Protein AF-A0A1I4ZS95-F1 (afdb_monomer)

Sequence (525 aa):
MEPIKHALVLTGDVLPGFDAAKVWPALAAYFRMEPERLKAELLSRAPISIKESDDLTKLRNLQDGASAIGAVTDLQSMGGGENVFVLVDGTPRGPVPHAYVEGRVRSGAWPSSISVAVVGSSDWRPFLVPATPATEVDQQATVAFNTLSPEMAPARSAPTPAAAPEMRMSAAAPAATPAAPAGPPMAAGAMLPEGGIVHAGFWRRFAAYSLDSLILTIPFLLVFGLLAYLSFRAAMSGEGPGGLILLFYFLAYVGAIVGSWLYFAKFESGANQATPGKRIMGIKVTNTSGERITFGRATGRFFGKIVTGIIPFGIGWMLAGWTGRKQALHDMMATTCVVFRGVEPGRPMPTVRPKMPWYGWVLNSLPILAALIMFASWGYIMSQLIGMGSRGVDMSDTQMPDMGSSDTSTMSSSSSGVDEAEREAVRAGLTSVFMDATAAQTEVAAIADGGSDCPAEDRTSNNTWIESIQLGGISPECTVTVRLSSSSDIPFAARIERIEWTYQGGGNWRCESSMAADLLPFSCN

Organism: NCBI:txid578942

Radius of gyration: 37.77 Å; Cα contacts (8 Å, |Δi|>4): 700; chains: 1; bounding box: 130×68×90 Å

InterPro domains:
  IPR001082 Fimbrial protein pilin [PF00114] (426-525)
  IPR010432 RDD [PF06271] (200-334)
  IPR051791 Proline-rich immunoreactive protein [PTHR36115] (187-339)

Secondary structure (DSSP, 8-state):
-----EEEEEEEEE-TT--HHHHHHHHHHHTT--HHHIIIIIGGG-SEEEEEES-HHHHHHHHHHHHHHTEEEEEEE-TTPPEEEEEETTEEEEEEEHHHHHHHHHTTSS-TT-EEEETT----EE--PPPPP-------S------------------------------PPPPPPPPP-PPPPPPTTPPPPPSTTTB--HHHHHHHHHHHHHHHHHHHHHHHHHHHHHHHHHHHTT----HHHHHHHHHHHHHHHHHHHHHHHHHHHSTT-S-HHHHHTTEEEEETTSPPPPHHHHHHHHHHHHHHHHSGGGHHHHHHHHSTT---HHHHHTTEEEEETT--TTSPPPSSPPPPPHHHHHHHHHHHHHHHHHHHHHHHHHHHHHHHHTS-------------------------S--HHHHHHHHHHHHHHHHHHHHHHHHHHHHHHTTPPPP-EEE--S-TTEEEEEEEEETTEEEEEEEEP--TTS-GGGTT-EEEEEEEETTEEEEEESS-TTTSSS---

Solvent-accessible surface area (backbone atoms only — not comparable to full-atom values): 30346 Å² total; per-residue (Å²): 131,82,76,70,40,31,33,37,28,39,48,69,48,62,38,92,96,52,58,66,89,56,28,52,50,52,50,18,57,73,72,74,45,58,49,67,53,43,53,68,62,47,51,72,18,36,39,24,55,77,48,75,41,60,56,60,67,63,52,48,56,50,47,52,54,38,44,76,57,23,42,40,64,48,82,37,64,31,86,90,50,63,46,24,31,37,42,58,94,85,42,73,21,34,49,30,41,50,56,54,55,48,52,35,34,75,71,62,78,35,65,72,84,31,34,31,21,49,74,95,53,89,64,70,38,75,49,74,78,77,80,74,76,86,70,78,77,78,90,80,85,84,84,87,89,84,89,82,88,84,90,86,88,87,82,89,83,86,85,87,83,91,80,87,78,80,93,72,94,68,89,72,74,84,77,79,75,83,76,74,87,75,67,84,61,63,62,90,82,51,66,59,75,70,36,71,46,50,22,46,44,35,70,60,52,49,19,14,48,46,46,41,45,55,65,55,44,53,63,47,48,55,54,52,46,50,54,49,51,54,44,52,53,34,49,75,71,73,38,69,82,47,73,66,56,55,50,50,52,51,51,50,52,53,46,50,54,52,50,51,47,50,51,54,14,51,27,28,31,36,98,72,15,25,41,75,24,27,50,77,64,45,29,26,39,19,31,56,45,47,43,82,34,49,54,67,42,29,42,49,27,51,57,28,42,55,60,22,61,70,38,72,94,42,48,30,54,49,34,7,62,75,41,67,50,21,35,24,48,21,26,57,78,38,53,32,33,39,26,33,59,79,58,47,69,63,48,72,74,63,91,64,54,82,76,81,54,72,65,43,54,53,46,43,46,54,61,52,50,51,48,52,51,49,52,52,50,49,52,50,51,50,51,51,54,55,56,52,61,75,70,62,84,81,92,70,92,73,90,79,84,87,86,80,90,75,92,74,81,89,72,84,72,82,72,82,82,65,56,72,69,60,39,51,51,46,26,59,54,48,54,59,52,52,57,59,48,48,57,54,47,56,54,52,46,56,40,44,76,68,74,42,77,39,60,78,48,81,42,82,59,94,49,84,62,41,59,35,38,37,35,26,59,54,65,73,46,28,31,44,35,38,35,29,22,77,55,90,88,50,57,76,93,54,43,70,42,49,44,37,33,38,41,69,59,95,88,40,70,47,46,40,39,86,61,57,65,87,47,46,85,58,98,48,82

Mean predicted aligned error: 22.36 Å

Structure (mmCIF, N/CA/C/O backbone):
data_AF-A0A1I4ZS95-F1
#
_entry.id   AF-A0A1I4ZS95-F1
#
loop_
_atom_site.group_PDB
_atom_site.id
_atom_site.type_symbol
_atom_site.label_atom_id
_atom_site.label_alt_id
_atom_site.label_comp_id
_atom_site.label_asym_id
_atom_site.label_entity_id
_atom_site.label_seq_id
_atom_site.pdbx_PDB_ins_code
_atom_site.Cartn_x
_atom_site.Cartn_y
_atom_site.Cartn_z
_atom_site.occupancy
_atom_site.B_iso_or_equiv
_atom_site.auth_seq_id
_atom_site.auth_comp_id
_atom_site.auth_asym_id
_atom_site.auth_atom_id
_atom_site.pdbx_PDB_model_num
ATOM 1 N N . MET A 1 1 ? -9.075 -35.294 33.862 1.00 52.88 1 MET A N 1
ATOM 2 C CA . MET A 1 1 ? -10.122 -34.296 33.565 1.00 52.88 1 MET A CA 1
ATOM 3 C C . MET A 1 1 ? -9.405 -33.052 33.093 1.00 52.88 1 MET A C 1
ATOM 5 O O . MET A 1 1 ? -8.561 -32.567 33.836 1.00 52.88 1 MET A O 1
ATOM 9 N N . GLU A 1 2 ? -9.641 -32.603 31.861 1.00 56.69 2 GLU A N 1
ATOM 10 C CA . GLU A 1 2 ? -9.147 -31.285 31.448 1.00 56.69 2 GLU A CA 1
ATOM 11 C C . GLU A 1 2 ? -9.792 -30.210 32.340 1.00 56.69 2 GLU A C 1
ATOM 13 O O . GLU A 1 2 ? -10.975 -30.337 32.675 1.00 56.69 2 GLU A O 1
ATOM 18 N N . PRO A 1 3 ? -9.037 -29.189 32.778 1.00 67.38 3 PRO A N 1
ATOM 19 C CA . PRO A 1 3 ? -9.585 -28.130 33.613 1.00 67.38 3 PRO A CA 1
ATOM 20 C C . PRO A 1 3 ? -10.668 -27.360 32.845 1.00 67.38 3 PRO A C 1
ATOM 22 O O . PRO A 1 3 ? -10.466 -26.939 31.704 1.00 67.38 3 PRO A O 1
ATOM 25 N N . ILE A 1 4 ? -11.833 -27.175 33.475 1.00 76.06 4 ILE A N 1
ATOM 26 C CA . ILE A 1 4 ? -12.950 -26.428 32.889 1.00 76.06 4 ILE A CA 1
ATOM 27 C C . ILE A 1 4 ? -12.531 -24.960 32.769 1.00 76.06 4 ILE A C 1
ATOM 29 O O . ILE A 1 4 ? -12.395 -24.253 33.768 1.00 76.06 4 ILE A O 1
ATOM 33 N N . LYS A 1 5 ? -12.342 -24.491 31.534 1.00 85.62 5 LYS A N 1
ATOM 34 C CA . LYS A 1 5 ? -12.072 -23.079 31.256 1.00 85.62 5 LYS A CA 1
ATOM 35 C C . LYS A 1 5 ? -13.329 -22.245 31.480 1.00 85.62 5 LYS A C 1
ATOM 37 O O . LYS A 1 5 ? -14.433 -22.657 31.121 1.00 85.62 5 LYS A O 1
ATOM 42 N N . HIS A 1 6 ? -13.146 -21.057 32.033 1.00 88.50 6 HIS A N 1
ATOM 43 C CA . HIS A 1 6 ? -14.189 -20.059 32.215 1.00 88.50 6 HIS A CA 1
ATOM 44 C C . HIS A 1 6 ? -13.796 -18.773 31.496 1.00 88.50 6 HIS A C 1
ATOM 46 O O . HIS A 1 6 ? -12.611 -18.466 31.348 1.00 88.50 6 HIS A O 1
ATOM 52 N N . ALA A 1 7 ? -14.801 -18.028 31.056 1.00 89.50 7 ALA A N 1
ATOM 53 C CA . ALA A 1 7 ? -14.646 -16.755 30.377 1.00 89.50 7 ALA A CA 1
ATOM 54 C C . ALA A 1 7 ? -15.411 -15.670 31.133 1.00 89.50 7 ALA A C 1
ATOM 56 O O . ALA A 1 7 ? -16.579 -15.846 31.483 1.00 89.50 7 ALA A O 1
ATOM 57 N N . LEU A 1 8 ? -14.746 -14.541 31.360 1.00 90.81 8 LEU A N 1
ATOM 58 C CA . LEU A 1 8 ? -15.364 -13.318 31.850 1.00 90.81 8 LEU A CA 1
ATOM 59 C C . LEU A 1 8 ? -15.814 -12.490 30.644 1.00 90.81 8 LEU A C 1
ATOM 61 O O . LEU A 1 8 ? -14.986 -12.030 29.853 1.00 90.81 8 LEU A O 1
ATOM 65 N N . VAL A 1 9 ? -17.123 -12.319 30.498 1.00 90.31 9 VAL A N 1
ATOM 66 C CA . VAL A 1 9 ? -17.767 -11.613 29.389 1.00 90.31 9 VAL A CA 1
ATOM 67 C C . VAL A 1 9 ? -18.157 -10.212 29.843 1.00 90.31 9 VAL A C 1
ATOM 69 O O . VAL A 1 9 ? -18.948 -10.046 30.766 1.00 90.31 9 VAL A O 1
ATOM 72 N N . LEU A 1 10 ? -17.635 -9.189 29.174 1.00 91.69 10 LEU A N 1
ATOM 73 C CA . LEU A 1 10 ? -18.075 -7.809 29.338 1.00 91.69 10 LEU A CA 1
ATOM 74 C C . LEU A 1 10 ? -19.307 -7.572 28.466 1.00 91.69 10 LEU A C 1
ATOM 76 O O . LEU A 1 10 ? -19.237 -7.739 27.250 1.00 91.69 10 LEU A O 1
ATOM 80 N N . THR A 1 11 ? -20.425 -7.175 29.070 1.00 86.62 11 THR A N 1
ATOM 81 C CA . THR A 1 11 ? -21.707 -7.041 28.351 1.00 86.62 11 THR A CA 1
ATOM 82 C C . THR A 1 11 ? -21.828 -5.747 27.545 1.00 86.62 11 THR A C 1
ATOM 84 O O . THR A 1 11 ? -22.500 -5.730 26.516 1.00 86.62 11 THR A O 1
ATOM 87 N N . GLY A 1 12 ? -21.133 -4.691 27.979 1.00 85.88 12 GLY A N 1
ATOM 88 C CA . GLY A 1 12 ? -21.275 -3.329 27.455 1.00 85.88 12 GLY A CA 1
ATOM 89 C C . GLY A 1 12 ? -22.305 -2.482 28.208 1.00 85.88 12 GLY A C 1
ATOM 90 O O . GLY A 1 12 ? -22.412 -1.290 27.933 1.00 85.88 12 GLY A O 1
ATOM 91 N N . ASP A 1 13 ? -23.005 -3.070 29.181 1.00 86.38 13 ASP A N 1
ATOM 92 C CA . ASP A 1 13 ? -23.970 -2.377 30.029 1.00 86.38 13 ASP A CA 1
ATOM 93 C C . ASP A 1 13 ? -23.318 -1.865 31.325 1.00 86.38 13 ASP A C 1
ATOM 95 O O . ASP A 1 13 ? -22.283 -2.363 31.787 1.00 86.38 13 ASP A O 1
ATOM 99 N N . VAL A 1 14 ? -23.948 -0.854 31.922 1.00 89.00 14 VAL A N 1
ATOM 100 C CA . VAL A 1 14 ? -23.530 -0.219 33.177 1.00 89.00 14 VAL A CA 1
ATOM 101 C C . VAL A 1 14 ? -24.553 -0.537 34.264 1.00 89.00 14 VAL A C 1
ATOM 103 O O . VAL A 1 14 ? -25.756 -0.562 34.000 1.00 89.00 14 VAL A O 1
ATOM 106 N N . LEU A 1 15 ? -24.081 -0.789 35.486 1.00 82.31 15 LEU A N 1
ATOM 107 C CA . LEU A 1 15 ? -24.946 -1.056 36.631 1.00 82.31 15 LEU A CA 1
ATOM 108 C C . LEU A 1 15 ? -25.822 0.170 36.958 1.00 82.31 15 LEU A C 1
ATOM 110 O O . LEU A 1 15 ? -25.360 1.310 36.842 1.00 82.31 15 LEU A O 1
ATOM 114 N N . PRO A 1 16 ? -27.076 -0.031 37.406 1.00 82.56 16 PRO A N 1
ATOM 115 C CA . PRO A 1 16 ? -27.947 1.073 37.799 1.00 82.56 16 PRO A CA 1
ATOM 116 C C . PRO A 1 16 ? -27.279 1.980 38.844 1.00 82.56 16 PRO A C 1
ATOM 118 O O . PRO A 1 16 ? -26.740 1.497 39.836 1.00 82.56 16 PRO A O 1
ATOM 121 N N . GLY A 1 17 ? -27.323 3.297 38.625 1.00 79.12 17 GLY A N 1
ATOM 122 C CA . GLY A 1 17 ? -26.720 4.293 39.522 1.00 79.12 17 GLY A CA 1
ATOM 123 C C . GLY A 1 17 ? -25.287 4.712 39.172 1.00 79.12 17 GLY A C 1
ATOM 124 O O . GLY A 1 17 ? -24.772 5.639 39.795 1.00 79.12 17 GLY A O 1
ATOM 125 N N . PHE A 1 18 ? -24.663 4.102 38.160 1.00 83.31 18 PHE A N 1
ATOM 126 C CA . PHE A 1 18 ? -23.334 4.482 37.676 1.00 83.31 18 PHE A CA 1
ATOM 127 C C . PHE A 1 18 ? -23.404 5.293 36.374 1.00 83.31 18 PHE A C 1
ATOM 129 O O . PHE A 1 18 ? -24.254 5.066 35.515 1.00 83.31 18 PHE A O 1
ATOM 136 N N . ASP A 1 19 ? -22.487 6.251 36.220 1.00 84.12 19 ASP A N 1
ATOM 137 C CA . ASP A 1 19 ? -22.366 7.084 35.020 1.00 84.12 19 ASP A CA 1
ATOM 138 C C . ASP A 1 19 ? -21.405 6.441 34.011 1.00 84.12 19 ASP A C 1
ATOM 140 O O . ASP A 1 19 ? -20.200 6.336 34.260 1.00 84.12 19 ASP A O 1
ATOM 144 N N . ALA A 1 20 ? -21.930 6.060 32.844 1.00 84.50 20 ALA A N 1
ATOM 145 C CA . ALA A 1 20 ? -21.167 5.445 31.762 1.00 84.50 20 ALA A CA 1
ATOM 146 C C . ALA A 1 20 ? -19.929 6.263 31.348 1.00 84.50 20 ALA A C 1
ATOM 148 O O . ALA A 1 20 ? -18.893 5.681 31.022 1.00 84.50 20 ALA A O 1
ATOM 149 N N . ALA A 1 21 ? -19.990 7.600 31.406 1.00 85.81 21 ALA A N 1
ATOM 150 C CA . ALA A 1 21 ? -18.854 8.456 31.055 1.00 85.81 21 ALA A CA 1
ATOM 151 C C . ALA A 1 21 ? -17.661 8.292 32.015 1.00 85.81 21 ALA A C 1
ATOM 153 O O . ALA A 1 21 ? -16.520 8.537 31.622 1.00 85.81 21 ALA A O 1
ATOM 154 N N . LYS A 1 22 ? -17.912 7.846 33.254 1.00 87.88 22 LYS A N 1
ATOM 155 C CA . LYS A 1 22 ? -16.892 7.605 34.288 1.00 87.88 22 LYS A CA 1
ATOM 156 C C . LYS A 1 22 ? -16.495 6.134 34.386 1.00 87.88 22 LYS A C 1
ATOM 158 O O . LYS A 1 22 ? -15.328 5.837 34.634 1.00 87.88 22 LYS A O 1
ATOM 163 N N . VAL A 1 23 ? -17.444 5.229 34.149 1.00 89.75 23 VAL A N 1
ATOM 164 C CA . VAL A 1 23 ? -17.240 3.773 34.226 1.00 89.75 23 VAL A CA 1
ATOM 165 C C . VAL A 1 23 ? -16.204 3.312 33.207 1.00 89.75 23 VAL A C 1
ATOM 167 O O . VAL A 1 23 ? -15.277 2.594 33.568 1.00 89.75 23 VAL A O 1
ATOM 170 N N . TRP A 1 24 ? -16.303 3.744 31.944 1.00 90.75 24 TRP A N 1
ATOM 171 C CA . TRP A 1 24 ? -15.423 3.218 30.895 1.00 90.75 24 TRP A CA 1
ATOM 172 C C . TRP A 1 24 ? -13.950 3.626 31.047 1.00 90.75 24 TRP A C 1
ATOM 174 O O . TRP A 1 24 ? -13.100 2.738 30.984 1.00 90.75 24 TRP A O 1
ATOM 184 N N . PRO A 1 25 ? -13.592 4.897 31.319 1.00 89.94 25 PRO A N 1
ATOM 185 C CA . PRO A 1 25 ? -12.199 5.255 31.594 1.00 89.94 25 PRO A CA 1
ATOM 186 C C . PRO A 1 25 ? -11.629 4.551 32.836 1.00 89.94 25 PRO A C 1
ATOM 188 O O . PRO A 1 25 ? -10.484 4.104 32.815 1.00 89.94 25 PRO A O 1
ATOM 191 N N . ALA A 1 26 ? -12.430 4.400 33.898 1.00 88.94 26 ALA A N 1
ATOM 192 C CA . ALA A 1 26 ? -12.015 3.695 35.112 1.00 88.94 26 ALA A CA 1
ATOM 193 C C . ALA A 1 26 ? -11.796 2.192 34.864 1.00 88.94 26 ALA A C 1
ATOM 195 O O . ALA A 1 26 ? -10.814 1.618 35.337 1.00 88.94 26 ALA A O 1
ATOM 196 N N . LEU A 1 27 ? -12.660 1.565 34.061 1.00 90.88 27 LEU A N 1
ATOM 197 C CA . LEU A 1 27 ? -12.515 0.172 33.644 1.00 90.88 27 LEU A CA 1
ATOM 198 C C . LEU A 1 27 ? -11.263 -0.020 32.776 1.00 90.88 27 LEU A C 1
ATOM 200 O O . LEU A 1 27 ? -10.532 -0.995 32.951 1.00 90.88 27 LEU A O 1
ATOM 204 N N . ALA A 1 28 ? -10.981 0.929 31.877 1.00 89.56 28 ALA A N 1
ATOM 205 C CA . ALA A 1 28 ? -9.775 0.912 31.057 1.00 89.56 28 ALA A CA 1
ATOM 206 C C . ALA A 1 28 ? -8.505 0.960 31.924 1.00 89.56 28 ALA A C 1
ATOM 208 O O . ALA A 1 28 ? -7.595 0.152 31.736 1.00 89.56 28 ALA A O 1
ATOM 209 N N . ALA A 1 29 ? -8.479 1.834 32.933 1.00 89.06 29 ALA A N 1
ATOM 210 C CA . ALA A 1 29 ? -7.381 1.904 33.893 1.00 89.06 29 ALA A CA 1
ATOM 211 C C . ALA A 1 29 ? -7.224 0.598 34.696 1.00 89.06 29 ALA A C 1
ATOM 213 O O . ALA A 1 29 ? -6.106 0.099 34.841 1.00 89.06 29 ALA A O 1
ATOM 214 N N . TYR A 1 30 ? -8.333 -0.000 35.152 1.00 90.00 30 TYR A N 1
ATOM 215 C CA . TYR A 1 30 ? -8.326 -1.261 35.906 1.00 90.00 30 TYR A CA 1
ATOM 216 C C . TYR A 1 30 ? -7.699 -2.418 35.116 1.00 90.00 30 TYR A C 1
ATOM 218 O O . TYR A 1 30 ? -6.862 -3.153 35.642 1.00 90.00 30 TYR A O 1
ATOM 226 N N . PHE A 1 31 ? -8.027 -2.537 33.827 1.00 87.69 31 PHE A N 1
ATOM 227 C CA . PHE A 1 31 ? -7.434 -3.545 32.942 1.00 87.69 31 PHE A CA 1
ATOM 228 C C . PHE A 1 31 ? -6.124 -3.101 32.267 1.00 87.69 31 PHE A C 1
ATOM 230 O O . PHE A 1 31 ? -5.608 -3.830 31.418 1.00 87.69 31 PHE A O 1
ATOM 237 N N . ARG A 1 32 ? -5.562 -1.942 32.648 1.00 88.50 32 ARG A N 1
ATOM 238 C CA . ARG A 1 32 ? -4.327 -1.362 32.082 1.00 88.50 32 ARG A CA 1
ATOM 239 C C . ARG A 1 32 ? -4.367 -1.224 30.553 1.00 88.50 32 ARG A C 1
ATOM 241 O O . ARG A 1 32 ? -3.432 -1.616 29.857 1.00 88.50 32 ARG A O 1
ATOM 248 N N . MET A 1 33 ? -5.461 -0.683 30.031 1.00 85.12 33 MET A N 1
ATOM 249 C CA . MET A 1 33 ? -5.685 -0.451 28.601 1.00 85.12 33 MET A CA 1
ATOM 250 C C . MET A 1 33 ? -5.953 1.028 28.303 1.00 85.12 33 MET A C 1
ATOM 252 O O . MET A 1 33 ? -6.410 1.778 29.162 1.00 85.12 33 MET A O 1
ATOM 256 N N . GLU A 1 34 ? -5.689 1.450 27.064 1.00 86.56 34 GLU A N 1
ATOM 257 C CA . GLU A 1 34 ? -6.005 2.807 26.611 1.00 86.56 34 GLU A CA 1
ATOM 258 C C . GLU A 1 34 ? -7.531 3.034 26.556 1.00 86.56 34 GLU A C 1
ATOM 260 O O . GLU A 1 34 ? -8.246 2.213 25.965 1.00 86.56 34 GLU A O 1
ATOM 265 N N . PRO A 1 35 ? -8.057 4.148 27.105 1.00 83.25 35 PRO A N 1
ATOM 266 C CA . PRO A 1 35 ? -9.497 4.431 27.124 1.00 83.25 35 PRO A CA 1
ATOM 267 C C . PRO A 1 35 ? -10.145 4.463 25.734 1.00 83.25 35 PRO A C 1
ATOM 269 O O . PRO A 1 35 ? -11.240 3.931 25.539 1.00 83.25 35 PRO A O 1
ATOM 272 N N . GLU A 1 36 ? -9.447 5.031 24.747 1.00 82.44 36 GLU A N 1
ATOM 273 C CA . GLU A 1 36 ? -9.930 5.094 23.363 1.00 82.44 36 GLU A CA 1
ATOM 274 C C . GLU A 1 36 ? -10.029 3.705 22.730 1.00 82.44 36 GLU A C 1
ATOM 276 O O . GLU A 1 36 ? -10.980 3.413 22.003 1.00 82.44 36 GLU A O 1
ATOM 281 N N . ARG A 1 37 ? -9.106 2.800 23.071 1.00 81.00 37 ARG A N 1
ATOM 282 C CA . ARG A 1 37 ? -9.117 1.420 22.585 1.00 81.00 37 ARG A CA 1
ATOM 283 C C . ARG A 1 37 ? -10.274 0.617 23.178 1.00 81.00 37 ARG A C 1
ATOM 285 O O . ARG A 1 37 ? -10.962 -0.085 22.437 1.00 81.00 37 ARG A O 1
ATOM 292 N N . LEU A 1 38 ? -10.549 0.761 24.480 1.00 84.00 38 LEU A N 1
ATOM 293 C CA . LEU A 1 38 ? -11.726 0.151 25.116 1.00 84.00 38 LEU A CA 1
ATOM 294 C C . LEU A 1 38 ? -13.016 0.604 24.413 1.00 84.00 38 LEU A C 1
ATOM 296 O O . LEU A 1 38 ? -13.865 -0.221 24.071 1.00 84.00 38 LEU A O 1
ATOM 300 N N . LYS A 1 39 ? -13.149 1.907 24.150 1.00 80.75 39 LYS A N 1
ATOM 301 C CA . LYS A 1 39 ? -14.349 2.475 23.530 1.00 80.75 39 LYS A CA 1
ATOM 302 C C . LYS A 1 39 ? -14.508 2.071 22.062 1.00 80.75 39 LYS A C 1
ATOM 304 O O . LYS A 1 39 ? -15.597 1.662 21.657 1.00 80.75 39 LYS A O 1
ATOM 309 N N . ALA A 1 40 ? -13.442 2.169 21.271 1.00 75.62 40 ALA A N 1
ATOM 310 C CA . ALA A 1 40 ? -13.488 1.924 19.833 1.00 75.62 40 ALA A CA 1
ATOM 311 C C . ALA A 1 40 ? -13.507 0.431 19.468 1.00 75.62 40 ALA A C 1
ATOM 313 O O . ALA A 1 40 ? -14.176 0.057 18.502 1.00 75.62 40 ALA A O 1
ATOM 314 N N . GLU A 1 41 ? -12.810 -0.432 20.217 1.00 77.19 41 GLU A N 1
ATOM 315 C CA . GLU A 1 41 ? -12.634 -1.848 19.852 1.00 77.19 41 GLU A CA 1
ATOM 316 C C . GLU A 1 41 ? -13.498 -2.816 20.666 1.00 77.19 41 GLU A C 1
ATOM 318 O O . GLU A 1 41 ? -14.001 -3.788 20.098 1.00 77.19 41 GLU A O 1
ATOM 323 N N . LEU A 1 42 ? -13.662 -2.576 21.973 1.00 80.44 42 LEU A N 1
ATOM 324 C CA . LEU A 1 42 ? -14.326 -3.521 22.879 1.00 80.44 42 LEU A CA 1
ATOM 325 C C . LEU A 1 42 ? -15.808 -3.184 23.070 1.00 80.44 42 LEU A C 1
ATOM 327 O O . LEU A 1 42 ? -16.657 -4.045 22.847 1.00 80.44 42 LEU A O 1
ATOM 331 N N . LEU A 1 43 ? -16.144 -1.932 23.400 1.00 83.75 43 LEU A N 1
ATOM 332 C CA . LEU A 1 43 ? -17.543 -1.524 23.599 1.00 83.75 43 LEU A CA 1
ATOM 333 C C . LEU A 1 43 ? -18.353 -1.556 22.300 1.00 83.75 43 LEU A C 1
ATOM 335 O O . LEU A 1 43 ? -19.519 -1.940 22.312 1.00 83.75 43 LEU A O 1
ATOM 339 N N . SER A 1 44 ? -17.728 -1.235 21.164 1.00 83.31 44 SER A N 1
ATOM 340 C CA . SER A 1 44 ? -18.382 -1.313 19.849 1.00 83.31 44 SER A CA 1
ATOM 341 C C . SER A 1 44 ? -18.772 -2.741 19.440 1.00 83.31 44 SER A C 1
ATOM 343 O O . SER A 1 44 ? -19.606 -2.916 18.553 1.00 83.31 44 SER A O 1
ATOM 345 N N . ARG A 1 45 ? -18.183 -3.760 20.083 1.00 83.81 45 ARG A N 1
ATOM 346 C CA . ARG A 1 45 ? -18.409 -5.189 19.808 1.00 83.81 45 ARG A CA 1
ATOM 347 C C . ARG A 1 45 ? -19.042 -5.939 20.979 1.00 83.81 45 ARG A C 1
ATOM 349 O O . ARG A 1 45 ? -19.209 -7.155 20.886 1.00 83.81 45 ARG A O 1
ATOM 356 N N . ALA A 1 46 ? -19.394 -5.239 22.056 1.00 85.38 46 ALA A N 1
ATOM 357 C CA . ALA A 1 46 ? -19.942 -5.847 23.257 1.00 85.38 46 ALA A CA 1
ATOM 358 C C . ALA A 1 46 ? -21.319 -6.505 22.984 1.00 85.38 46 ALA A C 1
ATOM 360 O O . ALA A 1 46 ? -22.132 -5.946 22.233 1.00 85.38 46 ALA A O 1
ATOM 361 N N . PRO A 1 47 ? -21.613 -7.686 23.561 1.00 89.00 47 PRO A N 1
ATOM 362 C CA . PRO A 1 47 ? -20.831 -8.384 24.583 1.00 89.00 47 PRO A CA 1
ATOM 363 C C . PRO A 1 47 ? -19.579 -9.083 24.030 1.00 89.00 47 PRO A C 1
ATOM 365 O O . PRO A 1 47 ? -19.591 -9.547 22.894 1.00 89.00 47 PRO A O 1
ATOM 368 N N . ILE A 1 48 ? -18.507 -9.164 24.827 1.00 90.69 48 ILE A N 1
ATOM 369 C CA . ILE A 1 48 ? -17.205 -9.735 24.429 1.00 90.69 48 ILE A CA 1
ATOM 370 C C . ILE A 1 48 ? -16.475 -10.409 25.603 1.00 90.69 48 ILE A C 1
ATOM 372 O O . ILE A 1 48 ? -16.494 -9.907 26.724 1.00 90.69 48 ILE A O 1
ATOM 376 N N . SER A 1 49 ? -15.803 -11.535 25.351 1.00 90.06 49 SER A N 1
ATOM 377 C CA . SER A 1 49 ? -14.900 -12.201 26.301 1.00 90.06 49 SER A CA 1
ATOM 378 C C . SER A 1 49 ? -13.638 -11.358 26.508 1.00 90.06 49 SER A C 1
ATOM 380 O O . SER A 1 49 ? -12.876 -11.129 25.566 1.00 90.06 49 SER A O 1
ATOM 382 N N . ILE A 1 50 ? -13.422 -10.876 27.734 1.00 89.38 50 ILE A N 1
ATOM 383 C CA . ILE A 1 50 ? -12.256 -10.052 28.099 1.00 89.38 50 ILE A CA 1
ATOM 384 C C . ILE A 1 50 ? -11.121 -10.877 28.708 1.00 89.38 50 ILE A C 1
ATOM 386 O O . ILE A 1 50 ? -9.950 -10.511 28.575 1.00 89.38 50 ILE A O 1
ATOM 390 N N . LYS A 1 51 ? -11.438 -11.991 29.379 1.00 89.44 51 LYS A N 1
ATOM 391 C CA . LYS A 1 51 ? -10.434 -12.870 29.980 1.00 89.44 51 LYS A CA 1
ATOM 392 C C . LYS A 1 51 ? -10.928 -14.304 30.078 1.00 89.44 51 LYS A C 1
ATOM 394 O O . LYS A 1 51 ? -12.014 -14.550 30.587 1.00 89.44 51 LYS A O 1
ATOM 399 N N . GLU A 1 52 ? -10.070 -15.237 29.685 1.00 89.81 52 GLU A N 1
ATOM 400 C CA . GLU A 1 52 ? -10.270 -16.675 29.856 1.00 89.81 52 GLU A CA 1
ATOM 401 C C . GLU A 1 52 ? -9.220 -17.250 30.802 1.00 89.81 52 GLU A C 1
ATOM 403 O O . GLU A 1 52 ? -8.041 -16.880 30.736 1.00 89.81 52 GLU A O 1
ATOM 408 N N . SER A 1 53 ? -9.660 -18.120 31.709 1.00 87.69 53 SER A N 1
ATOM 409 C CA . SER A 1 53 ? -8.811 -18.791 32.695 1.00 87.69 53 SER A CA 1
ATOM 410 C C . SER A 1 53 ? -9.505 -20.049 33.223 1.00 87.69 53 SER A C 1
ATOM 412 O O . SER A 1 53 ? -10.732 -20.119 33.277 1.00 87.69 53 SER A O 1
ATOM 414 N N . ASP A 1 54 ? -8.727 -21.041 33.630 1.00 87.06 54 ASP A N 1
ATOM 415 C CA . ASP A 1 54 ? -9.172 -22.166 34.464 1.00 87.06 54 ASP A CA 1
ATOM 416 C C . ASP A 1 54 ? -9.256 -21.785 35.957 1.00 87.06 54 ASP A C 1
ATOM 418 O O . ASP A 1 54 ? -10.081 -22.323 36.692 1.00 87.06 54 ASP A O 1
ATOM 422 N N . ASP A 1 55 ? -8.458 -20.804 36.390 1.00 88.25 55 ASP A N 1
ATOM 423 C CA . ASP A 1 55 ? -8.550 -20.181 37.718 1.00 88.25 55 ASP A CA 1
ATOM 424 C C . ASP A 1 55 ? -9.822 -19.320 37.890 1.00 88.25 55 ASP A C 1
ATOM 426 O O . ASP A 1 55 ? -9.870 -18.128 37.560 1.00 88.25 55 ASP A O 1
ATOM 430 N N . LEU A 1 56 ? -10.859 -19.945 38.449 1.00 87.56 56 LEU A N 1
ATOM 431 C CA . LEU A 1 56 ? -12.134 -19.314 38.797 1.00 87.56 56 LEU A CA 1
ATOM 432 C C . LEU A 1 56 ? -12.005 -18.192 39.831 1.00 87.56 56 LEU A C 1
ATOM 434 O O . LEU A 1 56 ? -12.730 -17.199 39.745 1.00 87.56 56 LEU A O 1
ATOM 438 N N . THR A 1 57 ? -11.108 -18.333 40.805 1.00 87.94 57 THR A N 1
ATOM 439 C CA . THR A 1 57 ? -10.937 -17.350 41.884 1.00 87.94 57 THR A CA 1
ATOM 440 C C . THR A 1 57 ? -10.416 -16.039 41.313 1.00 87.94 57 THR A C 1
ATOM 442 O O . THR A 1 57 ? -10.936 -14.965 41.618 1.00 87.94 57 THR A O 1
ATOM 445 N N . LYS A 1 58 ? -9.446 -16.122 40.400 1.00 89.31 58 LYS A N 1
ATOM 446 C CA . LYS A 1 58 ? -8.923 -14.955 39.687 1.00 89.31 58 LYS A CA 1
ATOM 447 C C . LYS A 1 58 ? -9.987 -14.254 38.844 1.00 89.31 58 LYS A C 1
ATOM 449 O O . LYS A 1 58 ? -10.033 -13.026 38.839 1.00 89.31 58 LYS A O 1
ATOM 454 N N . LEU A 1 59 ? -10.833 -15.005 38.135 1.00 89.25 59 LEU A N 1
ATOM 455 C CA . LEU A 1 59 ? -11.901 -14.409 37.324 1.00 89.25 59 LEU A CA 1
ATOM 456 C C . LEU A 1 59 ? -12.986 -13.753 38.183 1.00 89.25 59 LEU A C 1
ATOM 458 O O . LEU A 1 59 ? -13.457 -12.680 37.814 1.00 89.25 59 LEU A O 1
ATOM 462 N N . ARG A 1 60 ? -13.326 -14.335 39.340 1.00 90.56 60 ARG A N 1
ATOM 463 C CA . ARG A 1 60 ? -14.239 -13.714 40.314 1.00 90.56 60 ARG A CA 1
ATOM 464 C C . ARG A 1 60 ? -13.678 -12.404 40.859 1.00 90.56 60 ARG A C 1
ATOM 466 O O . ARG A 1 60 ? -14.365 -11.397 40.802 1.00 90.56 60 ARG A O 1
ATOM 473 N N . ASN A 1 61 ? -12.399 -12.372 41.234 1.00 90.81 61 ASN A N 1
ATOM 474 C CA . ASN A 1 61 ? -11.755 -11.131 41.682 1.00 90.81 61 ASN A CA 1
ATOM 475 C C . ASN A 1 61 ? -11.797 -10.026 40.607 1.00 90.81 61 ASN A C 1
ATOM 477 O O . ASN A 1 61 ? -11.975 -8.851 40.926 1.00 90.81 61 ASN A O 1
ATOM 481 N N . LEU A 1 62 ? -11.646 -10.393 39.328 1.00 89.94 62 LEU A N 1
ATOM 482 C CA . LEU A 1 62 ? -11.774 -9.453 38.208 1.00 89.94 62 LEU A CA 1
ATOM 483 C C . LEU A 1 62 ? -13.226 -9.000 37.986 1.00 89.94 62 LEU A C 1
ATOM 485 O O . LEU A 1 62 ? -13.453 -7.827 37.694 1.00 89.94 62 LEU A O 1
ATOM 489 N N . GLN A 1 63 ? -14.197 -9.906 38.128 1.00 91.38 63 GLN A N 1
ATOM 490 C CA . GLN A 1 63 ? -15.630 -9.600 38.056 1.00 91.38 63 GLN A CA 1
ATOM 491 C C . GLN A 1 63 ? -16.057 -8.642 39.173 1.00 91.38 63 GLN A C 1
ATOM 493 O O . GLN A 1 63 ? -16.754 -7.662 38.904 1.00 91.38 63 GLN A O 1
ATOM 498 N N . ASP A 1 64 ? -15.601 -8.883 40.400 1.00 88.88 64 ASP A N 1
ATOM 499 C CA . ASP A 1 64 ? -15.889 -8.043 41.563 1.00 88.88 64 ASP A CA 1
ATOM 500 C C . ASP A 1 64 ? -15.282 -6.646 41.385 1.00 88.88 64 ASP A C 1
ATOM 502 O O . ASP A 1 64 ? -15.960 -5.640 41.596 1.00 88.88 64 ASP A O 1
ATOM 506 N N . GLY A 1 65 ? -14.036 -6.568 40.902 1.00 89.38 65 GLY A N 1
ATOM 507 C CA . GLY A 1 65 ? -13.384 -5.297 40.580 1.00 89.38 65 GLY A CA 1
ATOM 508 C C . GLY A 1 65 ? -14.101 -4.513 39.476 1.00 89.38 65 GLY A C 1
ATOM 509 O O . GLY A 1 65 ? -14.318 -3.310 39.616 1.00 89.38 65 GLY A O 1
ATOM 510 N N . ALA A 1 66 ? -14.535 -5.185 38.405 1.00 89.25 66 ALA A N 1
ATOM 511 C CA . ALA A 1 66 ? -15.317 -4.556 37.338 1.00 89.25 66 ALA A CA 1
ATOM 512 C C . ALA A 1 66 ? -16.696 -4.079 37.831 1.00 89.25 66 ALA A C 1
ATOM 514 O O . ALA A 1 66 ? -17.136 -2.983 37.475 1.00 89.25 66 ALA A O 1
ATOM 515 N N . SER A 1 67 ? -17.346 -4.865 38.692 1.00 88.31 67 SER A N 1
ATOM 516 C CA . SER A 1 67 ? -18.644 -4.529 39.287 1.00 88.31 67 SER A CA 1
ATOM 517 C C . SER A 1 67 ? -18.539 -3.344 40.249 1.00 88.31 67 SER A C 1
ATOM 519 O O . SER A 1 67 ? -19.400 -2.468 40.224 1.00 88.31 67 SER A O 1
ATOM 521 N N . ALA A 1 68 ? -17.454 -3.247 41.028 1.00 87.44 68 ALA A N 1
ATOM 522 C CA . ALA A 1 68 ? -17.178 -2.099 41.898 1.00 87.44 68 ALA A CA 1
ATOM 523 C C . ALA A 1 68 ? -16.996 -0.785 41.114 1.00 87.44 68 ALA A C 1
ATOM 525 O O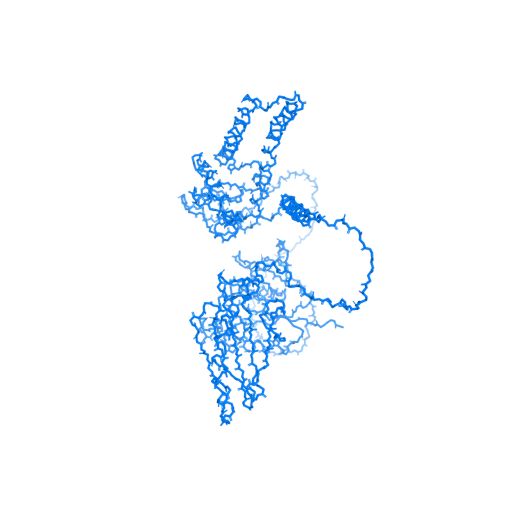 . ALA A 1 68 ? -17.320 0.290 41.616 1.00 87.44 68 ALA A O 1
ATOM 526 N N . ILE A 1 69 ? -16.508 -0.871 39.872 1.00 89.62 69 ILE A N 1
ATOM 527 C CA . ILE A 1 69 ? -16.385 0.269 38.951 1.00 89.62 69 ILE A CA 1
ATOM 528 C C . ILE A 1 69 ? -17.733 0.609 38.286 1.00 89.62 69 ILE A C 1
ATOM 530 O O . ILE A 1 69 ? -17.912 1.731 37.815 1.00 89.62 69 ILE A O 1
ATOM 534 N N . GLY A 1 70 ? -18.686 -0.327 38.269 1.00 85.50 70 GLY A N 1
ATOM 535 C CA . GLY A 1 70 ? -20.019 -0.157 37.687 1.00 85.50 70 GLY A CA 1
ATOM 536 C C . GLY A 1 70 ? -20.233 -0.860 36.345 1.00 85.50 70 GLY A C 1
ATOM 537 O O . GLY A 1 70 ? -21.258 -0.631 35.708 1.00 85.50 70 GLY A O 1
ATOM 538 N N . ALA A 1 71 ? -19.299 -1.695 35.882 1.00 88.69 71 ALA A N 1
ATOM 539 C CA . ALA A 1 71 ? -19.432 -2.416 34.615 1.00 88.69 71 ALA A CA 1
ATOM 540 C C . ALA A 1 71 ? -20.144 -3.766 34.800 1.00 88.69 71 ALA A C 1
ATOM 542 O O . ALA A 1 71 ? -19.800 -4.542 35.693 1.00 88.69 71 ALA A O 1
ATOM 543 N N . VAL A 1 72 ? -21.098 -4.086 33.920 1.00 87.94 72 VAL A N 1
ATOM 544 C CA . VAL A 1 72 ? -21.808 -5.372 33.960 1.00 87.94 72 VAL A CA 1
ATOM 545 C C . VAL A 1 72 ? -20.980 -6.447 33.254 1.00 87.94 72 VAL A C 1
ATOM 547 O O . VAL A 1 72 ? -20.741 -6.386 32.040 1.00 87.94 72 VAL A O 1
ATOM 550 N N . THR A 1 73 ? -20.572 -7.461 34.014 1.00 90.06 73 THR A N 1
ATOM 551 C CA . THR A 1 73 ? -19.824 -8.622 33.519 1.00 90.06 73 THR A CA 1
ATOM 552 C C . THR A 1 73 ? -20.516 -9.925 33.899 1.00 90.06 73 THR A C 1
ATOM 554 O O . THR A 1 73 ? -21.166 -10.012 34.940 1.00 90.06 73 THR A O 1
ATOM 557 N N . ASP A 1 74 ? -20.370 -10.938 33.053 1.00 87.25 74 ASP A N 1
ATOM 558 C CA . ASP A 1 74 ? -20.962 -12.257 33.243 1.00 87.25 74 ASP A CA 1
ATOM 559 C C . ASP A 1 74 ? -19.881 -13.340 33.166 1.00 87.25 74 ASP A C 1
ATOM 561 O O . ASP A 1 74 ? -18.995 -13.285 32.310 1.00 87.25 74 ASP A O 1
ATOM 565 N N . LEU A 1 75 ? -19.934 -14.313 34.072 1.00 89.06 75 LEU A N 1
ATOM 566 C CA . LEU A 1 75 ? -18.936 -15.372 34.175 1.00 89.06 75 LEU A CA 1
ATOM 567 C C . LEU A 1 75 ? -19.527 -16.669 33.633 1.00 89.06 75 LEU A C 1
ATOM 569 O O . LEU A 1 75 ? -20.488 -17.204 34.179 1.00 89.06 75 LEU A O 1
ATOM 573 N N . GLN A 1 76 ? -18.930 -17.189 32.566 1.00 88.44 76 GLN A N 1
ATOM 574 C CA . GLN A 1 76 ? -19.495 -18.300 31.808 1.00 88.44 76 GLN A CA 1
ATOM 575 C C . GLN A 1 76 ? -18.522 -19.471 31.729 1.00 88.44 76 GLN A C 1
ATOM 577 O O . GLN A 1 76 ? -17.325 -19.295 31.489 1.00 88.44 76 GLN A O 1
ATOM 582 N N . SER A 1 77 ? -19.038 -20.684 31.925 1.00 84.44 77 SER A N 1
ATOM 583 C CA . SER A 1 77 ? -18.266 -21.910 31.716 1.00 84.44 77 SER A CA 1
ATOM 584 C C . SER A 1 77 ? -18.153 -22.201 30.223 1.00 84.44 77 SER A C 1
ATOM 586 O O . SER A 1 77 ? -19.142 -22.136 29.494 1.00 84.44 77 SER A O 1
ATOM 588 N N . MET A 1 78 ? -16.949 -22.526 29.756 1.00 78.50 78 MET A N 1
ATOM 589 C CA . MET A 1 78 ? -16.702 -22.765 28.334 1.00 78.50 78 MET A CA 1
ATOM 590 C C . MET A 1 78 ? -17.126 -24.168 27.883 1.00 78.50 78 MET A C 1
ATOM 592 O O . MET A 1 78 ? -17.257 -24.375 26.688 1.00 78.50 78 MET A O 1
ATOM 596 N N . GLY A 1 79 ? -17.352 -25.132 28.788 1.00 60.69 79 GLY A N 1
ATOM 597 C CA . GLY A 1 79 ? -17.979 -26.434 28.483 1.00 60.69 79 GLY A CA 1
ATOM 598 C C . GLY A 1 79 ? -17.419 -27.232 27.286 1.00 60.69 79 GLY A C 1
ATOM 599 O O . GLY A 1 79 ? -18.138 -28.054 26.730 1.00 60.69 79 GLY A O 1
ATOM 600 N N . GLY A 1 80 ? -16.178 -26.970 26.852 1.00 59.22 80 GLY A N 1
ATOM 601 C CA . GLY A 1 80 ? -15.577 -27.523 25.626 1.00 59.22 80 GLY A CA 1
ATOM 602 C C . GLY A 1 80 ? -15.980 -26.826 24.313 1.00 59.22 80 GLY A C 1
ATOM 603 O O . GLY A 1 80 ? -15.457 -27.177 23.259 1.00 59.22 80 GLY A O 1
ATOM 604 N N . GLY A 1 81 ? -16.879 -25.840 24.357 1.00 65.00 81 GLY A N 1
ATOM 605 C CA . GLY A 1 81 ? -17.276 -25.021 23.214 1.00 65.00 81 GLY A CA 1
ATOM 606 C C . GLY A 1 81 ? -16.303 -23.870 22.956 1.00 65.00 81 GLY A C 1
ATOM 607 O O . GLY A 1 81 ? -15.835 -23.204 23.879 1.00 65.00 81 GLY A O 1
ATOM 608 N N . GLU A 1 82 ? -16.007 -23.620 21.682 1.00 75.44 82 GLU A N 1
ATOM 609 C CA . GLU A 1 82 ? -15.229 -22.454 21.267 1.00 75.44 82 GLU A CA 1
ATOM 610 C C . GLU A 1 82 ? -16.050 -21.167 21.401 1.00 75.44 82 GLU A C 1
ATOM 612 O O . GLU A 1 82 ? -17.287 -21.174 21.381 1.00 75.44 82 GLU A O 1
ATOM 617 N N . ASN A 1 83 ? -15.358 -20.033 21.500 1.00 86.12 83 ASN A N 1
ATOM 618 C CA . ASN A 1 83 ? -16.026 -18.749 21.396 1.00 86.12 83 ASN A CA 1
ATOM 619 C C . ASN A 1 83 ? -16.653 -18.573 20.010 1.00 86.12 83 ASN A C 1
ATOM 621 O O . ASN A 1 83 ? -16.094 -18.962 18.979 1.00 86.12 83 ASN A O 1
ATOM 625 N N . VAL A 1 84 ? -17.795 -17.901 19.993 1.00 88.19 84 VAL A N 1
ATOM 626 C CA . VAL A 1 84 ? -18.557 -17.591 18.791 1.00 88.19 84 VAL A CA 1
ATOM 627 C C . VAL A 1 84 ? -18.815 -16.092 18.697 1.00 88.19 84 VAL A C 1
ATOM 629 O O . VAL A 1 84 ? -18.951 -15.382 19.694 1.00 88.19 84 VAL A O 1
ATOM 632 N N . PHE A 1 85 ? -18.884 -15.599 17.471 1.00 89.62 85 PHE A N 1
ATOM 633 C CA . PHE A 1 85 ? -19.510 -14.328 17.156 1.00 89.62 85 PHE A CA 1
ATOM 634 C C . PHE A 1 85 ? -21.005 -14.538 16.988 1.00 89.62 85 PHE A C 1
ATOM 636 O O . PHE A 1 85 ? -21.443 -15.563 16.464 1.00 89.62 85 PHE A O 1
ATOM 643 N N . VAL A 1 86 ? -21.781 -13.547 17.399 1.00 90.12 86 VAL A N 1
ATOM 644 C CA . VAL A 1 86 ? -23.240 -13.586 17.362 1.00 90.12 86 VAL A CA 1
ATOM 645 C C . VAL A 1 86 ? -23.773 -12.363 16.626 1.00 90.12 86 VAL A C 1
ATOM 647 O O . VAL A 1 86 ? -23.265 -11.255 16.797 1.00 90.12 86 VAL A O 1
ATOM 650 N N . LEU A 1 87 ? -24.777 -12.557 15.775 1.00 86.81 87 LEU A N 1
ATOM 651 C CA . LEU A 1 87 ? -25.386 -11.485 14.991 1.00 86.81 87 LEU A CA 1
ATOM 652 C C . LEU A 1 87 ? -26.667 -10.997 15.675 1.00 86.81 87 LEU A C 1
ATOM 654 O O . LEU A 1 87 ? -27.735 -11.563 15.458 1.00 86.81 87 LEU A O 1
ATOM 658 N N . VAL A 1 88 ? -26.567 -9.940 16.480 1.00 81.06 88 VAL A N 1
ATOM 659 C CA . VAL A 1 88 ? -27.721 -9.303 17.141 1.00 81.06 88 VAL A CA 1
ATOM 660 C C . VAL A 1 88 ? -28.092 -8.054 16.341 1.00 81.06 88 VAL A C 1
ATOM 662 O O . VAL A 1 88 ? -27.238 -7.194 16.126 1.00 81.06 88 VAL A O 1
ATOM 665 N N . ASP A 1 89 ? -29.335 -7.959 15.864 1.00 75.00 89 ASP A N 1
ATOM 666 C CA . ASP A 1 89 ? -29.849 -6.812 15.090 1.00 75.00 89 ASP A CA 1
ATOM 667 C C . ASP A 1 89 ? -28.982 -6.438 13.871 1.00 75.00 89 ASP A C 1
ATOM 669 O O . ASP A 1 89 ? -28.736 -5.271 13.570 1.00 75.00 89 ASP A O 1
ATOM 673 N N . GLY A 1 90 ? -28.446 -7.448 13.178 1.00 72.81 90 GLY A N 1
ATOM 674 C CA . GLY A 1 90 ? -27.574 -7.256 12.012 1.00 72.81 90 GLY A CA 1
ATOM 675 C C . GLY A 1 90 ? -26.153 -6.781 12.339 1.00 72.81 90 GLY A C 1
ATOM 676 O O . GLY A 1 90 ? -25.354 -6.594 11.420 1.00 72.81 90 GLY A O 1
ATOM 677 N N . THR A 1 91 ? -25.812 -6.634 13.622 1.00 81.44 91 THR A N 1
ATOM 678 C CA . THR A 1 91 ? -24.478 -6.230 14.082 1.00 81.44 91 THR A CA 1
ATOM 679 C C . THR A 1 91 ? -23.740 -7.424 14.699 1.00 81.44 91 THR A C 1
ATOM 681 O O . THR A 1 91 ? -24.267 -8.061 15.615 1.00 81.44 91 THR A O 1
ATOM 684 N N . PRO A 1 92 ? -22.526 -7.764 14.223 1.00 86.56 92 PRO A N 1
ATOM 685 C CA . PRO A 1 92 ? -21.736 -8.838 14.809 1.00 86.56 92 PRO A CA 1
ATOM 686 C C . PRO A 1 92 ? -21.139 -8.390 16.148 1.00 86.56 92 PRO A C 1
ATOM 688 O O . PRO A 1 92 ? -20.416 -7.396 16.215 1.00 86.56 92 PRO A O 1
ATOM 691 N N . ARG A 1 93 ? -21.424 -9.152 17.201 1.00 88.12 93 ARG A N 1
ATOM 692 C CA . ARG A 1 93 ? -20.919 -8.964 18.566 1.00 88.12 93 ARG A CA 1
ATOM 693 C C . ARG A 1 93 ? -20.098 -10.187 18.989 1.00 88.12 93 ARG A C 1
ATOM 695 O O . ARG A 1 93 ? -20.251 -11.264 18.405 1.00 88.12 93 ARG A O 1
ATOM 702 N N . GLY A 1 94 ? -19.224 -10.032 19.978 1.00 88.38 94 GLY A N 1
ATOM 703 C CA . GLY A 1 94 ? -18.323 -11.088 20.450 1.00 88.38 94 GLY A CA 1
ATOM 704 C C . GLY A 1 94 ? -16.849 -10.846 20.114 1.00 88.38 94 GLY A C 1
ATOM 705 O O . GLY A 1 94 ? -16.481 -9.759 19.658 1.00 88.38 94 GLY A O 1
ATOM 706 N N . PRO A 1 95 ? -15.978 -11.846 20.328 1.00 90.88 95 PRO A N 1
ATOM 707 C CA . PRO A 1 95 ? -16.288 -13.253 20.626 1.00 90.88 95 PRO A CA 1
ATOM 708 C C . PRO A 1 95 ? -16.876 -13.488 22.027 1.00 90.88 95 PRO A C 1
ATOM 710 O O . PRO A 1 95 ? -16.417 -12.877 22.986 1.00 90.88 95 PRO A O 1
ATOM 713 N N . VAL A 1 96 ? -17.868 -14.377 22.153 1.00 90.81 96 VAL A N 1
ATOM 714 C CA . VAL A 1 96 ? -18.473 -14.807 23.432 1.00 90.81 96 VAL A CA 1
ATOM 715 C C . VAL A 1 96 ? -18.593 -16.335 23.516 1.00 90.81 96 VAL A C 1
ATOM 717 O O . VAL A 1 96 ? -18.716 -16.985 22.478 1.00 90.81 96 VAL A O 1
ATOM 720 N N . PRO A 1 97 ? -18.614 -16.929 24.721 1.00 89.56 97 PRO A N 1
ATOM 721 C CA . PRO A 1 97 ? -18.819 -18.366 24.886 1.00 89.56 97 PRO A CA 1
ATOM 722 C C . PRO A 1 97 ? -20.189 -18.817 24.377 1.00 89.56 97 PRO A C 1
ATOM 724 O O . PRO A 1 97 ? -21.186 -18.109 24.531 1.00 89.56 97 PRO A O 1
ATOM 727 N N . HIS A 1 98 ? -20.273 -20.040 23.852 1.00 86.31 98 HIS A N 1
ATOM 728 C CA . HIS A 1 98 ? -21.543 -20.627 23.410 1.00 86.31 98 HIS A CA 1
ATOM 729 C C . HIS A 1 98 ? -22.609 -20.643 24.525 1.00 86.31 98 HIS A C 1
ATOM 731 O O . HIS A 1 98 ? -23.769 -20.316 24.276 1.00 86.31 98 HIS A O 1
ATOM 737 N N . ALA A 1 99 ? -22.206 -20.948 25.765 1.00 85.00 99 ALA A N 1
ATOM 738 C CA . ALA A 1 99 ? -23.085 -20.946 26.939 1.00 85.00 99 ALA A CA 1
ATOM 739 C C . ALA A 1 99 ? -23.709 -19.565 27.219 1.00 85.00 99 ALA A C 1
ATOM 741 O O . ALA A 1 99 ? -24.875 -19.474 27.601 1.00 85.00 99 ALA A O 1
ATOM 742 N N . TYR A 1 100 ? -22.968 -18.483 26.949 1.00 87.94 100 TYR A N 1
ATOM 743 C CA . TYR A 1 100 ? -23.488 -17.121 27.068 1.00 87.94 100 TYR A CA 1
ATOM 744 C C . TYR A 1 100 ? -24.620 -16.872 26.062 1.00 87.94 100 TYR A C 1
ATOM 746 O O . TYR A 1 100 ? -25.692 -16.391 26.428 1.00 87.94 100 TYR A O 1
ATOM 754 N N . VAL A 1 101 ? -24.403 -17.239 24.792 1.00 87.38 101 VAL A N 1
ATOM 755 C CA . VAL A 1 101 ? -25.417 -17.102 23.729 1.00 87.38 101 VAL A CA 1
ATOM 756 C C . VAL A 1 101 ? -26.667 -17.900 24.081 1.00 87.38 101 VAL A C 1
ATOM 758 O O . VAL A 1 101 ? -27.783 -17.389 23.990 1.00 87.38 101 VAL A O 1
ATOM 761 N N . GLU A 1 102 ? -26.478 -19.131 24.545 1.00 85.62 102 GLU A N 1
ATOM 762 C CA . GLU A 1 102 ? -27.560 -20.005 24.977 1.00 85.62 102 GLU A CA 1
ATOM 763 C C . GLU A 1 102 ? -28.381 -19.400 26.120 1.00 85.62 102 GLU A C 1
ATOM 765 O O . GLU A 1 102 ? -29.611 -19.362 26.036 1.00 85.62 102 GLU A O 1
ATOM 770 N N . GLY A 1 103 ? -27.723 -18.866 27.152 1.00 83.19 103 GLY A N 1
ATOM 771 C CA . GLY A 1 103 ? -28.393 -18.186 28.261 1.00 83.19 103 GLY A CA 1
ATOM 772 C C . GLY A 1 103 ? -29.215 -16.978 27.802 1.00 83.19 103 GLY A C 1
ATOM 773 O O . GLY A 1 103 ? -30.354 -16.792 28.244 1.00 83.19 103 GLY A O 1
ATOM 774 N N . ARG A 1 104 ? -28.692 -16.182 26.861 1.00 86.75 104 ARG A N 1
ATOM 775 C CA . ARG A 1 104 ? -29.392 -15.007 26.307 1.00 86.75 104 ARG A CA 1
ATOM 776 C C . ARG A 1 104 ? -30.594 -15.385 25.442 1.00 86.75 104 ARG A C 1
ATOM 778 O O . ARG A 1 104 ? -31.621 -14.717 25.519 1.00 86.75 104 ARG A O 1
ATOM 785 N N . VAL A 1 105 ? -30.497 -16.455 24.656 1.00 84.31 105 VAL A N 1
ATOM 786 C CA . VAL A 1 105 ? -31.626 -16.950 23.851 1.00 84.31 105 VAL A CA 1
ATOM 787 C C . VAL A 1 105 ? -32.701 -17.579 24.743 1.00 84.31 105 VAL A C 1
ATOM 789 O O . VAL A 1 105 ? -33.882 -17.278 24.583 1.00 84.31 105 VAL A O 1
ATOM 792 N N . ARG A 1 106 ? -32.317 -18.398 25.733 1.00 83.94 106 ARG A N 1
ATOM 793 C CA . ARG A 1 106 ? -33.265 -19.049 26.660 1.00 83.94 106 ARG A CA 1
ATOM 794 C C . ARG A 1 106 ? -34.004 -18.063 27.562 1.00 83.94 106 ARG A C 1
ATOM 796 O O . ARG A 1 106 ? -35.180 -18.262 27.837 1.00 83.94 106 ARG A O 1
ATOM 803 N N . SER A 1 107 ? -33.332 -17.002 28.007 1.00 79.38 107 SER A N 1
ATOM 804 C CA . SER A 1 107 ? -33.955 -15.931 28.801 1.00 79.38 107 SER A CA 1
ATOM 805 C C . SER A 1 107 ? -34.881 -15.023 27.983 1.00 79.38 107 SER A C 1
ATOM 807 O O . SER A 1 107 ? -35.517 -14.141 28.552 1.00 79.38 107 SER A O 1
ATOM 809 N N . GLY A 1 108 ? -34.953 -15.205 26.659 1.00 77.12 108 GLY A N 1
ATOM 810 C CA . GLY A 1 108 ? -35.714 -14.340 25.756 1.00 77.12 108 GLY A CA 1
ATOM 811 C C . GLY A 1 108 ? -35.063 -12.976 25.511 1.00 77.12 108 GLY A C 1
ATOM 812 O O . GLY A 1 108 ? -35.646 -12.141 24.825 1.00 77.12 108 GLY A O 1
ATOM 813 N N . ALA A 1 109 ? -33.854 -12.744 26.034 1.00 78.50 109 ALA A N 1
ATOM 814 C CA . ALA A 1 109 ? -33.115 -11.506 25.810 1.00 78.50 109 ALA A CA 1
ATOM 815 C C . ALA A 1 109 ? -32.655 -11.368 24.350 1.00 78.50 109 ALA A C 1
ATOM 817 O O . ALA A 1 109 ? -32.526 -10.246 23.863 1.00 78.50 109 ALA A O 1
ATOM 818 N N . TRP A 1 110 ? -32.409 -12.488 23.660 1.00 83.75 110 TRP A N 1
ATOM 819 C CA . TRP A 1 110 ? -32.090 -12.551 22.231 1.00 83.75 110 TRP A CA 1
ATOM 820 C C . TRP A 1 110 ? -33.082 -13.438 21.466 1.00 83.75 110 TRP A C 1
ATOM 822 O O . TRP A 1 110 ? -33.570 -14.426 22.019 1.00 83.75 110 TRP A O 1
ATOM 832 N N . PRO A 1 111 ? -33.367 -13.129 20.186 1.00 81.00 111 PRO A N 1
ATOM 833 C CA . PRO A 1 111 ? -34.275 -13.929 19.372 1.00 81.00 111 PRO A CA 1
ATOM 834 C C . PRO A 1 111 ? -33.726 -15.343 19.140 1.00 81.00 111 PRO A C 1
ATOM 836 O O . PRO A 1 111 ? -32.529 -15.538 18.941 1.00 81.00 111 PRO A O 1
ATOM 839 N N . SER A 1 112 ? -34.612 -16.339 19.079 1.00 76.69 112 SER A N 1
ATOM 840 C CA . SER A 1 112 ? -34.247 -17.735 18.784 1.00 76.69 112 SER A CA 1
ATOM 841 C C . SER A 1 112 ? -33.754 -17.953 17.349 1.00 76.69 112 SER A C 1
ATOM 843 O O . SER A 1 112 ? -33.118 -18.961 17.063 1.00 76.69 112 SER A O 1
ATOM 845 N N . SER A 1 113 ? -33.995 -16.998 16.447 1.00 79.38 113 SER A N 1
ATOM 846 C CA . SER A 1 113 ? -33.511 -16.998 15.062 1.00 79.38 113 SER A CA 1
ATOM 847 C C . SER A 1 113 ? -32.106 -16.403 14.900 1.00 79.38 113 SER A C 1
ATOM 849 O O . SER A 1 113 ? -31.726 -16.006 13.795 1.00 79.38 113 SER A O 1
ATOM 851 N N . ILE A 1 114 ? -31.351 -16.255 15.990 1.00 85.69 114 ILE A N 1
ATOM 852 C CA . ILE A 1 114 ? -30.036 -15.622 15.951 1.00 85.69 114 ILE A CA 1
ATOM 853 C C . ILE A 1 114 ? -29.023 -16.478 15.187 1.00 85.69 114 ILE A C 1
ATOM 855 O O . ILE A 1 114 ? -29.099 -17.704 15.180 1.00 85.69 114 ILE A O 1
ATOM 859 N N . SER A 1 115 ? -28.072 -15.832 14.515 1.00 87.38 115 SER A N 1
ATOM 860 C CA . SER A 1 115 ? -26.998 -16.522 13.796 1.00 87.38 115 SER A CA 1
ATOM 861 C C . SER A 1 115 ? -25.682 -16.404 14.553 1.00 87.38 115 SER A C 1
ATOM 863 O O . SER A 1 115 ? -25.354 -15.330 15.064 1.00 87.38 115 SER A O 1
ATOM 865 N N . VAL A 1 116 ? -24.916 -17.493 14.581 1.00 89.44 116 VAL A N 1
ATOM 866 C CA . VAL A 1 116 ? -23.579 -17.552 15.179 1.00 89.44 116 VAL A CA 1
ATOM 867 C C . VAL A 1 116 ? -22.529 -17.984 14.163 1.00 89.44 116 VAL A C 1
ATOM 869 O O . VAL A 1 116 ? -22.822 -18.726 13.226 1.00 89.44 116 VAL A O 1
ATOM 872 N N . ALA A 1 117 ? -21.294 -17.535 14.360 1.00 87.19 117 ALA A N 1
ATOM 873 C CA . ALA A 1 117 ? -20.132 -17.970 13.596 1.00 87.19 117 ALA A CA 1
ATOM 874 C C . ALA A 1 117 ? -18.966 -18.253 14.547 1.00 87.19 117 ALA A C 1
ATOM 876 O O . ALA A 1 117 ? -18.686 -17.467 15.448 1.00 87.19 117 ALA A O 1
ATOM 877 N N . VAL A 1 118 ? -18.266 -19.367 14.345 1.00 85.00 118 VAL A N 1
ATOM 878 C CA . VAL A 1 118 ? -17.057 -19.708 15.114 1.00 85.00 118 VAL A CA 1
ATOM 879 C C . VAL A 1 118 ? -15.960 -18.669 14.856 1.00 85.00 118 VAL A C 1
ATOM 881 O O . VAL A 1 118 ? -15.860 -18.134 13.746 1.00 85.00 118 VAL A O 1
ATOM 884 N N . VAL A 1 119 ? -15.127 -18.373 15.857 1.00 81.00 119 VAL A N 1
ATOM 885 C CA . VAL A 1 119 ? -13.980 -17.466 15.693 1.00 81.00 119 VAL A CA 1
ATOM 886 C C . VAL A 1 119 ? -13.082 -17.942 14.544 1.00 81.00 119 VAL A C 1
ATOM 888 O O . VAL A 1 119 ? -12.611 -19.070 14.522 1.00 81.00 119 VAL A O 1
ATOM 891 N N . GLY A 1 120 ? -12.858 -17.072 13.555 1.00 77.50 120 GLY A N 1
ATOM 892 C CA . GLY A 1 120 ? -12.084 -17.392 12.347 1.00 77.50 120 GLY A CA 1
ATOM 893 C C . GLY A 1 120 ? -12.909 -17.942 11.175 1.00 77.50 120 GLY A C 1
ATOM 894 O O . GLY A 1 120 ? -12.406 -17.984 10.049 1.00 77.50 120 GLY A O 1
ATOM 895 N N . SER A 1 121 ? -14.185 -18.276 11.390 1.00 76.56 121 SER A N 1
ATOM 896 C CA . SER A 1 121 ? -15.116 -18.698 10.340 1.00 76.56 121 SER A CA 1
ATOM 897 C C . SER A 1 121 ? -15.930 -17.526 9.779 1.00 76.56 121 SER A C 1
ATOM 899 O O . SER A 1 121 ? -16.204 -16.538 10.457 1.00 76.56 121 SER A O 1
ATOM 901 N N . SER A 1 122 ? -16.323 -17.634 8.508 1.00 75.50 122 SER A N 1
ATOM 902 C CA . SER A 1 122 ? -17.309 -16.743 7.869 1.00 75.50 122 SER A CA 1
ATOM 903 C C . SER A 1 122 ? -18.679 -17.400 7.692 1.00 75.50 122 SER A C 1
ATOM 905 O O . SER A 1 122 ? -19.573 -16.792 7.102 1.00 75.50 122 SER A O 1
ATOM 907 N N . ASP A 1 123 ? -18.832 -18.627 8.182 1.00 81.31 123 ASP A N 1
ATOM 908 C CA . ASP A 1 123 ? -20.047 -19.413 8.030 1.00 81.31 123 ASP A CA 1
ATOM 909 C C . ASP A 1 123 ? -20.987 -19.109 9.192 1.00 81.31 123 ASP A C 1
ATOM 911 O O . ASP A 1 123 ? -20.882 -19.690 10.272 1.00 81.31 123 ASP A O 1
ATOM 915 N N . TRP A 1 124 ? -21.909 -18.179 8.955 1.00 85.56 124 TRP A N 1
ATOM 916 C CA . TRP A 1 124 ? -22.995 -17.888 9.880 1.00 85.56 124 TRP A CA 1
ATOM 917 C C . TRP A 1 124 ? -24.032 -19.000 9.807 1.00 85.56 124 TRP A C 1
ATOM 919 O O . TRP A 1 124 ? -24.616 -19.254 8.752 1.00 85.56 124 TRP A O 1
ATOM 929 N N . ARG A 1 125 ? -24.251 -19.670 10.933 1.00 86.00 125 ARG A N 1
ATOM 930 C CA . ARG A 1 125 ? -25.236 -20.741 11.066 1.00 86.00 125 ARG A CA 1
ATOM 931 C C . ARG A 1 125 ? -26.329 -20.296 12.033 1.00 86.00 125 ARG A C 1
ATOM 933 O O . ARG A 1 125 ? -26.015 -19.596 12.999 1.00 86.00 125 ARG A O 1
ATOM 940 N N . PRO A 1 126 ? -27.593 -20.690 11.807 1.00 84.31 126 PRO A N 1
ATOM 941 C CA . PRO A 1 126 ? -28.634 -20.511 12.807 1.00 84.31 126 PRO A CA 1
ATOM 942 C C . PRO A 1 126 ? -28.194 -21.147 14.125 1.00 84.31 126 PRO A C 1
ATOM 944 O O . PRO A 1 126 ? -27.693 -22.275 14.136 1.00 84.31 126 PRO A O 1
ATOM 947 N N . PHE A 1 127 ? -28.353 -20.418 15.223 1.00 83.19 127 PHE A N 1
ATOM 948 C CA . PHE A 1 127 ? -28.079 -20.939 16.549 1.00 83.19 127 PHE A CA 1
ATOM 949 C C . PHE A 1 127 ? -29.203 -21.887 16.949 1.00 83.19 127 PHE A C 1
ATOM 951 O O . PHE A 1 127 ? -30.352 -21.479 17.115 1.00 83.19 127 PHE A O 1
ATOM 958 N N . LEU A 1 128 ? -28.871 -23.164 17.088 1.00 76.81 128 LEU A N 1
ATOM 959 C CA . LEU A 1 128 ? -29.796 -24.172 17.577 1.00 76.81 128 LEU A CA 1
ATOM 960 C C . LEU A 1 128 ? -29.508 -24.376 19.058 1.00 76.81 128 LEU A C 1
ATOM 962 O O . LEU A 1 128 ? -28.440 -24.866 19.414 1.00 76.81 128 LEU A O 1
ATOM 966 N N . VAL A 1 129 ? -30.458 -24.002 19.915 1.00 69.88 129 VAL A N 1
ATOM 967 C CA . VAL A 1 129 ? -30.403 -24.363 21.334 1.00 69.88 129 VAL A CA 1
ATOM 968 C C . VAL A 1 129 ? -30.558 -25.886 21.410 1.00 69.88 129 VAL A C 1
ATOM 970 O O . VAL A 1 129 ? -31.579 -26.396 20.935 1.00 69.88 129 VAL A O 1
ATOM 973 N N . PRO A 1 130 ? -29.581 -26.632 21.955 1.00 63.88 130 PRO A N 1
ATOM 974 C CA . PRO A 1 130 ? -29.735 -28.061 22.182 1.00 63.88 130 PRO A CA 1
ATOM 975 C C . PRO A 1 130 ? -31.006 -28.320 22.994 1.00 63.88 130 PRO A C 1
ATOM 977 O O . PRO A 1 130 ? -31.221 -27.694 24.033 1.00 63.88 130 PRO A O 1
ATOM 980 N N . ALA A 1 131 ? -31.852 -29.243 22.531 1.00 50.53 131 ALA A N 1
ATOM 981 C CA . ALA A 1 131 ? -32.939 -29.747 23.356 1.00 50.53 131 ALA A CA 1
ATOM 982 C C . ALA A 1 131 ? -32.303 -30.427 24.572 1.00 50.53 131 ALA A C 1
ATOM 984 O O . ALA A 1 131 ? -31.550 -31.391 24.418 1.00 50.53 131 ALA A O 1
ATOM 985 N N . THR A 1 132 ? -32.549 -29.905 25.770 1.00 47.38 132 THR A N 1
ATOM 986 C CA . THR A 1 132 ? -32.085 -30.545 26.998 1.00 47.38 132 THR A CA 1
ATOM 987 C C . THR A 1 132 ? -32.647 -31.970 27.022 1.00 47.38 132 THR A C 1
ATOM 989 O O . THR A 1 132 ? -33.865 -32.122 26.885 1.00 47.38 132 THR A O 1
ATOM 992 N N . PRO A 1 133 ? -31.835 -33.030 27.198 1.00 35.41 133 PRO A N 1
ATOM 993 C CA . PRO A 1 133 ? -32.396 -34.279 27.683 1.00 35.41 133 PRO A CA 1
ATOM 994 C C . PRO A 1 133 ? -33.082 -33.960 29.012 1.00 35.41 133 PRO A C 1
ATOM 996 O O . PRO A 1 133 ? -32.531 -33.228 29.836 1.00 35.41 133 PRO A O 1
ATOM 999 N N . ALA A 1 134 ? -34.308 -34.446 29.188 1.00 33.31 134 ALA A N 1
ATOM 1000 C CA . ALA A 1 134 ? -35.015 -34.371 30.455 1.00 33.31 134 ALA A CA 1
ATOM 1001 C C . ALA A 1 134 ? -34.230 -35.190 31.492 1.00 33.31 134 ALA A C 1
ATOM 1003 O O . ALA A 1 134 ? -34.486 -36.374 31.684 1.00 33.31 134 ALA A O 1
ATOM 1004 N N . THR A 1 135 ? -33.221 -34.583 32.109 1.00 34.50 135 THR A N 1
ATOM 1005 C CA . THR A 1 135 ? -32.638 -35.086 33.346 1.00 34.50 135 THR A CA 1
ATOM 1006 C C . THR A 1 135 ? -33.664 -34.864 34.439 1.00 34.50 135 THR A C 1
ATOM 1008 O O . THR A 1 135 ? -34.098 -33.732 34.664 1.00 34.50 135 THR A O 1
ATOM 1011 N N . GLU A 1 136 ? -34.070 -35.984 35.031 1.00 33.41 136 GLU A N 1
ATOM 1012 C CA . GLU A 1 136 ? -34.869 -36.130 36.240 1.00 33.41 136 GLU A CA 1
ATOM 1013 C C . GLU A 1 136 ? -34.772 -34.906 37.150 1.00 33.41 136 GLU A C 1
ATOM 1015 O O . GLU A 1 136 ? -33.731 -34.599 37.729 1.00 33.41 136 GLU A O 1
ATOM 1020 N N . VAL A 1 137 ? -35.897 -34.202 37.263 1.00 33.00 137 VAL A N 1
ATOM 1021 C CA . VAL A 1 137 ? -36.126 -33.284 38.367 1.00 33.00 137 VAL A CA 1
ATOM 1022 C C . VAL A 1 137 ? -36.274 -34.155 39.604 1.00 33.00 137 VAL A C 1
ATOM 1024 O O . VAL A 1 137 ? -37.277 -34.850 39.764 1.00 33.00 137 VAL A O 1
ATOM 1027 N N . ASP A 1 138 ? -35.248 -34.114 40.447 1.00 29.61 138 ASP A N 1
ATOM 1028 C CA . ASP A 1 138 ? -35.276 -34.601 41.816 1.00 29.61 138 ASP A CA 1
ATOM 1029 C C . ASP A 1 138 ? -36.472 -33.952 42.535 1.00 29.61 138 ASP A C 1
ATOM 1031 O O . ASP A 1 138 ? -36.512 -32.748 42.812 1.00 29.61 138 ASP A O 1
ATOM 1035 N N . GLN A 1 139 ? -37.525 -34.747 42.727 1.00 34.88 139 GLN A N 1
ATOM 1036 C CA . GLN A 1 139 ? -38.741 -34.365 43.431 1.00 34.88 139 GLN A CA 1
ATOM 1037 C C . GLN A 1 139 ? -38.455 -34.330 44.929 1.00 34.88 139 GLN A C 1
ATOM 1039 O O . GLN A 1 139 ? -38.848 -35.242 45.653 1.00 34.88 139 GLN A O 1
ATOM 1044 N N . GLN A 1 140 ? -37.805 -33.275 45.421 1.00 33.66 140 GLN A N 1
ATOM 1045 C CA . GLN A 1 140 ? -37.761 -33.024 46.863 1.00 33.66 140 GLN A CA 1
ATOM 1046 C C . GLN A 1 140 ? -37.443 -31.570 47.226 1.00 33.66 140 GLN A C 1
ATOM 1048 O O . GLN A 1 140 ? -36.518 -31.282 47.967 1.00 33.66 140 GLN A O 1
ATOM 1053 N N . ALA A 1 141 ? -38.258 -30.633 46.742 1.00 31.19 141 ALA A N 1
ATOM 1054 C CA . ALA A 1 141 ? -38.611 -29.415 47.478 1.00 31.19 141 ALA A CA 1
ATOM 1055 C C . ALA A 1 141 ? -39.604 -28.607 46.644 1.00 31.19 141 ALA A C 1
ATOM 1057 O O . ALA A 1 141 ? -39.247 -28.015 45.632 1.00 31.19 141 ALA A O 1
ATOM 1058 N N . THR A 1 142 ? -40.869 -28.581 47.049 1.00 31.91 142 THR A N 1
ATOM 1059 C CA . THR A 1 142 ? -41.547 -27.383 47.575 1.00 31.91 142 THR A CA 1
ATOM 1060 C C . THR A 1 142 ? -43.024 -27.743 47.693 1.00 31.91 142 THR A C 1
ATOM 1062 O O . THR A 1 142 ? -43.740 -27.928 46.713 1.00 31.91 142 THR A O 1
ATOM 1065 N N . VAL A 1 143 ? -43.449 -27.911 48.938 1.00 29.16 143 VAL A N 1
ATOM 1066 C CA . VAL A 1 143 ? -44.838 -28.090 49.342 1.00 29.16 143 VAL A CA 1
ATOM 1067 C C . VAL A 1 143 ? -45.523 -26.720 49.325 1.00 29.16 143 VAL A C 1
ATOM 1069 O O . VAL A 1 143 ? -44.933 -25.739 49.762 1.00 29.16 143 VAL A O 1
ATOM 1072 N N . ALA A 1 144 ? -46.789 -26.723 48.900 1.00 27.73 144 ALA A N 1
ATOM 1073 C CA . ALA A 1 144 ? -47.818 -25.699 49.105 1.00 27.73 144 ALA A CA 1
ATOM 1074 C C . ALA A 1 144 ? -47.717 -24.410 48.263 1.00 27.73 144 ALA A C 1
ATOM 1076 O O . ALA A 1 144 ? -46.869 -23.558 48.477 1.00 27.73 144 ALA A O 1
ATOM 1077 N N . PHE A 1 145 ? -48.670 -24.183 47.357 1.00 28.80 145 PHE A N 1
ATOM 1078 C CA . PHE A 1 145 ? -50.010 -23.674 47.671 1.00 28.80 145 PHE A CA 1
ATOM 1079 C C . PHE A 1 145 ? -50.851 -23.553 46.386 1.00 28.80 145 PHE A C 1
ATOM 1081 O O . PHE A 1 145 ? -50.346 -23.149 45.343 1.00 28.80 145 PHE A O 1
ATOM 1088 N N . ASN A 1 146 ? -52.146 -23.843 46.542 1.00 29.06 146 ASN A N 1
ATOM 1089 C CA . ASN A 1 146 ? -53.309 -23.437 45.737 1.00 29.06 146 ASN A CA 1
ATOM 1090 C C . ASN A 1 146 ? -54.072 -24.556 45.027 1.00 29.06 146 ASN A C 1
ATOM 1092 O O . ASN A 1 146 ? -54.008 -24.779 43.822 1.00 29.06 146 ASN A O 1
ATOM 1096 N N . THR A 1 147 ? -54.903 -25.192 45.846 1.00 29.44 147 THR A N 1
ATOM 1097 C CA . THR A 1 147 ? -56.220 -25.722 45.502 1.00 29.44 147 THR A CA 1
ATOM 1098 C C . THR A 1 147 ? -57.217 -24.603 45.168 1.00 29.44 147 THR A C 1
ATOM 1100 O O . THR A 1 147 ? -57.261 -23.611 45.895 1.00 29.44 147 THR A O 1
ATOM 1103 N N . LEU A 1 148 ? -58.069 -24.861 44.163 1.00 30.98 148 LEU A N 1
ATOM 1104 C CA . LEU A 1 148 ? -59.538 -24.664 44.093 1.00 30.98 148 LEU A CA 1
ATOM 1105 C C . LEU A 1 148 ? -60.008 -24.140 42.712 1.00 30.98 148 LEU A C 1
ATOM 1107 O O . LEU A 1 148 ? -60.016 -22.939 42.483 1.00 30.98 148 LEU A O 1
ATOM 1111 N N . SER A 1 149 ? -60.381 -25.096 41.838 1.00 31.67 149 SER A N 1
ATOM 1112 C CA . SER A 1 149 ? -61.680 -25.282 41.129 1.00 31.67 149 SER A CA 1
ATOM 1113 C C . SER A 1 149 ? -62.418 -24.113 40.422 1.00 31.67 149 SER A C 1
ATOM 1115 O O . SER A 1 149 ? -62.292 -22.971 40.843 1.00 31.67 149 SER A O 1
ATOM 1117 N N . PRO A 1 150 ? -63.421 -24.384 39.544 1.00 47.25 150 PRO A N 1
ATOM 1118 C CA . PRO A 1 150 ? -63.557 -25.423 38.502 1.00 47.25 150 PRO A CA 1
ATOM 1119 C C . PRO A 1 150 ? -64.240 -24.896 37.193 1.00 47.25 150 PRO A C 1
ATOM 1121 O O . PRO A 1 150 ? -64.492 -23.707 37.039 1.00 47.25 150 PRO A O 1
ATOM 1124 N N . GLU A 1 151 ? -64.616 -25.838 36.312 1.00 28.80 151 GLU A N 1
ATOM 1125 C CA . GLU A 1 151 ? -65.711 -25.772 35.314 1.00 28.80 151 GLU A CA 1
ATOM 1126 C C . GLU A 1 151 ? -65.417 -25.181 33.911 1.00 28.80 151 GLU A C 1
ATOM 1128 O O . GLU A 1 151 ? -65.355 -23.974 33.712 1.00 28.80 151 GLU A O 1
ATOM 1133 N N . MET A 1 152 ? -65.325 -26.036 32.877 1.00 30.67 152 MET A N 1
ATOM 1134 C CA . MET A 1 152 ? -66.452 -26.379 31.979 1.00 30.67 152 MET A CA 1
ATOM 1135 C C . MET A 1 152 ? -65.944 -27.139 30.728 1.00 30.67 152 MET A C 1
ATOM 1137 O O . MET A 1 152 ? -65.052 -26.689 30.014 1.00 30.67 152 MET A O 1
ATOM 1141 N N . ALA A 1 153 ? -66.516 -28.316 30.469 1.00 29.22 153 ALA A N 1
ATOM 1142 C CA . ALA A 1 153 ? -66.343 -29.134 29.256 1.00 29.22 153 ALA A CA 1
ATOM 1143 C C . ALA A 1 153 ? -67.604 -28.990 28.355 1.00 29.22 153 ALA A C 1
ATOM 1145 O O . ALA A 1 153 ? -68.488 -28.222 28.740 1.00 29.22 153 ALA A O 1
ATOM 1146 N N . PRO A 1 154 ? -67.852 -29.785 27.282 1.00 53.19 154 PRO A N 1
ATOM 1147 C CA . PRO A 1 154 ? -66.985 -30.555 26.363 1.00 53.19 154 PRO A CA 1
ATOM 1148 C C . PRO A 1 154 ? -67.396 -30.412 24.858 1.00 53.19 154 PRO A C 1
ATOM 1150 O O . PRO A 1 154 ? -68.443 -29.853 24.557 1.00 53.19 154 PRO A O 1
ATOM 1153 N N . ALA A 1 155 ? -66.639 -31.007 23.915 1.00 29.09 155 ALA A N 1
ATOM 1154 C CA . ALA A 1 155 ? -67.134 -31.825 22.767 1.00 29.09 155 ALA A CA 1
ATOM 1155 C C . ALA A 1 155 ? -65.985 -32.129 21.768 1.00 29.09 155 ALA A C 1
ATOM 1157 O O . ALA A 1 155 ? -65.387 -31.208 21.231 1.00 29.09 155 ALA A O 1
ATOM 1158 N N . ARG A 1 156 ? -65.502 -33.386 21.676 1.00 31.42 156 ARG A N 1
ATOM 1159 C CA . ARG A 1 156 ? -65.781 -34.418 20.627 1.00 31.42 156 ARG A CA 1
ATOM 1160 C C . ARG A 1 156 ? -65.431 -33.933 19.201 1.00 31.42 156 ARG A C 1
ATOM 1162 O O . ARG A 1 156 ? -65.949 -32.915 18.784 1.00 31.42 156 ARG A O 1
ATOM 1169 N N . SER A 1 157 ? -64.599 -34.587 18.384 1.00 31.34 157 SER A N 1
ATOM 1170 C CA . SER A 1 157 ? -64.470 -36.028 18.096 1.00 31.34 157 SER A CA 1
ATOM 1171 C C . SER A 1 157 ? -63.226 -36.327 17.226 1.00 31.34 157 SER A C 1
ATOM 1173 O O . SER A 1 157 ? -62.918 -35.554 16.325 1.00 31.34 157 SER A O 1
ATOM 1175 N N . ALA A 1 158 ? -62.588 -37.486 17.424 1.00 35.47 158 ALA A N 1
ATOM 1176 C CA . ALA A 1 158 ? -61.795 -38.200 16.402 1.00 35.47 158 ALA A CA 1
ATOM 1177 C C . ALA A 1 158 ? -62.731 -39.197 15.654 1.00 35.47 158 ALA A C 1
ATOM 1179 O O . ALA A 1 158 ? -63.802 -39.468 16.210 1.00 35.47 158 ALA A O 1
ATOM 1180 N N . PRO A 1 159 ? -62.415 -39.742 14.449 1.00 46.47 159 PRO A N 1
ATOM 1181 C CA . PRO A 1 159 ? -61.262 -40.640 14.247 1.00 46.47 159 PRO A CA 1
ATOM 1182 C C . PRO A 1 159 ? -60.542 -40.565 12.867 1.00 46.47 159 PRO A C 1
ATOM 1184 O O . PRO A 1 159 ? -61.044 -40.032 11.884 1.00 46.47 159 PRO A O 1
ATOM 1187 N N . THR A 1 160 ? -59.338 -41.144 12.818 1.00 34.31 160 THR A N 1
ATOM 1188 C CA . THR A 1 160 ? -58.543 -41.598 11.641 1.00 34.31 160 THR A CA 1
ATOM 1189 C C . THR A 1 160 ? -59.194 -42.877 11.021 1.00 34.31 160 THR A C 1
ATOM 1191 O O . THR A 1 160 ? -60.142 -43.355 11.646 1.00 34.31 160 THR A O 1
ATOM 1194 N N . PRO A 1 161 ? -58.736 -43.535 9.912 1.00 51.09 161 PRO A N 1
ATOM 1195 C CA . PRO A 1 161 ? -57.511 -43.342 9.111 1.00 51.09 161 PRO A CA 1
ATOM 1196 C C . PRO A 1 161 ? -57.592 -43.551 7.563 1.00 51.09 161 PRO A C 1
ATOM 1198 O O . PRO A 1 161 ? -58.556 -44.070 7.020 1.00 51.09 161 PRO A O 1
ATOM 1201 N N . ALA A 1 162 ? -56.465 -43.224 6.908 1.00 31.98 162 ALA A N 1
ATOM 1202 C CA . ALA A 1 162 ? -55.845 -43.849 5.721 1.00 31.98 162 ALA A CA 1
ATOM 1203 C C . ALA A 1 162 ? -56.585 -43.929 4.362 1.00 31.98 162 ALA A C 1
ATOM 1205 O O . ALA A 1 162 ? -57.466 -44.754 4.163 1.00 31.98 162 ALA A O 1
ATOM 1206 N N . ALA A 1 163 ? -56.034 -43.229 3.360 1.00 30.67 163 ALA A N 1
ATOM 1207 C CA . ALA A 1 163 ? -55.732 -43.779 2.031 1.00 30.67 163 ALA A CA 1
ATOM 1208 C C . ALA A 1 163 ? -54.750 -42.847 1.295 1.00 30.67 163 ALA A C 1
ATOM 1210 O O . ALA A 1 163 ? -54.913 -41.628 1.295 1.00 30.67 163 ALA A O 1
ATOM 1211 N N . ALA A 1 164 ? -53.709 -43.433 0.706 1.00 42.12 164 ALA A N 1
ATOM 1212 C CA . ALA A 1 164 ? -52.705 -42.761 -0.114 1.00 42.12 164 ALA A CA 1
ATOM 1213 C C . ALA A 1 164 ? -53.311 -42.126 -1.381 1.00 42.12 164 ALA A C 1
ATOM 1215 O O . ALA A 1 164 ? -54.333 -42.602 -1.878 1.00 42.12 164 ALA A O 1
ATOM 1216 N N . PRO A 1 165 ? -52.612 -41.149 -1.984 1.00 38.38 165 PRO A N 1
ATOM 1217 C CA . PRO A 1 165 ? -52.450 -41.232 -3.427 1.00 38.38 165 PRO A CA 1
ATOM 1218 C C . PRO A 1 165 ? -51.003 -41.023 -3.882 1.00 38.38 165 PRO A C 1
ATOM 1220 O O . PRO A 1 165 ? -50.312 -40.077 -3.511 1.00 38.38 165 PRO A O 1
ATOM 1223 N N . GLU A 1 166 ? -50.591 -41.984 -4.700 1.00 31.41 166 GLU A N 1
ATOM 1224 C CA . GLU A 1 166 ? -49.852 -41.844 -5.951 1.00 31.41 166 GLU A CA 1
ATOM 1225 C C . GLU A 1 166 ? -49.029 -40.568 -6.177 1.00 31.41 166 GLU A C 1
ATOM 1227 O O . GLU A 1 166 ? -49.511 -39.472 -6.460 1.00 31.41 166 GLU A O 1
ATOM 1232 N N . MET A 1 167 ? -47.727 -40.828 -6.189 1.00 36.41 167 MET A N 1
ATOM 1233 C CA . MET A 1 167 ? -46.666 -40.147 -6.914 1.00 36.41 167 MET A CA 1
ATOM 1234 C C . MET A 1 167 ? -47.148 -39.527 -8.246 1.00 36.41 167 MET A C 1
ATOM 1236 O O . MET A 1 167 ? -47.208 -40.186 -9.282 1.00 36.41 167 MET A O 1
ATOM 1240 N N . ARG A 1 168 ? -47.430 -38.220 -8.243 1.00 32.31 168 ARG A N 1
ATOM 1241 C CA . ARG A 1 168 ? -47.378 -37.379 -9.446 1.00 32.31 168 ARG A CA 1
ATOM 1242 C C . ARG A 1 168 ? -46.144 -36.493 -9.357 1.00 32.31 168 ARG A C 1
ATOM 1244 O O . ARG A 1 168 ? -46.110 -35.532 -8.594 1.00 32.31 168 ARG A O 1
ATOM 1251 N N . MET A 1 169 ? -45.133 -36.822 -10.160 1.00 39.78 169 MET A N 1
ATOM 1252 C CA . MET A 1 169 ? -44.040 -35.913 -10.501 1.00 39.78 169 MET A CA 1
ATOM 1253 C C . MET A 1 169 ? -44.631 -34.677 -11.187 1.00 39.78 169 MET A C 1
ATOM 1255 O O . MET A 1 169 ? -44.885 -34.679 -12.388 1.00 39.78 169 MET A O 1
ATOM 1259 N N . SER A 1 170 ? -44.856 -33.622 -10.408 1.00 35.25 170 SER A N 1
ATOM 1260 C CA . SER A 1 170 ? -44.988 -32.262 -10.915 1.00 35.25 170 SER A CA 1
ATOM 1261 C C . SER A 1 170 ? -43.685 -31.547 -10.595 1.00 35.25 170 SER A C 1
ATOM 1263 O O . SER A 1 170 ? -43.396 -31.260 -9.435 1.00 35.25 170 SER A O 1
ATOM 1265 N N . ALA A 1 171 ? -42.881 -31.298 -11.627 1.00 40.56 171 ALA A N 1
ATOM 1266 C CA . ALA A 1 171 ? -41.705 -30.447 -11.549 1.00 40.56 171 ALA A CA 1
ATOM 1267 C C . ALA A 1 171 ? -42.152 -29.010 -11.227 1.00 40.56 171 ALA A C 1
ATOM 1269 O O . ALA A 1 171 ? -42.406 -28.203 -12.119 1.00 40.56 171 ALA A O 1
ATOM 1270 N N . ALA A 1 172 ? -42.299 -28.705 -9.938 1.00 34.22 172 ALA A N 1
ATOM 1271 C CA . ALA A 1 172 ? -42.436 -27.342 -9.457 1.00 34.22 172 ALA A CA 1
ATOM 1272 C C . ALA A 1 172 ? -41.048 -26.693 -9.489 1.00 34.22 172 ALA A C 1
ATOM 1274 O O . ALA A 1 172 ? -40.112 -27.153 -8.834 1.00 34.22 172 ALA A O 1
ATOM 1275 N N . ALA A 1 173 ? -40.921 -25.642 -10.298 1.00 39.88 173 ALA A N 1
ATOM 1276 C CA . ALA A 1 173 ? -39.768 -24.754 -10.313 1.00 39.88 173 ALA A CA 1
ATOM 1277 C C . ALA A 1 173 ? -39.409 -24.307 -8.879 1.00 39.88 173 ALA A C 1
ATOM 1279 O O . ALA A 1 173 ? -40.321 -24.113 -8.069 1.00 39.88 173 ALA A O 1
ATOM 1280 N N . PRO A 1 174 ? -38.117 -24.124 -8.543 1.00 38.91 174 PRO A N 1
ATOM 1281 C CA . PRO A 1 174 ? -37.733 -23.675 -7.212 1.00 38.91 174 PRO A CA 1
ATOM 1282 C C . PRO A 1 174 ? -38.381 -22.315 -6.936 1.00 38.91 174 PRO A C 1
ATOM 1284 O O . PRO A 1 174 ? -38.139 -21.339 -7.648 1.00 38.91 174 PRO A O 1
ATOM 1287 N N . ALA A 1 175 ? -39.240 -22.279 -5.916 1.00 34.97 175 ALA A N 1
ATOM 1288 C CA . ALA A 1 175 ? -39.847 -21.059 -5.418 1.00 34.97 175 ALA A CA 1
ATOM 1289 C C . ALA A 1 175 ? -38.736 -20.074 -5.039 1.00 34.97 175 ALA A C 1
ATOM 1291 O O . ALA A 1 175 ? -37.824 -20.406 -4.280 1.00 34.97 175 ALA A O 1
ATOM 1292 N N . ALA A 1 176 ? -38.803 -18.871 -5.606 1.00 38.69 176 ALA A N 1
ATOM 1293 C CA . ALA A 1 176 ? -37.894 -17.787 -5.288 1.00 38.69 176 ALA A CA 1
ATOM 1294 C C . ALA A 1 176 ? -37.947 -17.494 -3.782 1.00 38.69 176 ALA A C 1
ATOM 1296 O O . ALA A 1 176 ? -39.009 -17.214 -3.225 1.00 38.69 176 ALA A O 1
ATOM 1297 N N . THR A 1 177 ? -36.788 -17.559 -3.134 1.00 36.06 177 THR A N 1
ATOM 1298 C CA . THR A 1 177 ? -36.574 -17.120 -1.755 1.00 36.06 177 THR A CA 1
ATOM 1299 C C . THR A 1 177 ? -37.096 -15.685 -1.588 1.00 36.06 177 THR A C 1
ATOM 1301 O O . THR A 1 177 ? -36.768 -14.844 -2.432 1.00 36.06 177 THR A O 1
ATOM 1304 N N . PRO A 1 178 ? -37.864 -15.348 -0.532 1.00 40.72 178 PRO A N 1
ATOM 1305 C CA . PRO A 1 178 ? -38.252 -13.966 -0.283 1.00 40.72 178 PRO A CA 1
ATOM 1306 C C . PRO A 1 178 ? -36.985 -13.140 -0.052 1.00 40.72 178 PRO A C 1
ATOM 1308 O O . PRO A 1 178 ? -36.210 -13.415 0.865 1.00 40.72 178 PRO A O 1
ATOM 1311 N N . ALA A 1 179 ? -36.744 -12.155 -0.916 1.00 38.69 179 ALA A N 1
ATOM 1312 C CA . ALA A 1 179 ? -35.675 -11.193 -0.718 1.00 38.69 179 ALA A CA 1
ATOM 1313 C C . ALA A 1 179 ? -35.909 -10.451 0.608 1.00 38.69 179 ALA A C 1
ATOM 1315 O O . ALA A 1 179 ? -37.011 -9.965 0.864 1.00 38.69 179 ALA A O 1
ATOM 1316 N N . ALA A 1 180 ? -34.871 -10.374 1.443 1.00 36.62 180 ALA A N 1
ATOM 1317 C CA . ALA A 1 180 ? -34.868 -9.554 2.650 1.00 36.62 180 ALA A CA 1
ATOM 1318 C C . ALA A 1 180 ? -35.280 -8.104 2.314 1.00 36.62 180 ALA A C 1
ATOM 1320 O O . ALA A 1 180 ? -34.936 -7.622 1.228 1.00 36.62 180 ALA A O 1
ATOM 1321 N N . PRO A 1 181 ? -35.995 -7.394 3.208 1.00 41.69 181 PRO A N 1
ATOM 1322 C CA . PRO A 1 181 ? -36.450 -6.038 2.935 1.00 41.69 181 PRO A CA 1
ATOM 1323 C C . PRO A 1 181 ? -35.241 -5.135 2.673 1.00 41.69 181 PRO A C 1
ATOM 1325 O O . PRO A 1 181 ? -34.382 -4.939 3.532 1.00 41.69 181 PRO A O 1
ATOM 1328 N N . ALA A 1 182 ? -35.155 -4.626 1.444 1.00 46.06 182 ALA A N 1
ATOM 1329 C CA . ALA A 1 182 ? -34.136 -3.675 1.041 1.00 46.06 182 ALA A CA 1
ATOM 1330 C C . ALA A 1 182 ? -34.299 -2.394 1.869 1.00 46.06 182 ALA A C 1
ATOM 1332 O O . ALA A 1 182 ? -35.377 -1.801 1.898 1.00 46.06 182 ALA A O 1
ATOM 1333 N N . GLY A 1 183 ? -33.223 -1.965 2.536 1.00 45.81 183 GLY A N 1
ATOM 1334 C CA . GLY A 1 183 ? -33.161 -0.634 3.138 1.00 45.81 183 GLY A CA 1
ATOM 1335 C C . GLY A 1 183 ? -33.400 0.465 2.089 1.00 45.81 183 GLY A C 1
ATOM 1336 O O . GLY A 1 183 ? -33.259 0.206 0.888 1.00 45.81 183 GLY A O 1
ATOM 1337 N N . PRO A 1 184 ? -33.770 1.686 2.514 1.00 45.91 184 PRO A N 1
ATOM 1338 C CA . PRO A 1 184 ? -34.140 2.756 1.594 1.00 45.91 184 PRO A CA 1
ATOM 1339 C C . PRO A 1 184 ? -33.009 3.045 0.586 1.00 45.91 184 PRO A C 1
ATOM 1341 O O . PRO A 1 184 ? -31.840 3.111 0.983 1.00 45.91 184 PRO A O 1
ATOM 1344 N N . PRO A 1 185 ? -33.321 3.209 -0.715 1.00 54.50 185 PRO A N 1
ATOM 1345 C CA . PRO A 1 185 ? -32.320 3.526 -1.726 1.00 54.50 185 PRO A CA 1
ATOM 1346 C C . PRO A 1 185 ? -31.667 4.879 -1.422 1.00 54.50 185 PRO A C 1
ATOM 1348 O O . PRO A 1 185 ? -32.336 5.835 -1.030 1.00 54.50 185 PRO A O 1
ATOM 1351 N N . MET A 1 186 ? -30.345 4.964 -1.605 1.00 53.91 186 MET A N 1
ATOM 1352 C CA . MET A 1 186 ? -29.608 6.217 -1.434 1.00 53.91 186 MET A CA 1
ATOM 1353 C C . MET A 1 186 ? -30.153 7.311 -2.359 1.00 53.91 186 MET A C 1
ATOM 1355 O O . MET A 1 186 ? -30.355 7.079 -3.551 1.00 53.91 186 MET A O 1
ATOM 1359 N N . ALA A 1 187 ? -30.321 8.517 -1.814 1.00 51.00 187 ALA A N 1
ATOM 1360 C CA . ALA A 1 187 ? -30.656 9.704 -2.589 1.00 51.00 187 ALA A CA 1
ATOM 1361 C C . ALA A 1 187 ? -29.600 9.959 -3.682 1.00 51.00 187 ALA A C 1
ATOM 1363 O O . ALA A 1 187 ? -28.394 9.845 -3.439 1.00 51.00 187 ALA A O 1
ATOM 1364 N N . ALA A 1 188 ? -30.054 10.312 -4.887 1.00 51.91 188 ALA A N 1
ATOM 1365 C CA . ALA A 1 188 ? -29.179 10.626 -6.011 1.00 51.91 188 ALA A CA 1
ATOM 1366 C C . ALA A 1 188 ? -28.189 11.743 -5.629 1.00 51.91 188 ALA A C 1
ATOM 1368 O O . ALA A 1 188 ? -28.586 12.789 -5.121 1.00 51.91 188 ALA A O 1
ATOM 1369 N N . GLY A 1 189 ? -26.894 11.502 -5.848 1.00 58.34 189 GLY A N 1
ATOM 1370 C CA . GLY A 1 189 ? -25.817 12.446 -5.530 1.00 58.34 189 GLY A CA 1
ATOM 1371 C C . GLY A 1 189 ? -25.183 12.294 -4.142 1.00 58.34 189 GLY A C 1
ATOM 1372 O O . GLY A 1 189 ? -24.113 12.860 -3.917 1.00 58.34 189 GLY A O 1
ATOM 1373 N N . ALA A 1 190 ? -25.750 11.491 -3.235 1.00 69.44 190 ALA A N 1
ATOM 1374 C CA . ALA A 1 190 ? -25.143 11.263 -1.927 1.00 69.44 190 ALA A CA 1
ATOM 1375 C C . ALA A 1 190 ? -23.798 10.516 -2.042 1.00 69.44 190 ALA A C 1
ATOM 1377 O O . ALA A 1 190 ? -23.635 9.568 -2.814 1.00 69.44 190 ALA A O 1
ATOM 1378 N N . MET A 1 191 ? -22.806 10.984 -1.284 1.00 82.31 191 MET A N 1
ATOM 1379 C CA . MET A 1 191 ? -21.451 10.438 -1.295 1.00 82.31 191 MET A CA 1
ATOM 1380 C C . MET A 1 191 ? -21.442 9.030 -0.683 1.00 82.31 191 MET A C 1
ATOM 1382 O O . MET A 1 191 ? -22.113 8.787 0.318 1.00 82.31 191 MET A O 1
ATOM 1386 N N . LEU A 1 192 ? -20.656 8.110 -1.248 1.00 85.12 192 LEU A N 1
ATOM 1387 C CA . LEU A 1 192 ? -20.500 6.761 -0.704 1.00 85.12 192 LEU A CA 1
ATOM 1388 C C . LEU A 1 192 ? -19.968 6.824 0.740 1.00 85.12 192 LEU A C 1
ATOM 1390 O O . LEU A 1 192 ? -19.089 7.654 1.014 1.00 85.12 192 LEU A O 1
ATOM 1394 N N . PRO A 1 193 ? -20.460 5.956 1.642 1.00 83.06 193 PRO A N 1
ATOM 1395 C CA . PRO A 1 193 ? -19.981 5.884 3.012 1.00 83.06 193 PRO A CA 1
ATOM 1396 C C . PRO A 1 193 ? -18.543 5.368 3.049 1.00 83.06 193 PRO A C 1
ATOM 1398 O O . PRO A 1 193 ? -18.092 4.628 2.170 1.00 83.06 193 PRO A O 1
ATOM 1401 N N . GLU A 1 194 ? -17.817 5.762 4.087 1.00 83.00 194 GLU A N 1
ATOM 1402 C CA . GLU A 1 194 ? -16.453 5.294 4.299 1.00 83.00 194 GLU A CA 1
ATOM 1403 C C . GLU A 1 194 ? -16.440 3.833 4.758 1.00 83.00 194 GLU A C 1
ATOM 1405 O O . GLU A 1 194 ? -17.414 3.330 5.319 1.00 83.00 194 GLU A O 1
ATOM 1410 N N . GLY A 1 195 ? -15.326 3.135 4.522 1.00 79.88 195 GLY A N 1
ATOM 1411 C CA . GLY A 1 195 ? -15.147 1.775 5.023 1.00 79.88 195 GLY A CA 1
ATOM 1412 C C . GLY A 1 195 ? -14.664 0.754 3.997 1.00 79.88 195 GLY A C 1
ATOM 1413 O O . GLY A 1 195 ? -14.843 0.860 2.779 1.00 79.88 195 GLY A O 1
ATOM 1414 N N . GLY A 1 196 ? -14.037 -0.299 4.526 1.00 77.12 196 GLY A N 1
ATOM 1415 C CA . GLY A 1 196 ? -13.394 -1.355 3.740 1.00 77.12 196 GLY A CA 1
ATOM 1416 C C . GLY A 1 196 ? -14.346 -2.351 3.073 1.00 77.12 196 GLY A C 1
ATOM 1417 O O . GLY A 1 196 ? -13.866 -3.223 2.351 1.00 77.12 196 GLY A O 1
ATOM 1418 N N . ILE A 1 197 ? -15.656 -2.252 3.322 1.00 85.00 197 ILE A N 1
ATOM 1419 C CA . ILE A 1 197 ? -16.687 -3.088 2.687 1.00 85.00 197 ILE A CA 1
ATOM 1420 C C . ILE A 1 197 ? -17.060 -2.533 1.307 1.00 85.00 197 ILE A C 1
ATOM 1422 O O . ILE A 1 197 ? -17.270 -3.301 0.372 1.00 85.00 197 ILE A O 1
ATOM 1426 N N . VAL A 1 198 ? -17.072 -1.205 1.162 1.00 87.81 198 VAL A N 1
ATOM 1427 C CA . VAL A 1 198 ? -17.384 -0.511 -0.096 1.00 87.81 198 VAL A CA 1
ATOM 1428 C C . VAL A 1 198 ? -16.121 -0.344 -0.938 1.00 87.81 198 VAL A C 1
ATOM 1430 O O . VAL A 1 198 ? -16.113 -0.640 -2.137 1.00 87.81 198 VAL A O 1
ATOM 1433 N N . HIS A 1 199 ? -15.027 0.087 -0.307 1.00 93.00 199 HIS A N 1
ATOM 1434 C CA . HIS A 1 199 ? -13.806 0.458 -1.009 1.00 93.00 199 HIS A CA 1
ATOM 1435 C C . HIS A 1 199 ? -12.762 -0.662 -1.052 1.00 93.00 199 HIS A C 1
ATOM 1437 O O . HIS A 1 199 ? -12.415 -1.288 -0.047 1.00 93.00 199 HIS A O 1
ATOM 1443 N N . ALA A 1 200 ? -12.191 -0.873 -2.239 1.00 92.38 200 ALA A N 1
ATOM 1444 C CA . ALA A 1 200 ? -11.094 -1.811 -2.424 1.00 92.38 200 ALA A CA 1
ATOM 1445 C C . ALA A 1 200 ? -9.793 -1.224 -1.858 1.00 92.38 200 ALA A C 1
ATOM 1447 O O . ALA A 1 200 ? -9.414 -0.110 -2.216 1.00 92.38 200 ALA A O 1
ATOM 1448 N N . GLY A 1 201 ? -9.094 -1.987 -1.015 1.00 89.94 201 GLY A N 1
ATOM 1449 C CA . GLY A 1 201 ? -7.804 -1.591 -0.438 1.00 89.94 201 GLY A CA 1
ATOM 1450 C C . GLY A 1 201 ? -6.616 -1.764 -1.392 1.00 89.94 201 GLY A C 1
ATOM 1451 O O . GLY A 1 201 ? -6.757 -2.312 -2.487 1.00 89.94 201 GLY A O 1
ATOM 1452 N N . PHE A 1 202 ? -5.437 -1.337 -0.936 1.00 92.81 202 PHE A N 1
ATOM 1453 C CA . PHE A 1 202 ? -4.184 -1.329 -1.700 1.00 92.81 202 PHE A CA 1
ATOM 1454 C C . PHE A 1 202 ? -3.848 -2.669 -2.383 1.00 92.81 202 PHE A C 1
ATOM 1456 O O . PHE A 1 202 ? -3.774 -2.717 -3.607 1.00 92.81 202 PHE A O 1
ATOM 1463 N N . TRP A 1 203 ? -3.739 -3.774 -1.637 1.00 94.00 203 TRP A N 1
ATOM 1464 C CA . TRP A 1 203 ? -3.256 -5.061 -2.172 1.00 94.00 203 TRP A CA 1
ATOM 1465 C C . TRP A 1 203 ? -4.079 -5.635 -3.327 1.00 94.00 203 TRP A C 1
ATOM 1467 O O . TRP A 1 203 ? -3.528 -6.244 -4.240 1.00 94.00 203 TRP A O 1
ATOM 1477 N N . ARG A 1 204 ? -5.399 -5.417 -3.324 1.00 94.62 204 ARG A N 1
ATOM 1478 C CA . ARG A 1 204 ? -6.273 -5.856 -4.422 1.00 94.62 204 ARG A CA 1
ATOM 1479 C C . ARG A 1 204 ? -6.087 -4.989 -5.671 1.00 94.62 204 ARG A C 1
ATOM 1481 O O . ARG A 1 204 ? -6.218 -5.484 -6.787 1.00 94.62 204 ARG A O 1
ATOM 1488 N N . ARG A 1 205 ? -5.792 -3.699 -5.484 1.00 94.19 205 ARG A N 1
ATOM 1489 C CA . ARG A 1 205 ? -5.475 -2.770 -6.577 1.00 94.19 205 ARG A CA 1
ATOM 1490 C C . ARG A 1 205 ? -4.092 -3.050 -7.153 1.00 94.19 205 ARG A C 1
ATOM 1492 O O . ARG A 1 205 ? -3.957 -2.992 -8.368 1.00 94.19 205 ARG A O 1
ATOM 1499 N N . PHE A 1 206 ? -3.121 -3.385 -6.304 1.00 94.50 206 PHE A N 1
ATOM 1500 C CA . PHE A 1 206 ? -1.786 -3.800 -6.727 1.00 94.50 206 PHE A CA 1
ATOM 1501 C C . PHE A 1 206 ? -1.868 -5.054 -7.608 1.00 94.50 206 PHE A C 1
ATOM 1503 O O . PHE A 1 206 ? -1.439 -4.995 -8.751 1.00 94.50 206 PHE A O 1
ATOM 1510 N N . ALA A 1 207 ? -2.585 -6.099 -7.175 1.00 95.31 207 ALA A N 1
ATOM 1511 C CA . ALA A 1 207 ? -2.808 -7.304 -7.985 1.00 95.31 207 ALA A CA 1
ATOM 1512 C C . ALA A 1 207 ? -3.460 -7.003 -9.346 1.00 95.31 207 ALA A C 1
ATOM 1514 O O . ALA A 1 207 ? -3.043 -7.526 -10.379 1.00 95.31 207 ALA A O 1
ATOM 1515 N N . ALA A 1 208 ? -4.480 -6.134 -9.361 1.00 96.38 208 ALA A N 1
ATOM 1516 C CA . ALA A 1 208 ? -5.130 -5.713 -10.601 1.00 96.38 208 ALA A CA 1
ATOM 1517 C C . ALA A 1 208 ? -4.156 -4.978 -11.534 1.00 96.38 208 ALA A C 1
ATOM 1519 O O . ALA A 1 208 ? -4.155 -5.229 -12.736 1.00 96.38 208 ALA A O 1
ATOM 1520 N N . TYR A 1 209 ? -3.322 -4.097 -10.974 1.00 94.31 209 TYR A N 1
ATOM 1521 C CA . TYR A 1 209 ? -2.307 -3.359 -11.718 1.00 94.31 209 TYR A CA 1
ATOM 1522 C C . TYR A 1 209 ? -1.196 -4.271 -12.247 1.00 94.31 209 TYR A C 1
ATOM 1524 O O . TYR A 1 209 ? -0.793 -4.092 -13.392 1.00 94.31 209 TYR A O 1
ATOM 1532 N N . SER A 1 210 ? -0.751 -5.273 -11.484 1.00 94.38 210 SER A N 1
ATOM 1533 C CA . SER A 1 210 ? 0.206 -6.285 -11.954 1.00 94.38 210 SER A CA 1
ATOM 1534 C C . SER A 1 210 ? -0.327 -7.020 -13.182 1.00 94.38 210 SER A C 1
ATOM 1536 O O . SER A 1 210 ? 0.396 -7.205 -14.160 1.00 94.38 210 SER A O 1
ATOM 1538 N N . LEU A 1 211 ? -1.615 -7.381 -13.170 1.00 95.12 211 LEU A N 1
ATOM 1539 C CA . LEU A 1 211 ? -2.239 -8.066 -14.299 1.00 95.12 211 LEU A CA 1
ATOM 1540 C C . LEU A 1 211 ? -2.405 -7.153 -15.521 1.00 95.12 211 LEU A C 1
ATOM 1542 O O . LEU A 1 211 ? -2.102 -7.561 -16.637 1.00 95.12 211 LEU A O 1
ATOM 1546 N N . ASP A 1 212 ? -2.845 -5.908 -15.319 1.00 95.69 212 ASP A N 1
ATOM 1547 C CA . ASP A 1 212 ? -2.911 -4.915 -16.399 1.00 95.69 212 ASP A CA 1
ATOM 1548 C C . ASP A 1 212 ? -1.523 -4.600 -16.978 1.00 95.69 212 ASP A C 1
ATOM 1550 O O . ASP A 1 212 ? -1.389 -4.431 -18.189 1.00 95.69 212 ASP A O 1
ATOM 1554 N N . SER A 1 213 ? -0.491 -4.566 -16.131 1.00 92.00 213 SER A N 1
ATOM 1555 C CA . SER A 1 213 ? 0.893 -4.358 -16.560 1.00 92.00 213 SER A CA 1
ATOM 1556 C C . SER A 1 213 ? 1.351 -5.507 -17.445 1.00 92.00 213 SER A C 1
ATOM 1558 O O . SER A 1 213 ? 1.830 -5.247 -18.536 1.00 92.00 213 SER A O 1
ATOM 1560 N N . LEU A 1 214 ? 1.102 -6.765 -17.061 1.00 92.12 214 LEU A N 1
ATOM 1561 C CA . LEU A 1 214 ? 1.442 -7.926 -17.890 1.00 92.12 214 LEU A CA 1
ATOM 1562 C C . LEU A 1 214 ? 0.793 -7.859 -19.285 1.00 92.12 214 LEU A C 1
ATOM 1564 O O . LEU A 1 214 ? 1.452 -8.135 -20.286 1.00 92.12 214 LEU A O 1
ATOM 1568 N N . ILE A 1 215 ? -0.478 -7.449 -19.354 1.00 94.56 215 ILE A N 1
ATOM 1569 C CA . ILE A 1 215 ? -1.212 -7.298 -20.621 1.00 94.56 215 ILE A CA 1
ATOM 1570 C C . ILE A 1 215 ? -0.550 -6.248 -21.520 1.00 94.56 215 ILE A C 1
ATOM 1572 O O . ILE A 1 215 ? -0.399 -6.478 -22.719 1.00 94.56 215 ILE A O 1
ATOM 1576 N N . LEU A 1 216 ? -0.155 -5.104 -20.957 1.00 93.81 216 LEU A N 1
ATOM 1577 C CA . LEU A 1 216 ? 0.492 -4.025 -21.710 1.00 93.81 216 LEU A CA 1
ATOM 1578 C C . LEU A 1 216 ? 1.955 -4.341 -22.049 1.00 93.81 216 LEU A C 1
ATOM 1580 O O . LEU A 1 216 ? 2.440 -3.959 -23.113 1.00 93.81 216 LEU A O 1
ATOM 1584 N N . THR A 1 217 ? 2.651 -5.070 -21.179 1.00 92.56 217 THR A N 1
ATOM 1585 C CA . THR A 1 217 ? 4.062 -5.416 -21.347 1.00 92.56 217 THR A CA 1
ATOM 1586 C C . THR A 1 217 ? 4.284 -6.343 -22.537 1.00 92.56 217 THR A C 1
ATOM 1588 O O . THR A 1 217 ? 5.286 -6.171 -23.213 1.00 92.56 217 THR A O 1
ATOM 1591 N N . ILE A 1 218 ? 3.379 -7.276 -22.857 1.00 93.56 218 ILE A N 1
ATOM 1592 C CA . ILE A 1 218 ? 3.587 -8.217 -23.978 1.00 93.56 218 ILE A CA 1
ATOM 1593 C C . ILE A 1 218 ? 3.763 -7.488 -25.331 1.00 93.56 218 ILE A C 1
ATOM 1595 O O . ILE A 1 218 ? 4.798 -7.685 -25.969 1.00 93.56 218 ILE A O 1
ATOM 1599 N N . PRO A 1 219 ? 2.840 -6.609 -25.780 1.00 93.25 219 PRO A N 1
ATOM 1600 C CA . PRO A 1 219 ? 3.048 -5.815 -26.993 1.00 93.25 219 PRO A CA 1
ATOM 1601 C C . PRO A 1 219 ? 4.306 -4.946 -26.940 1.00 93.25 219 PRO A C 1
ATOM 1603 O O . PRO A 1 219 ? 5.030 -4.854 -27.931 1.00 93.25 219 PRO A O 1
ATOM 1606 N N . PHE A 1 220 ? 4.594 -4.330 -25.789 1.00 92.56 220 PHE A N 1
ATOM 1607 C CA . PHE A 1 220 ? 5.792 -3.508 -25.636 1.00 92.56 220 PHE A CA 1
ATOM 1608 C C . PHE A 1 220 ? 7.072 -4.338 -25.740 1.00 92.56 220 PHE A C 1
ATOM 1610 O O . PHE A 1 220 ? 7.989 -3.923 -26.436 1.00 92.56 220 PHE A O 1
ATOM 1617 N N . LEU A 1 221 ? 7.125 -5.533 -25.153 1.00 93.75 221 LEU A N 1
ATOM 1618 C CA . LEU A 1 221 ? 8.264 -6.441 -25.279 1.00 93.75 221 LEU A CA 1
ATOM 1619 C C . LEU A 1 221 ? 8.513 -6.844 -26.730 1.00 93.75 221 LEU A C 1
ATOM 1621 O O . LEU A 1 221 ? 9.666 -6.911 -27.138 1.00 93.75 221 LEU A O 1
ATOM 1625 N N . LEU A 1 222 ? 7.465 -7.072 -27.523 1.00 95.06 222 LEU A N 1
ATOM 1626 C CA . LEU A 1 222 ? 7.627 -7.391 -28.943 1.00 95.06 222 LEU A CA 1
ATOM 1627 C C . LEU A 1 222 ? 8.206 -6.206 -29.725 1.00 95.06 222 LEU A C 1
ATOM 1629 O O . LEU A 1 222 ? 9.160 -6.378 -30.481 1.00 95.06 222 LEU A O 1
ATOM 1633 N N . VAL A 1 223 ? 7.669 -5.000 -29.518 1.00 94.50 223 VAL A N 1
ATOM 1634 C CA . VAL A 1 223 ? 8.131 -3.790 -30.219 1.00 94.50 223 VAL A CA 1
ATOM 1635 C C . VAL A 1 223 ? 9.548 -3.408 -29.788 1.00 94.50 223 VAL A C 1
ATOM 1637 O O . VAL A 1 223 ? 10.439 -3.291 -30.626 1.00 94.50 223 VAL A O 1
ATOM 1640 N N . PHE A 1 224 ? 9.785 -3.249 -28.485 1.00 94.19 224 PHE A N 1
ATOM 1641 C CA . PHE A 1 224 ? 11.097 -2.874 -27.957 1.00 94.19 224 PHE A CA 1
ATOM 1642 C C . PHE A 1 224 ? 12.129 -3.991 -28.127 1.00 94.19 224 PHE A C 1
ATOM 1644 O O . PHE A 1 224 ? 13.292 -3.691 -28.374 1.00 94.19 224 PHE A O 1
ATOM 1651 N N . GLY A 1 225 ? 11.720 -5.260 -28.055 1.00 94.38 225 GLY A N 1
ATOM 1652 C CA . GLY A 1 225 ? 12.585 -6.408 -28.322 1.00 94.38 225 GLY A CA 1
ATOM 1653 C C . GLY A 1 225 ? 13.040 -6.464 -29.778 1.00 94.38 225 GLY A C 1
ATOM 1654 O O . GLY A 1 225 ? 14.222 -6.680 -30.034 1.00 94.38 225 GLY A O 1
ATOM 1655 N N . LEU A 1 226 ? 12.145 -6.180 -30.732 1.00 94.56 226 LEU A N 1
ATOM 1656 C CA . LEU A 1 226 ? 12.514 -6.049 -32.142 1.00 94.56 226 LEU A CA 1
ATOM 1657 C C . LEU A 1 226 ? 13.474 -4.873 -32.362 1.00 94.56 226 LEU A C 1
ATOM 1659 O O . LEU A 1 226 ? 14.498 -5.044 -33.019 1.00 94.56 226 LEU A O 1
ATOM 1663 N N . LEU A 1 227 ? 13.187 -3.699 -31.790 1.00 93.81 227 LEU A N 1
ATOM 1664 C CA . LEU A 1 227 ? 14.080 -2.538 -31.896 1.00 93.81 227 LEU A CA 1
ATOM 1665 C C . LEU A 1 227 ? 15.455 -2.812 -31.273 1.00 93.81 227 LEU A C 1
ATOM 1667 O O . LEU A 1 227 ? 16.474 -2.459 -31.868 1.00 93.81 227 LEU A O 1
ATOM 1671 N N . ALA A 1 228 ? 15.498 -3.493 -30.126 1.00 93.19 228 ALA A N 1
ATOM 1672 C CA . ALA A 1 228 ? 16.742 -3.894 -29.474 1.00 93.19 228 ALA A CA 1
ATOM 1673 C C . ALA A 1 228 ? 17.528 -4.894 -30.329 1.00 93.19 228 ALA A C 1
ATOM 1675 O O . ALA A 1 228 ? 18.731 -4.723 -30.515 1.00 93.19 228 ALA A O 1
ATOM 1676 N N . TYR A 1 229 ? 16.853 -5.887 -30.912 1.00 93.56 229 TYR A N 1
ATOM 1677 C CA . TYR A 1 229 ? 17.469 -6.840 -31.833 1.00 93.56 229 TYR A CA 1
ATOM 1678 C C . TYR A 1 229 ? 18.060 -6.150 -33.071 1.00 93.56 229 TYR A C 1
ATOM 1680 O O . TYR A 1 229 ? 19.206 -6.416 -33.435 1.00 93.56 229 TYR A O 1
ATOM 1688 N N . LEU A 1 230 ? 17.315 -5.232 -33.696 1.00 91.69 230 LEU A N 1
ATOM 1689 C CA . LEU A 1 230 ? 17.793 -4.463 -34.850 1.00 91.69 230 LEU A CA 1
ATOM 1690 C C . LEU A 1 230 ? 18.980 -3.562 -34.484 1.00 91.69 230 LEU A C 1
ATOM 1692 O O . LEU A 1 230 ? 19.946 -3.489 -35.240 1.00 91.69 230 LEU A O 1
ATOM 1696 N N . SER A 1 231 ? 18.942 -2.935 -33.307 1.00 90.69 231 SER A N 1
ATOM 1697 C CA . SER A 1 231 ? 20.044 -2.107 -32.797 1.00 90.69 231 SER A CA 1
ATOM 1698 C C . SER A 1 231 ? 21.300 -2.933 -32.539 1.00 90.69 231 SER A C 1
ATOM 1700 O O . SER A 1 231 ? 22.394 -2.529 -32.921 1.00 90.69 231 SER A O 1
ATOM 1702 N N . PHE A 1 232 ? 21.144 -4.117 -31.943 1.00 90.62 232 PHE A N 1
ATOM 1703 C CA . PHE A 1 232 ? 22.241 -5.056 -31.727 1.00 90.62 232 PHE A CA 1
ATOM 1704 C C . PHE A 1 232 ? 22.850 -5.528 -33.055 1.00 90.62 232 PHE A C 1
ATOM 1706 O O . PHE A 1 232 ? 24.069 -5.567 -33.203 1.00 90.62 232 PHE A O 1
ATOM 1713 N N . ARG A 1 233 ? 22.009 -5.838 -34.050 1.00 91.00 233 ARG A N 1
ATOM 1714 C CA . ARG A 1 233 ? 22.451 -6.216 -35.401 1.00 91.00 233 ARG A CA 1
ATOM 1715 C C . ARG A 1 233 ? 23.245 -5.101 -36.085 1.00 91.00 233 ARG A C 1
ATOM 1717 O O . ARG A 1 233 ? 24.289 -5.407 -36.649 1.00 91.00 233 ARG A O 1
ATOM 1724 N N . ALA A 1 234 ? 22.776 -3.855 -36.007 1.00 88.25 234 ALA A N 1
ATOM 1725 C CA . ALA A 1 234 ? 23.475 -2.694 -36.563 1.00 88.25 234 ALA A CA 1
ATOM 1726 C C . ALA A 1 234 ? 24.833 -2.463 -35.876 1.00 88.25 234 ALA A C 1
ATOM 1728 O O . ALA A 1 234 ? 25.858 -2.326 -36.541 1.00 88.25 234 ALA A O 1
ATOM 1729 N N . ALA A 1 235 ? 24.866 -2.544 -34.541 1.00 88.06 235 ALA A N 1
ATOM 1730 C CA . ALA A 1 235 ? 26.107 -2.418 -33.782 1.00 88.06 235 ALA A CA 1
ATOM 1731 C C . ALA A 1 235 ? 27.141 -3.490 -34.179 1.00 88.06 235 ALA A C 1
ATOM 1733 O O . ALA A 1 235 ? 28.320 -3.183 -34.347 1.00 88.06 235 ALA A O 1
ATOM 1734 N N . MET A 1 236 ? 26.699 -4.735 -34.399 1.00 90.38 236 MET A N 1
ATOM 1735 C CA . MET A 1 236 ? 27.563 -5.832 -34.858 1.00 90.38 236 MET A CA 1
ATOM 1736 C C . MET A 1 236 ? 28.070 -5.659 -36.297 1.00 90.38 236 MET A C 1
ATOM 1738 O O . MET A 1 236 ? 29.107 -6.227 -36.634 1.00 90.38 236 MET A O 1
ATOM 1742 N N . SER A 1 237 ? 27.379 -4.893 -37.147 1.00 88.62 237 SER A N 1
ATOM 1743 C CA . SER A 1 237 ? 27.855 -4.553 -38.495 1.00 88.62 237 SER A CA 1
ATOM 1744 C C . SER A 1 237 ? 28.772 -3.325 -38.528 1.00 88.62 237 SER A C 1
ATOM 1746 O O . SER A 1 237 ? 29.190 -2.919 -39.609 1.00 88.62 237 SER A O 1
ATOM 1748 N N . GLY A 1 238 ? 29.106 -2.737 -37.371 1.00 84.44 238 GLY A N 1
ATOM 1749 C CA . GLY A 1 238 ? 29.938 -1.532 -37.277 1.00 84.44 238 GLY A CA 1
ATOM 1750 C C . GLY A 1 238 ? 29.201 -0.240 -37.644 1.00 84.44 238 GLY A C 1
ATOM 1751 O O . GLY A 1 238 ? 29.809 0.829 -37.684 1.00 84.44 238 GLY A O 1
ATOM 1752 N N . GLU A 1 239 ? 27.892 -0.322 -37.880 1.00 79.19 239 GLU A N 1
ATOM 1753 C CA . GLU A 1 239 ? 27.030 0.835 -38.072 1.00 79.19 239 GLU A CA 1
ATOM 1754 C C . GLU A 1 239 ? 26.510 1.266 -36.693 1.00 79.19 239 GLU A C 1
ATOM 1756 O O . GLU A 1 239 ? 25.883 0.491 -35.969 1.00 79.19 239 GLU A O 1
ATOM 1761 N N . GLY A 1 240 ? 26.781 2.508 -36.282 1.00 73.00 240 GLY A N 1
ATOM 1762 C CA . GLY A 1 240 ? 26.153 3.059 -35.078 1.00 73.00 240 GLY A CA 1
ATOM 1763 C C . GLY A 1 240 ? 24.620 3.047 -35.200 1.00 73.00 240 GLY A C 1
ATOM 1764 O O . GLY A 1 240 ? 24.099 2.943 -36.314 1.00 73.00 240 GLY A O 1
ATOM 1765 N N . PRO A 1 241 ? 23.862 3.182 -34.092 1.00 72.62 241 PRO A N 1
ATOM 1766 C CA . PRO A 1 241 ? 22.409 3.254 -34.175 1.00 72.62 241 PRO A CA 1
ATOM 1767 C C . PRO A 1 241 ? 22.012 4.439 -35.063 1.00 72.62 241 PRO A C 1
ATOM 1769 O O . PRO A 1 241 ? 22.147 5.599 -34.673 1.00 72.62 241 PRO A O 1
ATOM 1772 N N . GLY A 1 242 ? 21.566 4.149 -36.287 1.00 82.62 242 GLY A N 1
ATOM 1773 C CA . GLY A 1 242 ? 21.206 5.178 -37.255 1.00 82.62 242 GLY A CA 1
ATOM 1774 C C . GLY A 1 242 ? 20.055 6.047 -36.745 1.00 82.62 242 GLY A C 1
ATOM 1775 O O . GLY A 1 242 ? 19.219 5.596 -35.958 1.00 82.62 242 GLY A O 1
ATOM 1776 N N . GLY A 1 243 ? 19.958 7.289 -37.231 1.00 87.38 243 GLY A N 1
ATOM 1777 C CA . GLY A 1 243 ? 18.916 8.237 -36.803 1.00 87.38 243 GLY A CA 1
ATOM 1778 C C . GLY A 1 243 ? 17.481 7.704 -36.945 1.00 87.38 243 GLY A C 1
ATOM 1779 O O . GLY A 1 243 ? 16.615 8.040 -36.141 1.00 87.38 243 GLY A O 1
ATOM 1780 N N . LEU A 1 244 ? 17.237 6.801 -37.903 1.00 87.94 244 LEU A N 1
ATOM 1781 C CA . LEU A 1 244 ? 15.952 6.112 -38.059 1.00 87.94 244 LEU A CA 1
ATOM 1782 C C . LEU A 1 244 ? 15.621 5.183 -36.881 1.00 87.94 244 LEU A C 1
ATOM 1784 O O . LEU A 1 244 ? 14.478 5.160 -36.433 1.00 87.94 244 LEU A O 1
ATOM 1788 N N . ILE A 1 245 ? 16.601 4.447 -36.347 1.00 89.12 245 ILE A N 1
ATOM 1789 C CA . ILE A 1 245 ? 16.402 3.559 -35.189 1.00 89.12 245 ILE A CA 1
ATOM 1790 C C . ILE A 1 245 ? 16.036 4.391 -33.957 1.00 89.12 245 ILE A C 1
ATOM 1792 O O . ILE A 1 245 ? 15.076 4.069 -33.256 1.00 89.12 245 ILE A O 1
ATOM 1796 N N . LEU A 1 246 ? 16.745 5.501 -33.729 1.00 90.56 246 LEU A N 1
ATOM 1797 C CA . LEU A 1 246 ? 16.445 6.429 -32.634 1.00 90.56 246 LEU A CA 1
ATOM 1798 C C . LEU A 1 246 ? 15.043 7.041 -32.765 1.00 90.56 246 LEU A C 1
ATOM 1800 O O . LEU A 1 246 ? 14.310 7.115 -31.777 1.00 90.56 246 LEU A O 1
ATOM 1804 N N . LEU A 1 247 ? 14.633 7.416 -33.982 1.00 92.88 247 LEU A N 1
ATOM 1805 C CA . LEU A 1 247 ? 13.273 7.889 -34.249 1.00 92.88 247 LEU A CA 1
ATOM 1806 C C . LEU A 1 247 ? 12.224 6.815 -33.922 1.00 92.88 247 LEU A C 1
ATOM 1808 O O . LEU A 1 247 ? 11.211 7.125 -33.296 1.00 92.88 247 LEU A O 1
ATOM 1812 N N . PHE A 1 248 ? 12.459 5.552 -34.291 1.00 93.75 248 PHE A N 1
ATOM 1813 C CA . PHE A 1 248 ? 11.539 4.465 -33.951 1.00 93.75 248 PHE A CA 1
ATOM 1814 C C . PHE A 1 248 ? 11.466 4.196 -32.449 1.00 93.75 248 PHE A C 1
ATOM 1816 O O . PHE A 1 248 ? 10.369 3.958 -31.946 1.00 93.75 248 PHE A O 1
ATOM 1823 N N . TYR A 1 249 ? 12.578 4.297 -31.715 1.00 94.44 249 TYR A N 1
ATOM 1824 C CA . TYR A 1 249 ? 12.543 4.259 -30.251 1.00 94.44 249 TYR A CA 1
ATOM 1825 C C . TYR A 1 249 ? 11.696 5.390 -29.678 1.00 94.44 249 TYR A C 1
ATOM 1827 O O . TYR A 1 249 ? 10.832 5.138 -28.839 1.00 94.44 249 TYR A O 1
ATOM 1835 N N . PHE A 1 250 ? 11.901 6.621 -30.148 1.00 94.81 250 PHE A N 1
ATOM 1836 C CA . PHE A 1 250 ? 11.111 7.768 -29.712 1.00 94.81 250 PHE A CA 1
ATOM 1837 C C . PHE A 1 250 ? 9.611 7.547 -29.959 1.00 94.81 250 PHE A C 1
ATOM 1839 O O . PHE A 1 250 ? 8.803 7.680 -29.038 1.00 94.81 250 PHE A O 1
ATOM 1846 N N . LEU A 1 251 ? 9.233 7.126 -31.170 1.00 96.06 251 LEU A N 1
ATOM 1847 C CA . LEU A 1 251 ? 7.842 6.826 -31.516 1.00 96.06 251 LEU A CA 1
ATOM 1848 C C . LEU A 1 251 ? 7.275 5.658 -30.700 1.00 96.06 251 LEU A C 1
ATOM 1850 O O . LEU A 1 251 ? 6.116 5.720 -30.290 1.00 96.06 251 LEU A O 1
ATOM 1854 N N . ALA A 1 252 ? 8.070 4.621 -30.424 1.00 94.88 252 ALA A N 1
ATOM 1855 C CA . ALA A 1 252 ? 7.662 3.503 -29.578 1.00 94.88 252 ALA A CA 1
ATOM 1856 C C . ALA A 1 252 ? 7.411 3.949 -28.129 1.00 94.88 252 ALA A C 1
ATOM 1858 O O . ALA A 1 252 ? 6.408 3.550 -27.540 1.00 94.88 252 ALA A O 1
ATOM 1859 N N . TYR A 1 253 ? 8.255 4.823 -27.569 1.00 94.62 253 TYR A N 1
ATOM 1860 C CA . TYR A 1 253 ? 8.048 5.398 -26.235 1.00 94.62 253 TYR A CA 1
ATOM 1861 C C . TYR A 1 253 ? 6.803 6.283 -26.169 1.00 94.62 253 TYR A C 1
ATOM 1863 O O . TYR A 1 253 ? 5.969 6.104 -25.277 1.00 94.62 253 TYR A O 1
ATOM 1871 N N . VAL A 1 254 ? 6.630 7.197 -27.128 1.00 95.38 254 VAL A N 1
ATOM 1872 C CA . VAL A 1 254 ? 5.420 8.033 -27.219 1.00 95.38 254 VAL A CA 1
ATOM 1873 C C . VAL A 1 254 ? 4.181 7.150 -27.377 1.00 95.38 254 VAL A C 1
ATOM 1875 O O . VAL A 1 254 ? 3.197 7.321 -26.655 1.00 95.38 254 VAL A O 1
ATOM 1878 N N . GLY A 1 255 ? 4.247 6.154 -28.261 1.00 95.19 255 GLY A N 1
ATOM 1879 C CA . GLY A 1 255 ? 3.192 5.169 -28.471 1.00 95.19 255 GLY A CA 1
ATOM 1880 C C . GLY A 1 255 ? 2.875 4.361 -27.213 1.00 95.19 255 GLY A C 1
ATOM 1881 O O . GLY A 1 255 ? 1.705 4.109 -26.937 1.00 95.19 255 GLY A O 1
ATOM 1882 N N . ALA A 1 256 ? 3.877 4.016 -26.403 1.00 93.19 256 ALA A N 1
ATOM 1883 C CA . ALA A 1 256 ? 3.677 3.306 -25.145 1.00 93.19 256 ALA A CA 1
ATOM 1884 C C . ALA A 1 256 ? 2.956 4.161 -24.099 1.00 93.19 256 ALA A C 1
ATOM 1886 O O . ALA A 1 256 ? 2.025 3.681 -23.442 1.00 93.19 256 ALA A O 1
ATOM 1887 N N . ILE A 1 257 ? 3.327 5.439 -23.981 1.00 92.56 257 ILE A N 1
ATOM 1888 C CA . ILE A 1 257 ? 2.669 6.391 -23.077 1.00 92.56 257 ILE A CA 1
ATOM 1889 C C . ILE A 1 257 ? 1.215 6.609 -23.510 1.00 92.56 257 ILE A C 1
ATOM 1891 O O . ILE A 1 257 ? 0.296 6.442 -22.704 1.00 92.56 257 ILE A O 1
ATOM 1895 N N . VAL A 1 258 ? 0.993 6.925 -24.790 1.00 95.44 258 VAL A N 1
ATOM 1896 C CA . VAL A 1 258 ? -0.346 7.179 -25.343 1.00 95.44 258 VAL A CA 1
ATOM 1897 C C . VAL A 1 258 ? -1.211 5.920 -25.289 1.00 95.44 258 VAL A C 1
ATOM 1899 O O . VAL A 1 258 ? -2.364 5.982 -24.867 1.00 95.44 258 VAL A O 1
ATOM 1902 N N . GLY A 1 259 ? -0.657 4.763 -25.653 1.00 95.44 259 GLY A N 1
ATOM 1903 C CA . GLY A 1 259 ? -1.348 3.477 -25.604 1.00 95.44 259 GLY A CA 1
ATOM 1904 C C . GLY A 1 259 ? -1.773 3.104 -24.185 1.00 95.44 259 GLY A C 1
ATOM 1905 O O . GLY A 1 259 ? -2.928 2.734 -23.966 1.00 95.44 259 GLY A O 1
ATOM 1906 N N . SER A 1 260 ? -0.883 3.285 -23.205 1.00 94.44 260 SER A N 1
ATOM 1907 C CA . SER A 1 260 ? -1.194 3.054 -21.789 1.00 94.44 260 SER A CA 1
ATOM 1908 C C . SER A 1 260 ? -2.266 4.020 -21.285 1.00 94.44 260 SER A C 1
ATOM 1910 O O . SER A 1 260 ? -3.228 3.594 -20.640 1.00 94.44 260 SER A O 1
ATOM 1912 N N . TRP A 1 261 ? -2.152 5.310 -21.613 1.00 96.12 261 TRP A N 1
ATOM 1913 C CA . TRP A 1 261 ? -3.158 6.311 -21.262 1.00 96.12 261 TRP A CA 1
ATOM 1914 C C . TRP A 1 261 ? -4.535 5.934 -21.808 1.00 96.12 261 TRP A C 1
ATOM 1916 O O . TRP A 1 261 ? -5.495 5.843 -21.039 1.00 96.12 261 TRP A O 1
ATOM 1926 N N . LEU A 1 262 ? -4.628 5.660 -23.111 1.00 96.69 262 LEU A N 1
ATOM 1927 C CA . LEU A 1 262 ? -5.883 5.297 -23.760 1.00 96.69 262 LEU A CA 1
ATOM 1928 C C . LEU A 1 262 ? -6.453 3.995 -23.200 1.00 96.69 262 LEU A C 1
ATOM 1930 O O . LEU A 1 262 ? -7.661 3.928 -22.977 1.00 96.69 262 LEU A O 1
ATOM 1934 N N . TYR A 1 263 ? -5.613 2.994 -22.915 1.00 96.75 263 TYR A N 1
ATOM 1935 C CA . TYR A 1 263 ? -6.035 1.754 -22.264 1.00 96.75 263 TYR A CA 1
ATOM 1936 C C . TYR A 1 263 ? -6.743 2.057 -20.939 1.00 96.75 263 TYR A C 1
ATOM 1938 O O . TYR A 1 263 ? -7.934 1.771 -20.785 1.00 96.75 263 TYR A O 1
ATOM 1946 N N . PHE A 1 264 ? -6.060 2.708 -19.995 1.00 95.94 264 PHE A N 1
ATOM 1947 C CA . PHE A 1 264 ? -6.651 2.982 -18.685 1.00 95.94 264 PHE A CA 1
ATOM 1948 C C . PHE A 1 264 ? -7.847 3.933 -18.781 1.00 95.94 264 PHE A C 1
ATOM 1950 O O . PHE A 1 264 ? -8.896 3.643 -18.205 1.00 95.94 264 PHE A O 1
ATOM 1957 N N . ALA A 1 265 ? -7.736 5.031 -19.530 1.00 95.88 265 ALA A N 1
ATOM 1958 C CA . ALA A 1 265 ? -8.797 6.027 -19.621 1.00 95.88 265 ALA A CA 1
ATOM 1959 C C . ALA A 1 265 ? -10.067 5.455 -20.272 1.00 95.88 265 ALA A C 1
ATOM 1961 O O . ALA A 1 265 ? -11.165 5.657 -19.746 1.00 95.88 265 ALA A O 1
ATOM 1962 N N . LYS A 1 266 ? -9.941 4.685 -21.362 1.00 96.81 266 LYS A N 1
ATOM 1963 C CA . LYS A 1 266 ? -11.083 4.079 -22.069 1.00 96.81 266 LYS A CA 1
ATOM 1964 C C . LYS A 1 266 ? -11.758 2.987 -21.242 1.00 96.81 266 LYS A C 1
ATOM 1966 O O . LYS A 1 266 ? -12.984 2.960 -21.159 1.00 96.81 266 LYS A O 1
ATOM 1971 N N . PHE A 1 267 ? -10.991 2.097 -20.612 1.00 96.75 267 PHE A N 1
ATOM 1972 C CA . PHE A 1 267 ? -11.583 1.017 -19.816 1.00 96.75 267 PHE A CA 1
ATOM 1973 C C . PHE A 1 267 ? -12.203 1.516 -18.505 1.00 96.75 267 PHE A C 1
ATOM 1975 O O . PHE A 1 267 ? -13.266 1.030 -18.114 1.00 96.75 267 PHE A O 1
ATOM 1982 N N . GLU A 1 268 ? -11.580 2.490 -17.835 1.00 95.81 268 GLU A N 1
ATOM 1983 C CA . GLU A 1 268 ? -12.087 3.030 -16.566 1.00 95.81 268 GLU A CA 1
ATOM 1984 C C . GLU A 1 268 ? -13.298 3.960 -16.753 1.00 95.81 268 GLU A C 1
ATOM 1986 O O . GLU A 1 268 ? -14.161 3.995 -15.880 1.00 95.81 268 GLU A O 1
ATOM 1991 N N . SER A 1 269 ? -13.407 4.667 -17.885 1.00 96.06 269 SER A N 1
ATOM 1992 C CA . SER A 1 269 ? -14.592 5.485 -18.218 1.00 96.06 269 SER A CA 1
ATOM 1993 C C . SER A 1 269 ? -15.689 4.730 -18.980 1.00 96.06 269 SER A C 1
ATOM 1995 O O . SER A 1 269 ? -16.804 5.232 -19.123 1.00 96.06 269 SER A O 1
ATOM 1997 N N . GLY A 1 270 ? -15.397 3.521 -19.468 1.00 92.69 270 GLY A N 1
ATOM 1998 C CA . GLY A 1 270 ? -16.343 2.690 -20.210 1.00 92.69 270 GLY A CA 1
ATOM 1999 C C . GLY A 1 270 ? -17.443 2.071 -19.339 1.00 92.69 270 GLY A C 1
ATOM 2000 O O . GLY A 1 270 ? -17.451 2.186 -18.115 1.00 92.69 270 GLY A O 1
ATOM 2001 N N . ALA A 1 271 ? -18.369 1.342 -19.971 1.00 90.81 271 ALA A N 1
ATOM 2002 C CA . ALA A 1 271 ? -19.511 0.714 -19.291 1.00 90.81 271 ALA A CA 1
ATOM 2003 C C . ALA A 1 271 ? -19.113 -0.249 -18.157 1.00 90.81 271 ALA A C 1
ATOM 2005 O O . ALA A 1 271 ? -19.823 -0.369 -17.166 1.00 90.81 271 ALA A O 1
ATOM 2006 N N . ASN A 1 272 ? -17.958 -0.907 -18.281 1.00 91.75 272 ASN A N 1
ATOM 2007 C CA . ASN A 1 272 ? -17.446 -1.817 -17.257 1.00 91.75 272 ASN A CA 1
ATOM 2008 C C . ASN A 1 272 ? -16.749 -1.110 -16.088 1.00 91.75 272 ASN A C 1
ATOM 2010 O O . ASN A 1 272 ? -16.504 -1.764 -15.074 1.00 91.75 272 ASN A O 1
ATOM 2014 N N . GLN A 1 273 ? -16.391 0.173 -16.239 1.00 95.50 273 GLN A N 1
ATOM 2015 C CA . GLN A 1 273 ? -15.688 0.978 -15.233 1.00 95.50 273 GLN A CA 1
ATOM 2016 C C . GLN A 1 273 ? -14.384 0.353 -14.707 1.00 95.50 273 GLN A C 1
ATOM 2018 O O . GLN A 1 273 ? -13.918 0.648 -13.606 1.00 95.50 273 GLN A O 1
ATOM 2023 N N . ALA A 1 274 ? -13.808 -0.578 -15.457 1.00 96.25 274 ALA A N 1
ATOM 2024 C CA . ALA A 1 274 ? -12.744 -1.444 -14.992 1.00 96.25 274 ALA A CA 1
ATOM 2025 C C . ALA A 1 274 ? -11.933 -1.947 -16.182 1.00 96.25 274 ALA A C 1
ATOM 2027 O O . ALA A 1 274 ? -12.484 -2.422 -17.180 1.00 96.25 274 ALA A O 1
ATOM 2028 N N . THR A 1 275 ? -10.615 -1.886 -16.035 1.00 97.00 275 THR A N 1
ATOM 2029 C CA . THR A 1 275 ? -9.659 -2.584 -16.894 1.00 97.00 275 THR A CA 1
ATOM 2030 C C . THR A 1 275 ? -9.799 -4.101 -16.735 1.00 97.00 275 THR A C 1
ATOM 2032 O O . THR A 1 275 ? -10.314 -4.561 -15.711 1.00 97.00 275 THR A O 1
ATOM 2035 N N . PRO A 1 276 ? -9.365 -4.905 -17.718 1.00 96.69 276 PRO A N 1
ATOM 2036 C CA . PRO A 1 276 ? -9.261 -6.359 -17.593 1.00 96.69 276 PRO A CA 1
ATOM 2037 C C . PRO A 1 276 ? -8.719 -6.846 -16.237 1.00 96.69 276 PRO A C 1
ATOM 2039 O O . PRO A 1 276 ? -9.379 -7.660 -15.584 1.00 96.69 276 PRO A O 1
ATOM 2042 N N . GLY A 1 277 ? -7.611 -6.277 -15.749 1.00 95.38 277 GLY A N 1
ATOM 2043 C CA . GLY A 1 277 ? -7.041 -6.609 -14.442 1.00 95.38 277 GLY A CA 1
ATOM 2044 C C . GLY A 1 277 ? -7.999 -6.334 -13.282 1.00 95.38 277 GLY A C 1
ATOM 2045 O O . GLY A 1 277 ? -8.265 -7.196 -12.439 1.00 95.38 277 GLY A O 1
ATOM 2046 N N . LYS A 1 278 ? -8.613 -5.148 -13.275 1.00 96.31 278 LYS A N 1
ATOM 2047 C CA . LYS A 1 278 ? -9.609 -4.757 -12.263 1.00 96.31 278 LYS A CA 1
ATOM 2048 C C . LYS A 1 278 ? -10.868 -5.619 -12.305 1.00 96.31 278 LYS A C 1
ATOM 2050 O O . LYS A 1 278 ? -11.408 -5.953 -11.250 1.00 96.31 278 LYS A O 1
ATOM 2055 N N . ARG A 1 279 ? -11.310 -6.029 -13.498 1.00 95.44 279 ARG A N 1
ATOM 2056 C CA . ARG A 1 279 ? -12.461 -6.927 -13.675 1.00 95.44 279 ARG A CA 1
ATOM 2057 C C . ARG A 1 279 ? -12.204 -8.283 -13.028 1.00 95.44 279 ARG A C 1
ATOM 2059 O O . ARG A 1 279 ? -13.066 -8.748 -12.288 1.00 95.44 279 ARG A O 1
ATOM 2066 N N . ILE A 1 280 ? -11.027 -8.862 -13.258 1.00 95.94 280 ILE A N 1
ATOM 2067 C CA . ILE A 1 280 ? -10.616 -10.151 -12.678 1.00 95.94 280 ILE A CA 1
ATOM 2068 C C . ILE A 1 280 ? -10.492 -10.057 -11.151 1.00 95.94 280 ILE A C 1
ATOM 2070 O O . ILE A 1 280 ? -10.865 -10.984 -10.434 1.00 95.94 280 ILE A O 1
ATOM 2074 N N . MET A 1 281 ? -10.051 -8.910 -10.628 1.00 95.88 281 MET A N 1
ATOM 2075 C CA . MET A 1 281 ? -10.012 -8.659 -9.182 1.00 95.88 281 MET A CA 1
ATOM 2076 C C . MET A 1 281 ? -11.365 -8.238 -8.580 1.00 95.88 281 MET A C 1
ATOM 2078 O O . MET A 1 281 ? -11.442 -8.005 -7.370 1.00 95.88 281 MET A O 1
ATOM 2082 N N . GLY A 1 282 ? -12.435 -8.145 -9.378 1.00 94.75 282 GLY A N 1
ATOM 2083 C CA . GLY A 1 282 ? -13.784 -7.813 -8.911 1.00 94.75 282 GLY A CA 1
ATOM 2084 C C . GLY A 1 282 ? -13.950 -6.371 -8.422 1.00 94.75 282 GLY A C 1
ATOM 2085 O O . GLY A 1 282 ? -14.762 -6.114 -7.530 1.00 94.75 282 GLY A O 1
ATOM 2086 N N . ILE A 1 283 ? -13.179 -5.430 -8.971 1.00 96.50 283 ILE A N 1
ATOM 2087 C CA . ILE A 1 283 ? -13.183 -4.013 -8.577 1.00 96.50 283 ILE A CA 1
ATOM 2088 C C . ILE A 1 283 ? -13.438 -3.100 -9.777 1.00 96.50 283 ILE A C 1
ATOM 2090 O O . ILE A 1 283 ? -13.183 -3.473 -10.924 1.00 96.50 283 ILE A O 1
ATOM 2094 N N . LYS A 1 284 ? -13.943 -1.894 -9.514 1.00 96.38 284 LYS A N 1
ATOM 2095 C CA . LYS A 1 284 ? -14.232 -0.877 -10.535 1.00 96.38 284 LYS A CA 1
ATOM 2096 C C . LYS A 1 284 ? -13.954 0.533 -10.026 1.00 96.38 284 LYS A C 1
ATOM 2098 O O . LYS A 1 284 ? -13.896 0.757 -8.819 1.00 96.38 284 LYS A O 1
ATOM 2103 N N . VAL A 1 285 ? -13.756 1.468 -10.949 1.00 96.62 285 VAL A N 1
ATOM 2104 C CA . VAL A 1 285 ? -13.489 2.883 -10.672 1.00 96.62 285 VAL A CA 1
ATOM 2105 C C . VAL A 1 285 ? -14.780 3.684 -10.803 1.00 96.62 285 VAL A C 1
ATOM 2107 O O . VAL A 1 285 ? -15.469 3.625 -11.821 1.00 96.62 285 VAL A O 1
ATOM 2110 N N . THR A 1 286 ? -15.097 4.457 -9.776 1.00 95.12 286 THR A N 1
ATOM 2111 C CA . THR A 1 286 ? -16.299 5.291 -9.716 1.00 95.12 286 THR A CA 1
ATOM 2112 C C . THR A 1 286 ? -15.946 6.710 -9.289 1.00 95.12 286 THR A C 1
ATOM 2114 O O . THR A 1 286 ? -14.833 6.986 -8.826 1.00 95.12 286 THR A O 1
ATOM 2117 N N . ASN A 1 287 ? -16.897 7.631 -9.434 1.00 93.50 287 ASN A N 1
ATOM 2118 C CA . ASN A 1 287 ? -16.858 8.877 -8.675 1.00 93.50 287 ASN A CA 1
ATOM 2119 C C . ASN A 1 287 ? -17.162 8.596 -7.188 1.00 93.50 287 ASN A C 1
ATOM 2121 O O . ASN A 1 287 ? -17.432 7.460 -6.783 1.00 93.50 287 ASN A O 1
ATOM 2125 N N . THR A 1 288 ? -17.126 9.639 -6.367 1.00 89.56 288 THR A N 1
ATOM 2126 C CA . THR A 1 288 ? -17.398 9.561 -4.926 1.00 89.56 288 THR A CA 1
ATOM 2127 C C . THR A 1 288 ? -18.820 9.130 -4.573 1.00 89.56 288 THR A C 1
ATOM 2129 O O . THR A 1 288 ? -19.038 8.753 -3.430 1.00 89.56 288 THR A O 1
ATOM 2132 N N . SER A 1 289 ? -19.752 9.141 -5.526 1.00 87.00 289 SER A N 1
ATOM 2133 C CA . SER A 1 289 ? -21.152 8.719 -5.368 1.00 87.00 289 SER A CA 1
ATOM 2134 C C . SER A 1 289 ? -21.426 7.333 -5.981 1.00 87.00 289 SER A C 1
ATOM 2136 O O . SER A 1 289 ? -22.564 6.881 -6.020 1.00 87.00 289 SER A O 1
ATOM 2138 N N . GLY A 1 290 ? -20.388 6.628 -6.454 1.00 87.44 290 GLY A N 1
ATOM 2139 C CA . GLY A 1 290 ? -20.508 5.280 -7.024 1.00 87.44 290 GLY A CA 1
ATOM 2140 C C . GLY A 1 290 ? -20.864 5.235 -8.512 1.00 87.44 290 GLY A C 1
ATOM 2141 O O . GLY A 1 290 ? -21.004 4.150 -9.077 1.00 87.44 290 GLY A O 1
ATOM 2142 N N . GLU A 1 291 ? -20.964 6.383 -9.174 1.00 90.94 291 GLU A N 1
ATOM 2143 C CA . GLU A 1 291 ? -21.335 6.479 -10.585 1.00 90.94 291 GLU A CA 1
ATOM 2144 C C . GLU A 1 291 ? -20.120 6.383 -11.518 1.00 90.94 291 GLU A C 1
ATOM 2146 O O . GLU A 1 291 ? -18.953 6.440 -11.106 1.00 90.94 291 GLU A O 1
ATOM 2151 N N . ARG A 1 292 ? -20.406 6.251 -12.816 1.00 94.19 292 ARG A N 1
ATOM 2152 C CA . ARG A 1 292 ? -19.399 6.187 -13.876 1.00 94.19 292 ARG A CA 1
ATOM 2153 C C . ARG A 1 292 ? -18.649 7.499 -14.042 1.00 94.19 292 ARG A C 1
ATOM 2155 O O . ARG A 1 292 ? -19.241 8.566 -14.143 1.00 94.19 292 ARG A O 1
ATOM 2162 N N . ILE A 1 293 ? -17.324 7.396 -14.130 1.00 95.62 293 ILE A N 1
ATOM 2163 C CA . ILE A 1 293 ? -16.455 8.541 -14.394 1.00 95.62 293 ILE A CA 1
ATOM 2164 C C . ILE A 1 293 ? -16.443 8.888 -15.884 1.00 95.62 293 ILE A C 1
ATOM 2166 O O . ILE A 1 293 ? -16.573 8.021 -16.747 1.00 95.62 293 ILE A O 1
ATOM 2170 N N . THR A 1 294 ? -16.235 10.164 -16.191 1.00 95.94 294 THR A N 1
ATOM 2171 C CA . THR A 1 294 ? -16.026 10.625 -17.566 1.00 95.94 294 THR A CA 1
ATOM 2172 C C . THR A 1 294 ? -14.614 10.292 -18.049 1.00 95.94 294 THR A C 1
ATOM 2174 O O . THR A 1 294 ? -13.694 10.095 -17.249 1.00 95.94 294 THR A O 1
ATOM 2177 N N . PHE A 1 295 ? -14.411 10.283 -19.369 1.00 96.06 295 PHE A N 1
ATOM 2178 C CA . PHE A 1 295 ? -13.087 10.085 -19.966 1.00 96.06 295 PHE A CA 1
ATOM 2179 C C . PHE A 1 295 ? -12.068 11.141 -19.502 1.00 96.06 295 PHE A C 1
ATOM 2181 O O . PHE A 1 295 ? -10.918 10.807 -19.223 1.00 96.06 295 PHE A O 1
ATOM 2188 N N . GLY A 1 296 ? -12.496 12.400 -19.334 1.00 95.25 296 GLY A N 1
ATOM 2189 C CA . GLY A 1 296 ? -11.649 13.473 -18.799 1.00 95.25 296 GLY A CA 1
ATOM 2190 C C . GLY A 1 296 ? -11.180 13.201 -17.366 1.00 95.25 296 GLY A C 1
ATOM 2191 O O . GLY A 1 296 ? -9.993 13.324 -17.074 1.00 95.25 296 GLY A O 1
ATOM 2192 N N . ARG A 1 297 ? -12.072 12.721 -16.485 1.00 94.81 297 ARG A N 1
ATOM 2193 C CA . ARG A 1 297 ? -11.687 12.322 -15.117 1.00 94.81 297 ARG A CA 1
ATOM 2194 C C . ARG A 1 297 ? -10.766 11.108 -15.112 1.00 94.81 297 ARG A C 1
ATOM 2196 O O . ARG A 1 297 ? -9.801 11.088 -14.356 1.00 94.81 297 ARG A O 1
ATOM 2203 N N . ALA A 1 298 ? -11.021 10.124 -15.974 1.00 95.50 298 ALA A N 1
ATOM 2204 C CA . ALA A 1 298 ? -10.140 8.968 -16.132 1.00 95.50 298 ALA A CA 1
ATOM 2205 C C . ALA A 1 298 ? -8.743 9.373 -16.647 1.00 95.50 298 ALA A C 1
ATOM 2207 O O . ALA A 1 298 ? -7.735 8.818 -16.214 1.00 95.50 298 ALA A O 1
ATOM 2208 N N . THR A 1 299 ? -8.680 10.387 -17.512 1.00 95.56 299 THR A N 1
ATOM 2209 C CA . THR A 1 299 ? -7.438 10.976 -18.027 1.00 95.56 299 THR A CA 1
ATOM 2210 C C . THR A 1 299 ? -6.663 11.706 -16.934 1.00 95.56 299 THR A C 1
ATOM 2212 O O . THR A 1 299 ? -5.498 11.384 -16.709 1.00 95.56 299 THR A O 1
ATOM 2215 N N . GLY A 1 300 ? -7.311 12.606 -16.187 1.00 94.88 300 GLY A N 1
ATOM 2216 C CA . GLY A 1 300 ? -6.687 13.275 -15.039 1.00 94.88 300 GLY A CA 1
ATOM 2217 C C . GLY A 1 300 ? -6.191 12.274 -13.994 1.00 94.88 300 GLY A C 1
ATOM 2218 O O . GLY A 1 300 ? -5.079 12.394 -13.488 1.00 94.88 300 GLY A O 1
ATOM 2219 N N . ARG A 1 301 ? -6.958 11.204 -13.757 1.00 94.31 301 ARG A N 1
ATOM 2220 C CA . ARG A 1 301 ? -6.545 10.087 -12.902 1.00 94.31 301 ARG A CA 1
ATOM 2221 C C . ARG A 1 301 ? -5.311 9.355 -13.439 1.00 94.31 301 ARG A C 1
ATOM 2223 O O . ARG A 1 301 ? -4.475 8.944 -12.642 1.00 94.31 301 ARG A O 1
ATOM 2230 N N . PHE A 1 302 ? -5.192 9.148 -14.754 1.00 94.19 302 PHE A N 1
ATOM 2231 C CA . PHE A 1 302 ? -4.020 8.504 -15.359 1.00 94.19 302 PHE A CA 1
ATOM 2232 C C . PHE A 1 302 ? -2.760 9.356 -15.187 1.00 94.19 302 PHE A C 1
ATOM 2234 O O . PHE A 1 302 ? -1.773 8.860 -14.656 1.00 94.19 302 PHE A O 1
ATOM 2241 N N . PHE A 1 303 ? -2.807 10.639 -15.545 1.00 93.00 303 PHE A N 1
ATOM 2242 C CA . PHE A 1 303 ? -1.661 11.535 -15.364 1.00 93.00 303 PHE A CA 1
ATOM 2243 C C . PHE A 1 303 ? -1.340 11.778 -13.881 1.00 93.00 303 PHE A C 1
ATOM 2245 O O . PHE A 1 303 ? -0.173 11.839 -13.504 1.00 93.00 303 PHE A O 1
ATOM 2252 N N . GLY A 1 304 ? -2.350 11.779 -13.006 1.00 90.69 304 GLY A N 1
ATOM 2253 C CA . GLY A 1 304 ? -2.154 11.802 -11.556 1.00 90.69 304 GLY A CA 1
ATOM 2254 C C . GLY A 1 304 ? -1.352 10.605 -11.031 1.00 90.69 304 GLY A C 1
ATOM 2255 O O . GLY A 1 304 ? -0.611 10.757 -10.061 1.00 90.69 304 GLY A O 1
ATOM 2256 N N . LYS A 1 305 ? -1.427 9.426 -11.673 1.00 88.06 305 LYS A N 1
ATOM 2257 C CA . LYS A 1 305 ? -0.584 8.268 -11.308 1.00 88.06 305 LYS A CA 1
ATOM 2258 C C . LYS A 1 305 ? 0.897 8.533 -11.572 1.00 88.06 305 LYS A C 1
ATOM 2260 O O . LYS A 1 305 ? 1.721 8.026 -10.822 1.00 88.06 305 LYS A O 1
ATOM 2265 N N . ILE A 1 306 ? 1.227 9.322 -12.599 1.00 86.75 306 ILE A N 1
ATOM 2266 C CA . ILE A 1 306 ? 2.613 9.715 -12.894 1.00 86.75 306 ILE A CA 1
ATOM 2267 C C . ILE A 1 306 ? 3.136 10.584 -11.750 1.00 86.75 306 ILE A C 1
ATOM 2269 O O . ILE A 1 306 ? 4.161 10.257 -11.166 1.00 86.75 306 ILE A O 1
ATOM 2273 N N . VAL A 1 307 ? 2.371 11.604 -11.344 1.00 85.88 307 VAL A N 1
ATOM 2274 C CA . VAL A 1 307 ? 2.700 12.456 -10.183 1.00 85.88 307 VAL A CA 1
ATOM 2275 C C . VAL A 1 307 ? 2.848 11.623 -8.909 1.00 85.88 307 VAL A C 1
ATOM 2277 O O . VAL A 1 307 ? 3.815 11.758 -8.169 1.00 85.88 307 VAL A O 1
ATOM 2280 N N . TH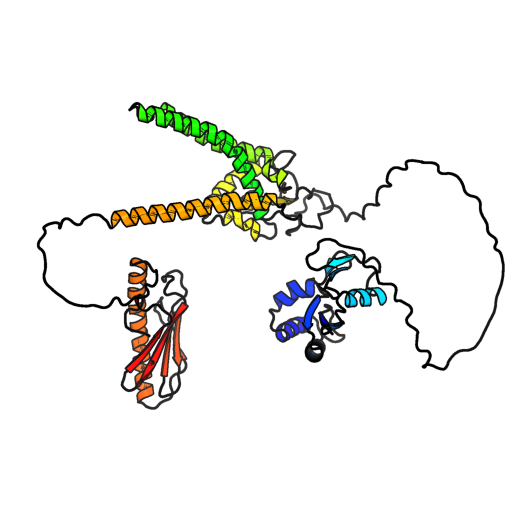R A 1 308 ? 1.918 10.696 -8.688 1.00 84.19 308 THR A N 1
ATOM 2281 C CA . THR A 1 308 ? 1.935 9.773 -7.545 1.00 84.19 308 THR A CA 1
ATOM 2282 C C . THR A 1 308 ? 3.154 8.841 -7.570 1.00 84.19 308 THR A C 1
ATOM 2284 O O . THR A 1 308 ? 3.643 8.452 -6.514 1.00 84.19 308 THR A O 1
ATOM 2287 N N . GLY A 1 309 ? 3.646 8.477 -8.757 1.00 78.88 309 GLY A N 1
ATOM 2288 C CA . GLY A 1 309 ? 4.835 7.646 -8.950 1.00 78.88 309 GLY A CA 1
ATOM 2289 C C . GLY A 1 309 ? 6.164 8.383 -8.761 1.00 78.88 309 GLY A C 1
ATOM 2290 O O . GLY A 1 309 ? 7.162 7.725 -8.499 1.00 78.88 309 GLY A O 1
ATOM 2291 N N . ILE A 1 310 ? 6.178 9.719 -8.849 1.00 83.50 310 ILE A N 1
ATOM 2292 C CA . ILE A 1 310 ? 7.362 10.544 -8.538 1.00 83.50 310 ILE A CA 1
ATOM 2293 C C . ILE A 1 310 ? 7.611 10.591 -7.021 1.00 83.50 310 ILE A C 1
ATOM 2295 O O . ILE A 1 310 ? 8.741 10.782 -6.580 1.00 83.50 310 ILE A O 1
ATOM 2299 N N . ILE A 1 311 ? 6.569 10.389 -6.209 1.00 83.50 311 ILE A N 1
ATOM 2300 C CA . ILE A 1 311 ? 6.695 10.363 -4.750 1.00 83.50 311 ILE A CA 1
ATOM 2301 C C . ILE A 1 311 ? 7.504 9.123 -4.333 1.00 83.50 311 ILE A C 1
ATOM 2303 O O . ILE A 1 311 ? 7.120 8.001 -4.694 1.00 83.50 311 ILE A O 1
ATOM 2307 N N . PRO A 1 312 ? 8.585 9.293 -3.547 1.00 74.12 312 PRO A N 1
ATOM 2308 C CA . PRO A 1 312 ? 9.468 8.197 -3.174 1.00 74.12 312 PRO A CA 1
ATOM 2309 C C . PRO A 1 312 ? 8.724 7.109 -2.392 1.00 74.12 312 PRO A C 1
ATOM 2311 O O . PRO A 1 312 ? 7.696 7.347 -1.751 1.00 74.12 312 PRO A O 1
ATOM 2314 N N . PHE A 1 313 ? 9.241 5.882 -2.486 1.00 72.06 313 PHE A N 1
ATOM 2315 C CA . PHE A 1 313 ? 8.707 4.685 -1.821 1.00 72.06 313 PHE A CA 1
ATOM 2316 C C . PHE A 1 313 ? 7.259 4.312 -2.185 1.00 72.06 313 PHE A C 1
ATOM 2318 O O . PHE A 1 313 ? 6.656 3.458 -1.540 1.00 72.06 313 PHE A O 1
ATOM 2325 N N . GLY A 1 314 ? 6.671 4.925 -3.219 1.00 78.94 314 GLY A N 1
ATOM 2326 C CA . GLY A 1 314 ? 5.306 4.616 -3.647 1.00 78.94 314 GLY A CA 1
ATOM 2327 C C . GLY A 1 314 ? 4.228 5.052 -2.648 1.00 78.94 314 GLY A C 1
ATOM 2328 O O . GLY A 1 314 ? 3.085 4.595 -2.749 1.00 78.94 314 GLY A O 1
ATOM 2329 N N . ILE A 1 315 ? 4.551 5.958 -1.715 1.00 83.06 315 ILE A N 1
ATOM 2330 C CA . ILE A 1 315 ? 3.647 6.425 -0.648 1.00 83.06 315 ILE A CA 1
ATOM 2331 C C . ILE A 1 315 ? 2.313 6.903 -1.226 1.00 83.06 315 ILE A C 1
ATOM 2333 O O . ILE A 1 315 ? 1.245 6.542 -0.728 1.00 83.06 315 ILE A O 1
ATOM 2337 N N . GLY A 1 316 ? 2.353 7.641 -2.338 1.00 82.19 316 GLY A N 1
ATOM 2338 C CA . GLY A 1 316 ? 1.146 8.149 -2.982 1.00 82.19 316 GLY A CA 1
ATOM 2339 C C . GLY A 1 316 ? 0.163 7.049 -3.423 1.00 82.19 316 GLY A C 1
ATOM 2340 O O . GLY A 1 316 ? -1.054 7.257 -3.403 1.00 82.19 316 GLY A O 1
ATOM 2341 N N . TRP A 1 317 ? 0.662 5.858 -3.769 1.00 86.00 317 TRP A N 1
ATOM 2342 C CA . TRP A 1 317 ? -0.161 4.685 -4.080 1.00 86.00 317 TRP A CA 1
ATOM 2343 C C . TRP A 1 317 ? -0.630 3.972 -2.812 1.00 86.00 317 TRP A C 1
ATOM 2345 O O . TRP A 1 317 ? -1.781 3.524 -2.734 1.00 86.00 317 TRP A O 1
ATOM 2355 N N . MET A 1 318 ? 0.250 3.884 -1.813 1.00 87.75 318 MET A N 1
ATOM 2356 C CA . MET A 1 318 ? -0.019 3.198 -0.553 1.00 87.75 318 MET A CA 1
ATOM 2357 C C . MET A 1 318 ? -1.019 3.946 0.340 1.00 87.75 318 MET A C 1
ATOM 2359 O O . MET A 1 318 ? -1.646 3.306 1.179 1.00 87.75 318 MET A O 1
ATOM 2363 N N . LEU A 1 319 ? -1.284 5.240 0.108 1.00 87.25 319 LEU A N 1
ATOM 2364 C CA . LEU A 1 319 ? -2.365 5.998 0.769 1.00 87.25 319 LEU A CA 1
ATOM 2365 C C . LEU A 1 319 ? -3.733 5.300 0.693 1.00 87.25 319 LEU A C 1
ATOM 2367 O O . LEU A 1 319 ? -4.537 5.399 1.622 1.00 87.25 319 LEU A O 1
ATOM 2371 N N . ALA A 1 320 ? -3.976 4.503 -0.353 1.00 86.12 320 ALA A N 1
ATOM 2372 C CA . ALA A 1 320 ? -5.168 3.662 -0.444 1.00 86.12 320 ALA A CA 1
ATOM 2373 C C . ALA A 1 320 ? -5.272 2.603 0.677 1.00 86.12 320 ALA A C 1
ATOM 2375 O O . ALA A 1 320 ? -6.317 1.975 0.835 1.00 86.12 320 ALA A O 1
ATOM 2376 N N . GLY A 1 321 ? -4.205 2.356 1.437 1.00 85.00 321 GLY A N 1
ATOM 2377 C CA . GLY A 1 321 ? -4.180 1.511 2.627 1.00 85.00 321 GLY A CA 1
ATOM 2378 C C . GLY A 1 321 ? -4.745 2.201 3.870 1.00 85.00 321 GLY A C 1
ATOM 2379 O O . GLY A 1 321 ? -5.497 1.561 4.610 1.00 85.00 321 GLY A O 1
ATOM 2380 N N . TRP A 1 322 ? -4.467 3.496 4.053 1.00 85.00 322 TRP A N 1
ATOM 2381 C CA . TRP A 1 322 ? -4.748 4.232 5.295 1.00 85.00 322 TRP A CA 1
ATOM 2382 C C . TRP A 1 322 ? -5.961 5.160 5.235 1.00 85.00 322 TRP A C 1
ATOM 2384 O O . TRP A 1 322 ? -6.631 5.332 6.247 1.00 85.00 322 TRP A O 1
ATOM 2394 N N . THR A 1 323 ? -6.309 5.712 4.072 1.00 86.44 323 THR A N 1
ATOM 2395 C CA . THR A 1 323 ? -7.444 6.648 3.971 1.00 86.44 323 THR A CA 1
ATOM 2396 C C . THR A 1 323 ? -8.796 5.961 4.240 1.00 86.44 323 THR A C 1
ATOM 2398 O O . THR A 1 323 ? -8.991 4.788 3.895 1.00 86.44 323 THR A O 1
ATOM 2401 N N . GLY A 1 324 ? -9.763 6.690 4.821 1.00 80.06 324 GLY A N 1
ATOM 2402 C CA . GLY A 1 324 ? -11.093 6.163 5.196 1.00 80.06 324 GLY A CA 1
ATOM 2403 C C . GLY A 1 324 ? -11.881 5.562 4.021 1.00 80.06 324 GLY A C 1
ATOM 2404 O O . GLY A 1 324 ? -12.515 4.510 4.138 1.00 80.06 324 GLY A O 1
ATOM 2405 N N . ARG A 1 325 ? -11.728 6.151 2.828 1.00 86.44 325 ARG A N 1
ATOM 2406 C CA . ARG A 1 325 ? -12.301 5.671 1.551 1.00 86.44 325 ARG A CA 1
ATOM 2407 C C . ARG A 1 325 ? -11.320 4.869 0.693 1.00 86.44 325 ARG A C 1
ATOM 2409 O O . ARG A 1 325 ? -11.580 4.608 -0.484 1.00 86.44 325 ARG A O 1
ATOM 2416 N N . LYS A 1 326 ? -10.162 4.503 1.251 1.00 89.56 326 LYS A N 1
ATOM 2417 C CA . LYS A 1 326 ? -9.084 3.778 0.559 1.00 89.56 326 LYS A CA 1
ATOM 2418 C C . LYS A 1 326 ? -8.665 4.451 -0.759 1.00 89.56 326 LYS A C 1
ATOM 2420 O O . LYS A 1 326 ? -8.378 3.772 -1.739 1.00 89.56 326 LYS A O 1
ATOM 2425 N N . GLN A 1 327 ? -8.670 5.778 -0.837 1.00 91.31 327 GLN A N 1
ATOM 2426 C CA . GLN A 1 327 ? -8.223 6.538 -2.008 1.00 91.31 327 GLN A CA 1
ATOM 2427 C C . GLN A 1 327 ? -6.695 6.683 -2.009 1.00 91.31 327 GLN A C 1
ATOM 2429 O O . GLN A 1 327 ? -6.090 6.957 -0.974 1.00 91.31 327 GLN A O 1
ATOM 2434 N N . ALA A 1 328 ? -6.082 6.481 -3.176 1.00 91.62 328 ALA A N 1
ATOM 2435 C CA . ALA A 1 328 ? -4.696 6.876 -3.427 1.00 91.62 328 ALA A CA 1
ATOM 2436 C C . ALA A 1 328 ? -4.634 8.355 -3.846 1.00 91.62 328 ALA A C 1
ATOM 2438 O O . ALA A 1 328 ? -5.667 8.946 -4.175 1.00 91.62 328 ALA A O 1
ATOM 2439 N N . LEU A 1 329 ? -3.439 8.945 -3.902 1.00 91.44 329 LEU A N 1
ATOM 2440 C CA . LEU A 1 329 ? -3.284 10.366 -4.236 1.00 91.44 329 LEU A CA 1
ATOM 2441 C C . LEU A 1 329 ? -3.898 10.723 -5.600 1.00 91.44 329 LEU A C 1
ATOM 2443 O O . LEU A 1 329 ? -4.704 11.648 -5.694 1.00 91.44 329 LEU A O 1
ATOM 2447 N N . HIS A 1 330 ? -3.619 9.934 -6.644 1.00 91.75 330 HIS A N 1
ATOM 2448 C CA . HIS A 1 330 ? -4.222 10.129 -7.971 1.00 91.75 330 HIS A CA 1
ATOM 2449 C C . HIS A 1 330 ? -5.748 9.986 -7.970 1.00 91.75 330 HIS A C 1
ATOM 2451 O O . HIS A 1 330 ? -6.425 10.554 -8.827 1.00 91.75 330 HIS A O 1
ATOM 2457 N N . ASP A 1 331 ? -6.305 9.216 -7.031 1.00 91.81 331 ASP A N 1
ATOM 2458 C CA . ASP A 1 331 ? -7.751 9.082 -6.892 1.00 91.81 331 ASP A CA 1
ATOM 2459 C C . ASP A 1 331 ? -8.342 10.343 -6.255 1.00 91.81 331 ASP A C 1
ATOM 2461 O O . ASP A 1 331 ? -9.375 10.817 -6.722 1.00 91.81 331 ASP A O 1
ATOM 2465 N N . MET A 1 332 ? -7.674 10.913 -5.247 1.00 91.38 332 MET A N 1
ATOM 2466 C CA . MET A 1 332 ? -8.076 12.169 -4.600 1.00 91.38 332 MET A CA 1
ATOM 2467 C C . MET A 1 332 ? -8.032 13.340 -5.589 1.00 91.38 332 MET A C 1
ATOM 2469 O O . MET A 1 332 ? -9.026 14.050 -5.728 1.00 91.38 332 MET A O 1
ATOM 2473 N N . MET A 1 333 ? -6.944 13.464 -6.358 1.00 91.12 333 MET A N 1
ATOM 2474 C CA . MET A 1 333 ? -6.784 14.490 -7.401 1.00 91.12 333 MET A CA 1
ATOM 2475 C C . MET A 1 333 ? -7.887 14.434 -8.466 1.00 91.12 333 MET A C 1
ATOM 2477 O O . MET A 1 333 ? -8.348 15.464 -8.944 1.00 91.12 333 MET A O 1
ATOM 2481 N N . ALA A 1 334 ? -8.323 13.228 -8.841 1.00 92.50 334 ALA A N 1
ATOM 2482 C CA . ALA A 1 334 ? -9.378 13.035 -9.838 1.00 92.50 334 ALA A CA 1
ATOM 2483 C C . ALA A 1 334 ? -10.793 12.936 -9.227 1.00 92.50 334 ALA A C 1
ATOM 2485 O O . ALA A 1 334 ? -11.772 12.675 -9.942 1.00 92.50 334 ALA A O 1
ATOM 2486 N N . THR A 1 335 ? -10.908 13.082 -7.900 1.00 92.44 335 THR A N 1
ATOM 2487 C CA . THR A 1 335 ? -12.142 12.879 -7.124 1.00 92.44 335 THR A CA 1
ATOM 2488 C C . THR A 1 335 ? -12.798 11.524 -7.453 1.00 92.44 335 THR A C 1
ATOM 2490 O O . THR A 1 335 ? -14.001 11.398 -7.669 1.00 92.44 335 THR A O 1
ATOM 2493 N N . THR A 1 336 ? -11.993 10.478 -7.584 1.00 94.12 336 THR A N 1
ATOM 2494 C CA . THR A 1 336 ? -12.442 9.114 -7.897 1.00 94.12 336 THR A CA 1
ATOM 2495 C C . THR A 1 336 ? -12.227 8.196 -6.707 1.00 94.12 336 THR A C 1
ATOM 2497 O O . THR A 1 336 ? -11.474 8.509 -5.789 1.00 94.12 336 THR A O 1
ATOM 2500 N N . CYS A 1 337 ? -12.880 7.045 -6.703 1.00 93.75 337 CYS A N 1
ATOM 2501 C CA . CYS A 1 337 ? -12.595 5.975 -5.759 1.00 93.75 337 CYS A CA 1
ATOM 2502 C C . CYS A 1 337 ? -12.675 4.622 -6.474 1.00 93.75 337 CYS A C 1
ATOM 2504 O O . CYS A 1 337 ? -13.211 4.508 -7.578 1.00 93.75 337 CYS A O 1
ATOM 2506 N N . VAL A 1 338 ? -12.088 3.588 -5.869 1.00 95.75 338 VAL A N 1
ATOM 2507 C CA . VAL A 1 338 ? -12.191 2.217 -6.382 1.00 95.75 338 VAL A CA 1
ATOM 2508 C C . VAL A 1 338 ? -13.001 1.399 -5.398 1.00 95.75 338 VAL A C 1
ATOM 2510 O O . VAL A 1 338 ? -12.646 1.285 -4.220 1.00 95.75 338 VAL A O 1
ATOM 2513 N N . VAL A 1 339 ? -14.085 0.828 -5.900 1.00 95.38 339 VAL A N 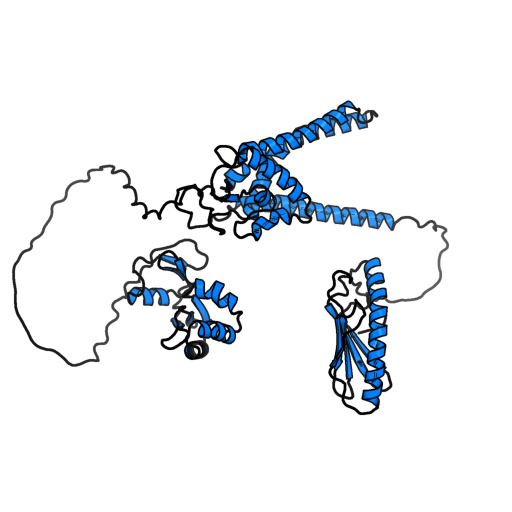1
ATOM 2514 C CA . VAL A 1 339 ? -15.075 0.082 -5.126 1.00 95.38 339 VAL A CA 1
ATOM 2515 C C . VAL A 1 339 ? -15.151 -1.359 -5.606 1.00 95.38 339 VAL A C 1
ATOM 2517 O O . VAL A 1 339 ? -14.682 -1.700 -6.699 1.00 95.38 339 VAL A O 1
ATOM 2520 N N . PHE A 1 340 ? -15.740 -2.226 -4.790 1.00 94.75 340 PHE A N 1
ATOM 2521 C CA . PHE A 1 340 ? -16.086 -3.570 -5.243 1.00 94.75 340 PHE A CA 1
ATOM 2522 C C . PHE A 1 340 ? -17.176 -3.514 -6.314 1.00 94.75 340 PHE A C 1
ATOM 2524 O O . PHE A 1 340 ? -18.040 -2.638 -6.304 1.00 94.75 340 PHE A O 1
ATOM 2531 N N . ARG A 1 341 ? -17.146 -4.459 -7.259 1.00 90.75 341 ARG A N 1
ATOM 2532 C CA . ARG A 1 341 ? -18.042 -4.451 -8.427 1.00 90.75 341 ARG A CA 1
ATOM 2533 C C . ARG A 1 341 ? -19.529 -4.423 -8.047 1.00 90.75 341 ARG A C 1
ATOM 2535 O O . ARG A 1 341 ? -20.294 -3.774 -8.753 1.00 90.75 341 ARG A O 1
ATOM 2542 N N . GLY A 1 342 ? -19.892 -5.066 -6.933 1.00 85.88 342 GLY A N 1
ATOM 2543 C CA . GLY A 1 342 ? -21.259 -5.118 -6.401 1.00 85.88 342 GLY A CA 1
ATOM 2544 C C . GLY A 1 342 ? -21.783 -3.810 -5.798 1.00 85.88 342 GLY A C 1
ATOM 2545 O O . GLY A 1 342 ? -22.962 -3.736 -5.484 1.00 85.88 342 GLY A O 1
ATOM 2546 N N . VAL A 1 343 ? -20.945 -2.779 -5.647 1.00 87.56 343 VAL A N 1
ATOM 2547 C CA . VAL A 1 343 ? -21.390 -1.443 -5.221 1.00 87.56 343 VAL A CA 1
ATOM 2548 C C . VAL A 1 343 ? -21.996 -0.734 -6.429 1.00 87.56 343 VAL A C 1
ATOM 2550 O O . VAL A 1 343 ? -21.273 -0.366 -7.356 1.00 87.56 343 VAL A O 1
ATOM 2553 N N . GLU A 1 344 ? -23.312 -0.554 -6.451 1.00 84.12 344 GLU A N 1
ATOM 2554 C CA . GLU A 1 344 ? -24.033 0.112 -7.542 1.00 84.12 344 GLU A CA 1
ATOM 2555 C C . GLU A 1 344 ? -24.909 1.248 -6.999 1.00 84.12 344 GLU A C 1
ATOM 2557 O O . GLU A 1 344 ? -25.528 1.075 -5.947 1.00 84.12 344 GLU A O 1
ATOM 2562 N N . PRO A 1 345 ? -24.986 2.400 -7.695 1.00 79.81 345 PRO A N 1
ATOM 2563 C CA . PRO A 1 345 ? -25.885 3.481 -7.303 1.00 79.81 345 PRO A CA 1
ATOM 2564 C C . PRO A 1 345 ? -27.331 2.989 -7.195 1.00 79.81 345 PRO A C 1
ATOM 2566 O O . PRO A 1 345 ? -27.823 2.294 -8.083 1.00 79.81 345 PRO A O 1
ATOM 2569 N N . GLY A 1 346 ? -28.008 3.337 -6.100 1.00 74.38 346 GLY A N 1
ATOM 2570 C CA . GLY A 1 346 ? -29.410 2.975 -5.869 1.00 74.38 346 GLY A CA 1
ATOM 2571 C C . GLY A 1 346 ? -29.662 1.514 -5.473 1.00 74.38 346 GLY A C 1
ATOM 2572 O O . GLY A 1 346 ? -30.815 1.155 -5.245 1.00 74.38 346 GLY A O 1
ATOM 2573 N N . ARG A 1 347 ? -28.625 0.672 -5.352 1.00 77.88 347 ARG A N 1
ATOM 2574 C CA . ARG A 1 347 ? -28.748 -0.680 -4.784 1.00 77.88 347 ARG A CA 1
ATOM 2575 C C . ARG A 1 347 ? -28.335 -0.713 -3.309 1.00 77.88 347 ARG A C 1
ATOM 2577 O O . ARG A 1 347 ? -27.547 0.134 -2.884 1.00 77.88 347 ARG A O 1
ATOM 2584 N N . PRO A 1 348 ? -28.832 -1.692 -2.527 1.00 77.88 348 PRO A N 1
ATOM 2585 C CA . PRO A 1 348 ? -28.382 -1.894 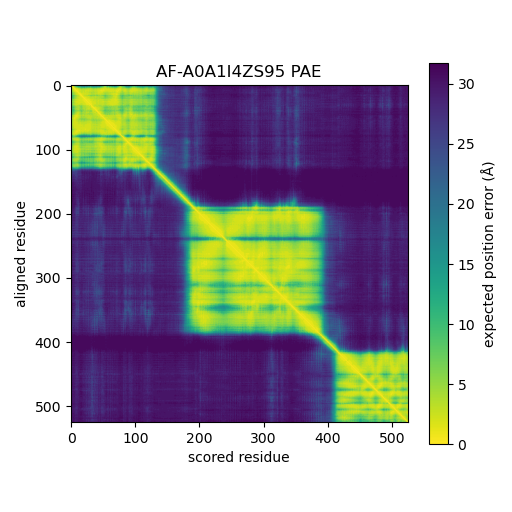-1.156 1.00 77.88 348 PRO A CA 1
ATOM 2586 C C . PRO A 1 348 ? -26.863 -2.067 -1.098 1.00 77.88 348 PRO A C 1
ATOM 2588 O O . PRO A 1 348 ? -26.274 -2.768 -1.925 1.00 77.88 348 PRO A O 1
ATOM 2591 N N . MET A 1 349 ? -26.232 -1.429 -0.115 1.00 81.81 349 MET A N 1
ATOM 2592 C CA . MET A 1 349 ? -24.790 -1.533 0.077 1.00 81.81 349 MET A CA 1
ATOM 2593 C C . MET A 1 349 ? -24.394 -2.968 0.438 1.00 81.81 349 MET A C 1
ATOM 2595 O O . MET A 1 349 ? -25.095 -3.616 1.220 1.00 81.81 349 MET A O 1
ATOM 2599 N N . PRO A 1 350 ? -23.253 -3.467 -0.066 1.00 79.50 350 PRO A N 1
ATOM 2600 C CA . PRO A 1 350 ? -22.708 -4.730 0.403 1.00 79.50 350 PRO A CA 1
ATOM 2601 C C . PRO A 1 350 ? -22.478 -4.674 1.916 1.00 79.50 350 PRO A C 1
ATOM 2603 O O . PRO A 1 350 ? -21.961 -3.685 2.429 1.00 79.50 350 PRO A O 1
ATOM 2606 N N . THR A 1 351 ? -22.830 -5.746 2.619 1.00 78.25 351 THR A N 1
ATOM 2607 C CA . THR A 1 351 ? -22.614 -5.889 4.069 1.00 78.25 351 THR A CA 1
ATOM 2608 C C . THR A 1 351 ? -21.336 -6.662 4.393 1.00 78.25 351 THR A C 1
ATOM 2610 O O . THR A 1 351 ? -20.834 -6.605 5.511 1.00 78.25 351 THR A O 1
ATOM 2613 N N . VAL A 1 352 ? -20.767 -7.359 3.403 1.00 80.88 352 VAL A N 1
ATOM 2614 C CA . VAL A 1 352 ? -19.575 -8.197 3.559 1.00 80.88 352 VAL A CA 1
ATOM 2615 C C . VAL A 1 352 ? -18.490 -7.759 2.587 1.00 80.88 352 VAL A C 1
ATOM 2617 O O . VAL A 1 352 ? -18.723 -7.590 1.389 1.00 80.88 352 VAL A O 1
ATOM 2620 N N . ARG A 1 353 ? -17.267 -7.619 3.102 1.00 84.56 353 ARG A N 1
ATOM 2621 C CA . ARG A 1 353 ? -16.082 -7.345 2.288 1.00 84.56 353 ARG A CA 1
ATOM 2622 C C . ARG A 1 353 ? -15.656 -8.608 1.524 1.00 84.56 353 ARG A C 1
ATOM 2624 O O . ARG A 1 353 ? -15.340 -9.612 2.164 1.00 84.56 353 ARG A O 1
ATOM 2631 N N . PRO A 1 354 ? -15.520 -8.563 0.187 1.00 87.94 354 PRO A N 1
ATOM 2632 C CA . PRO A 1 354 ? -14.989 -9.693 -0.570 1.00 87.94 354 PRO A CA 1
ATOM 2633 C C . PRO A 1 354 ? -13.553 -10.049 -0.146 1.00 87.94 354 PRO A C 1
ATOM 2635 O O . PRO A 1 354 ? -12.642 -9.210 -0.218 1.00 87.94 354 PRO A O 1
ATOM 2638 N N . LYS A 1 355 ? -13.330 -11.311 0.253 1.00 88.88 355 LYS A N 1
ATOM 2639 C CA . LYS A 1 355 ? -11.996 -11.853 0.577 1.00 88.88 355 LYS A CA 1
ATOM 2640 C C . LYS A 1 355 ? -11.096 -11.848 -0.660 1.00 88.88 355 LYS A C 1
ATOM 2642 O O . LYS A 1 355 ? -11.575 -12.002 -1.787 1.00 88.88 355 LYS A O 1
ATOM 2647 N N . MET A 1 356 ? -9.801 -11.596 -0.463 1.00 92.88 356 MET A N 1
ATOM 2648 C CA . MET A 1 356 ? -8.818 -11.596 -1.549 1.00 92.88 356 MET A CA 1
ATOM 2649 C C . MET A 1 356 ? -8.742 -12.996 -2.169 1.00 92.88 356 MET A C 1
ATOM 2651 O O . MET A 1 356 ? -8.541 -13.950 -1.420 1.00 92.88 356 MET A O 1
ATOM 2655 N N . PRO A 1 357 ? -8.924 -13.143 -3.494 1.00 93.44 357 PRO A N 1
ATOM 2656 C CA . PRO A 1 357 ? -8.764 -14.444 -4.123 1.00 93.44 357 PRO A CA 1
ATOM 2657 C C . PRO A 1 357 ? -7.306 -14.906 -4.020 1.00 93.44 357 PRO A C 1
ATOM 2659 O O . PRO A 1 357 ? -6.396 -14.075 -4.041 1.00 93.44 357 PRO A O 1
ATOM 2662 N N . TRP A 1 358 ? -7.082 -16.221 -3.955 1.00 93.62 358 TRP A N 1
ATOM 2663 C CA . TRP A 1 358 ? -5.743 -16.809 -3.815 1.00 93.62 358 TRP A CA 1
ATOM 2664 C C . TRP A 1 358 ? -4.784 -16.347 -4.925 1.00 93.62 358 TRP A C 1
ATOM 2666 O O . TRP A 1 358 ? -3.655 -15.954 -4.642 1.00 93.62 358 TRP A O 1
ATOM 2676 N N . TYR A 1 359 ? -5.263 -16.276 -6.173 1.00 93.12 359 TYR A N 1
ATOM 2677 C CA . TYR A 1 359 ? -4.469 -15.809 -7.313 1.00 93.12 359 TYR A CA 1
ATOM 2678 C C . TYR A 1 359 ? -4.068 -14.338 -7.176 1.00 93.12 359 TYR A C 1
ATOM 2680 O O . TYR A 1 359 ? -3.052 -13.923 -7.717 1.00 93.12 359 TYR A O 1
ATOM 2688 N N . GLY A 1 360 ? -4.830 -13.541 -6.424 1.00 93.69 360 GLY A N 1
ATOM 2689 C CA . GLY A 1 360 ? -4.466 -12.162 -6.124 1.00 93.69 360 GLY A CA 1
ATOM 2690 C C . GLY A 1 360 ? -3.185 -12.072 -5.296 1.00 93.69 360 GLY A C 1
ATOM 2691 O O . GLY A 1 360 ? -2.383 -11.171 -5.517 1.00 93.69 360 GLY A O 1
ATOM 2692 N N . TRP A 1 361 ? -2.973 -13.006 -4.366 1.00 94.56 361 TRP A N 1
ATOM 2693 C CA . TRP A 1 361 ? -1.734 -13.070 -3.589 1.00 94.56 361 TRP A CA 1
ATOM 2694 C C . TRP A 1 361 ? -0.555 -13.524 -4.444 1.00 94.56 361 TRP A C 1
ATOM 2696 O O . TRP A 1 361 ? 0.507 -12.917 -4.359 1.00 94.56 361 TRP A O 1
ATOM 2706 N N . VAL A 1 362 ? -0.769 -14.495 -5.336 1.00 94.56 362 VAL A N 1
ATOM 2707 C CA . VAL A 1 362 ? 0.245 -14.931 -6.314 1.00 94.56 362 VAL A CA 1
ATOM 2708 C C . VAL A 1 362 ? 0.657 -13.778 -7.241 1.00 94.56 362 VAL A C 1
ATOM 2710 O O . VAL A 1 362 ? 1.841 -13.525 -7.446 1.00 94.56 362 VAL A O 1
ATOM 2713 N N . LEU A 1 363 ? -0.312 -13.018 -7.759 1.00 93.94 363 LEU A N 1
ATOM 2714 C CA . LEU A 1 363 ? -0.051 -11.850 -8.612 1.00 93.94 363 LEU A CA 1
ATOM 2715 C C . LEU A 1 363 ? 0.709 -10.729 -7.891 1.00 93.94 363 LEU A C 1
ATOM 2717 O O . LEU A 1 363 ? 1.377 -9.931 -8.546 1.00 93.94 363 LEU A O 1
ATOM 2721 N N . ASN A 1 364 ? 0.612 -10.656 -6.563 1.00 94.25 364 ASN A N 1
ATOM 2722 C CA . ASN A 1 364 ? 1.392 -9.719 -5.761 1.00 94.25 364 ASN A CA 1
ATOM 2723 C C . ASN A 1 364 ? 2.796 -10.252 -5.471 1.00 94.25 364 ASN A C 1
ATOM 2725 O O . ASN A 1 364 ? 3.754 -9.487 -5.537 1.00 94.25 364 ASN A O 1
ATOM 2729 N N . SER A 1 365 ? 2.931 -11.544 -5.159 1.00 93.31 365 SER A N 1
ATOM 2730 C CA . SER A 1 365 ? 4.214 -12.131 -4.771 1.00 93.31 365 SER A CA 1
ATOM 2731 C C . SER A 1 365 ? 5.216 -12.156 -5.921 1.00 93.31 365 SER A C 1
ATOM 2733 O O . SER A 1 365 ? 6.394 -11.930 -5.678 1.00 93.31 365 SER A O 1
ATOM 2735 N N . LEU A 1 366 ? 4.772 -12.373 -7.164 1.00 91.94 366 LEU A N 1
ATOM 2736 C CA . LEU A 1 366 ? 5.651 -12.406 -8.341 1.00 91.94 366 LEU A CA 1
ATOM 2737 C C . LEU A 1 366 ? 6.467 -11.112 -8.548 1.00 91.94 366 LEU A C 1
ATOM 2739 O O . LEU A 1 366 ? 7.694 -11.198 -8.567 1.00 91.94 366 LEU A O 1
ATOM 2743 N N . PRO A 1 367 ? 5.858 -9.914 -8.675 1.00 90.62 367 PRO A N 1
ATOM 2744 C CA . PRO A 1 367 ? 6.620 -8.677 -8.843 1.00 90.62 367 PRO A CA 1
ATOM 2745 C C . PRO A 1 367 ? 7.418 -8.296 -7.591 1.00 90.62 367 PRO A C 1
ATOM 2747 O O . PRO A 1 367 ? 8.498 -7.729 -7.724 1.00 90.62 367 PRO A O 1
ATOM 2750 N N . ILE A 1 368 ? 6.931 -8.622 -6.387 1.00 91.50 368 ILE A N 1
ATOM 2751 C CA . ILE A 1 368 ? 7.678 -8.381 -5.141 1.00 91.50 368 ILE A CA 1
ATOM 2752 C C . ILE A 1 368 ? 8.944 -9.238 -5.114 1.00 91.50 368 ILE A C 1
ATOM 2754 O O . ILE A 1 368 ? 10.029 -8.720 -4.877 1.00 91.50 368 ILE A O 1
ATOM 2758 N N . LEU A 1 369 ? 8.824 -10.532 -5.411 1.00 93.88 369 LEU A N 1
ATOM 2759 C CA . LEU A 1 369 ? 9.959 -11.445 -5.485 1.00 93.88 369 LEU A CA 1
ATOM 2760 C C . LEU A 1 369 ? 10.945 -11.014 -6.576 1.00 93.88 369 LEU A C 1
ATOM 2762 O O . LEU A 1 369 ? 12.144 -10.978 -6.323 1.00 93.88 369 LEU A O 1
ATOM 2766 N N . ALA A 1 370 ? 10.453 -10.633 -7.758 1.00 91.38 370 ALA A N 1
ATOM 2767 C CA . ALA A 1 370 ? 11.297 -10.116 -8.832 1.00 91.38 370 ALA A CA 1
ATOM 2768 C C . ALA A 1 370 ? 12.058 -8.849 -8.405 1.00 91.38 370 ALA A C 1
ATOM 2770 O O . ALA A 1 370 ? 13.253 -8.741 -8.670 1.00 91.38 370 ALA A O 1
ATOM 2771 N N . ALA A 1 371 ? 11.401 -7.925 -7.694 1.00 89.88 371 ALA A N 1
ATOM 2772 C CA . ALA A 1 371 ? 12.053 -6.740 -7.146 1.00 89.88 371 ALA A CA 1
ATOM 2773 C C . ALA A 1 371 ? 13.119 -7.110 -6.104 1.00 89.88 371 ALA A C 1
ATOM 2775 O O . ALA A 1 371 ? 14.229 -6.596 -6.179 1.00 89.88 371 ALA A O 1
ATOM 2776 N N . LEU A 1 372 ? 12.830 -8.034 -5.180 1.00 93.38 372 LEU A N 1
ATOM 2777 C CA . LEU A 1 372 ? 13.799 -8.503 -4.180 1.00 93.38 372 LEU A CA 1
ATOM 2778 C C . LEU A 1 372 ? 15.025 -9.160 -4.827 1.00 93.38 372 LEU A C 1
ATOM 2780 O O . LEU A 1 372 ? 16.151 -8.845 -4.451 1.00 93.38 372 LEU A O 1
ATOM 2784 N N . ILE A 1 373 ? 14.820 -10.020 -5.831 1.00 94.06 373 ILE A N 1
ATOM 2785 C CA . ILE A 1 373 ? 15.911 -10.634 -6.602 1.00 94.06 373 ILE A CA 1
ATOM 2786 C C . ILE A 1 373 ? 16.727 -9.555 -7.311 1.00 94.06 373 ILE A C 1
ATOM 2788 O O . ILE A 1 373 ? 17.954 -9.600 -7.276 1.00 94.06 373 ILE A O 1
ATOM 2792 N N . MET A 1 374 ? 16.067 -8.575 -7.933 1.00 92.81 374 MET A N 1
ATOM 2793 C CA . MET A 1 374 ? 16.738 -7.468 -8.611 1.00 92.81 374 MET A CA 1
ATOM 2794 C C . MET A 1 374 ? 17.576 -6.633 -7.633 1.00 92.81 374 MET A C 1
ATOM 2796 O O . MET A 1 374 ? 18.731 -6.351 -7.932 1.00 92.81 374 MET A O 1
ATOM 2800 N N . PHE A 1 375 ? 17.043 -6.295 -6.454 1.00 91.62 375 PHE A N 1
ATOM 2801 C CA . PHE A 1 375 ? 17.777 -5.574 -5.409 1.00 91.62 375 PHE A CA 1
ATOM 2802 C C . PHE A 1 375 ? 18.967 -6.376 -4.877 1.00 91.62 375 PHE A C 1
ATOM 2804 O O . PHE A 1 375 ? 20.060 -5.829 -4.757 1.00 91.62 375 PHE A O 1
ATOM 2811 N N . ALA A 1 376 ? 18.788 -7.673 -4.615 1.00 91.69 376 ALA A N 1
ATOM 2812 C CA . ALA A 1 376 ? 19.874 -8.548 -4.178 1.00 91.69 376 ALA A CA 1
ATOM 2813 C C . ALA A 1 376 ? 20.960 -8.687 -5.257 1.00 91.69 376 ALA A C 1
ATOM 2815 O O . ALA A 1 376 ? 22.147 -8.593 -4.958 1.00 91.69 376 ALA A O 1
ATOM 2816 N N . SER A 1 377 ? 20.555 -8.843 -6.522 1.00 92.31 377 SER A N 1
ATOM 2817 C CA . SER A 1 377 ? 21.470 -8.922 -7.668 1.00 92.31 377 SER A CA 1
ATOM 2818 C C . SER A 1 377 ? 22.233 -7.614 -7.858 1.00 92.31 377 SER A C 1
ATOM 2820 O O . SER A 1 377 ? 23.437 -7.636 -8.088 1.00 92.31 377 SER A O 1
ATOM 2822 N N . TRP A 1 378 ? 21.556 -6.472 -7.718 1.00 91.25 378 TRP A N 1
ATOM 2823 C CA . TRP A 1 378 ? 22.182 -5.154 -7.769 1.00 91.25 378 TRP A CA 1
ATOM 2824 C C . TRP A 1 378 ? 23.190 -4.969 -6.635 1.00 91.25 378 TRP A C 1
ATOM 2826 O O . TRP A 1 378 ? 24.322 -4.576 -6.891 1.00 91.25 378 TRP A O 1
ATOM 2836 N N . GLY A 1 379 ? 22.817 -5.312 -5.398 1.00 90.19 379 GLY A N 1
ATOM 2837 C CA . GLY A 1 379 ? 23.723 -5.272 -4.248 1.00 90.19 379 GLY A CA 1
ATOM 2838 C C . 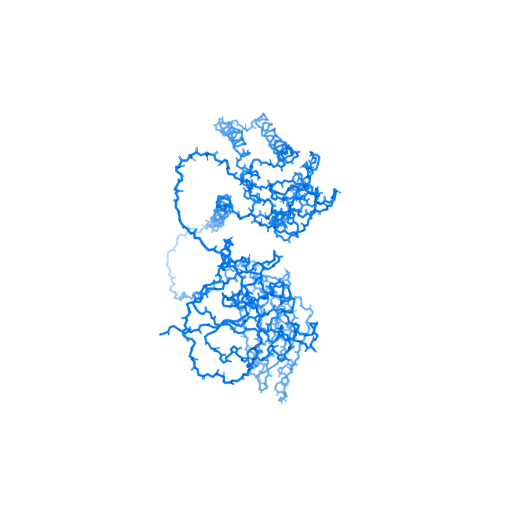GLY A 1 379 ? 24.951 -6.159 -4.450 1.00 90.19 379 GLY A C 1
ATOM 2839 O O . GLY A 1 379 ? 26.075 -5.718 -4.218 1.00 90.19 379 GLY A O 1
ATOM 2840 N N . TYR A 1 380 ? 24.756 -7.371 -4.978 1.00 91.56 380 TYR A N 1
ATOM 2841 C CA . TYR A 1 380 ? 25.851 -8.266 -5.339 1.00 91.56 380 TYR A CA 1
ATOM 2842 C C . TYR A 1 380 ? 26.765 -7.649 -6.408 1.00 91.56 380 TYR A C 1
ATOM 2844 O O . TYR A 1 380 ? 27.971 -7.565 -6.190 1.00 91.56 380 TYR A O 1
ATOM 2852 N N . ILE A 1 381 ? 26.220 -7.144 -7.520 1.00 91.44 381 ILE A N 1
ATOM 2853 C CA . ILE A 1 381 ? 27.008 -6.497 -8.584 1.00 91.44 381 ILE A CA 1
ATOM 2854 C C . ILE A 1 381 ? 27.776 -5.285 -8.045 1.00 91.44 381 ILE A C 1
ATOM 2856 O O . ILE A 1 381 ? 28.967 -5.151 -8.316 1.00 91.44 381 ILE A O 1
ATOM 2860 N N . MET A 1 382 ? 27.137 -4.430 -7.245 1.00 89.25 382 MET A N 1
ATOM 2861 C CA . MET A 1 382 ? 27.796 -3.269 -6.642 1.00 89.25 382 MET A CA 1
ATOM 2862 C C . MET A 1 382 ? 28.912 -3.690 -5.681 1.00 89.25 382 MET A C 1
ATOM 2864 O O . MET A 1 382 ? 29.983 -3.093 -5.714 1.00 89.25 382 MET A O 1
ATOM 2868 N N . SER A 1 383 ? 28.723 -4.759 -4.897 1.00 85.56 383 SER A N 1
ATOM 2869 C CA . SER A 1 383 ? 29.789 -5.310 -4.046 1.00 85.56 383 SER A CA 1
ATOM 2870 C C . SER A 1 383 ? 30.989 -5.817 -4.858 1.00 85.56 383 SER A C 1
ATOM 2872 O O . SER A 1 383 ? 32.132 -5.612 -4.456 1.00 85.56 383 SER A O 1
ATOM 2874 N N . GLN A 1 384 ? 30.747 -6.411 -6.035 1.00 87.81 384 GLN A N 1
ATOM 2875 C CA . GLN A 1 384 ? 31.811 -6.836 -6.948 1.00 87.81 384 GLN A CA 1
ATOM 2876 C C . GLN A 1 384 ? 32.525 -5.631 -7.572 1.00 87.81 384 GLN A C 1
ATOM 2878 O O . GLN A 1 384 ? 33.748 -5.619 -7.626 1.00 87.81 384 GLN A O 1
ATOM 2883 N N . LEU A 1 385 ? 31.792 -4.594 -7.989 1.00 81.25 385 LEU A N 1
ATOM 2884 C CA . LEU A 1 385 ? 32.376 -3.372 -8.556 1.00 81.25 385 LEU A CA 1
ATOM 2885 C C . LEU A 1 385 ? 33.225 -2.605 -7.532 1.00 81.25 385 LEU A C 1
ATOM 2887 O O . LEU A 1 385 ? 34.336 -2.185 -7.852 1.00 81.25 385 LEU A O 1
ATOM 2891 N N . ILE A 1 386 ? 32.748 -2.482 -6.292 1.00 80.12 386 ILE A N 1
ATOM 2892 C CA . ILE A 1 386 ? 33.511 -1.880 -5.187 1.00 80.12 386 ILE A CA 1
ATOM 2893 C C . ILE A 1 386 ? 34.747 -2.741 -4.868 1.00 80.12 386 ILE A C 1
ATOM 2895 O O . ILE A 1 386 ? 35.842 -2.208 -4.707 1.00 80.12 386 ILE A O 1
ATOM 2899 N N . GLY A 1 387 ? 34.605 -4.073 -4.870 1.00 71.19 387 GLY A N 1
ATOM 2900 C CA . GLY A 1 387 ? 35.712 -5.017 -4.672 1.00 71.19 387 GLY A CA 1
ATOM 2901 C C . GLY A 1 387 ? 36.728 -5.087 -5.824 1.00 71.19 387 GLY A C 1
ATOM 2902 O O . GLY A 1 387 ? 37.859 -5.525 -5.621 1.00 71.19 387 GLY A O 1
ATOM 2903 N N . MET A 1 388 ? 36.360 -4.659 -7.035 1.00 59.62 388 MET A N 1
ATOM 2904 C CA . MET A 1 388 ? 37.295 -4.472 -8.152 1.00 59.62 388 MET A CA 1
ATOM 2905 C C . MET A 1 388 ? 38.046 -3.140 -8.033 1.00 59.62 388 MET A C 1
ATOM 2907 O O . MET A 1 388 ? 39.220 -3.078 -8.392 1.00 59.62 388 MET A O 1
ATOM 2911 N N . GLY A 1 389 ? 37.413 -2.105 -7.469 1.00 53.19 389 GLY A N 1
ATOM 2912 C CA . GLY A 1 389 ? 38.053 -0.822 -7.154 1.00 53.19 389 GLY A CA 1
ATOM 2913 C C . GLY A 1 389 ? 39.113 -0.908 -6.049 1.00 53.19 389 GLY A C 1
ATOM 2914 O O . GLY A 1 389 ? 40.045 -0.113 -6.046 1.00 53.19 389 GLY A O 1
ATOM 2915 N N . SER A 1 390 ? 39.027 -1.902 -5.160 1.00 54.50 390 SER A N 1
ATOM 2916 C CA . SER A 1 390 ? 40.054 -2.185 -4.145 1.00 54.50 390 SER A CA 1
ATOM 2917 C C . SER A 1 390 ? 41.162 -3.141 -4.615 1.00 54.50 390 SER A C 1
ATOM 2919 O O . SER A 1 390 ? 42.069 -3.442 -3.843 1.00 54.50 390 SER A O 1
ATOM 2921 N N . ARG A 1 391 ? 41.117 -3.622 -5.871 1.00 52.16 391 ARG A N 1
ATOM 2922 C CA . ARG A 1 391 ? 42.088 -4.581 -6.446 1.00 52.16 391 ARG A CA 1
ATOM 2923 C C . ARG A 1 391 ? 42.990 -4.020 -7.559 1.00 52.16 391 ARG A C 1
ATOM 2925 O O . ARG A 1 391 ? 43.681 -4.787 -8.221 1.00 52.16 391 ARG A O 1
ATOM 2932 N N . GLY A 1 392 ? 43.052 -2.703 -7.739 1.00 46.06 392 GLY A N 1
ATOM 2933 C CA . GLY A 1 392 ? 44.144 -2.024 -8.453 1.00 46.06 392 GLY A CA 1
ATOM 2934 C C . GLY A 1 392 ? 44.499 -0.768 -7.663 1.00 46.06 392 GLY A C 1
ATOM 2935 O O . GLY A 1 392 ? 43.615 0.024 -7.380 1.00 46.06 392 GLY A O 1
ATOM 2936 N N . VAL A 1 393 ? 45.720 -0.539 -7.192 1.00 45.19 393 VAL A N 1
ATOM 2937 C CA . VAL A 1 393 ? 47.021 -0.675 -7.848 1.00 45.19 393 VAL A CA 1
ATOM 2938 C C . VAL A 1 393 ? 48.041 -1.099 -6.792 1.00 45.19 393 VAL A C 1
ATOM 2940 O O . VAL A 1 393 ? 48.294 -0.335 -5.868 1.00 45.19 393 VAL A O 1
ATOM 2943 N N . ASP A 1 394 ? 48.664 -2.264 -6.956 1.00 39.50 394 ASP A N 1
ATOM 2944 C CA . ASP A 1 394 ? 49.913 -2.580 -6.262 1.00 39.50 394 ASP A CA 1
ATOM 2945 C C . ASP A 1 394 ? 51.013 -2.715 -7.325 1.00 39.50 394 ASP A C 1
ATOM 2947 O O . ASP A 1 394 ? 51.224 -3.768 -7.923 1.00 39.50 394 ASP A O 1
ATOM 2951 N N . MET A 1 395 ? 51.644 -1.583 -7.666 1.00 44.53 395 MET A N 1
ATOM 2952 C CA . MET A 1 395 ? 52.881 -1.542 -8.459 1.00 44.53 395 MET A CA 1
ATOM 2953 C C . MET A 1 395 ? 54.077 -1.714 -7.517 1.00 44.53 395 MET A C 1
ATOM 2955 O O . MET A 1 395 ? 54.884 -0.800 -7.349 1.00 44.53 395 MET A O 1
ATOM 2959 N N . SER A 1 396 ? 54.185 -2.867 -6.866 1.00 42.03 396 SER A N 1
ATOM 2960 C CA . SER A 1 396 ? 55.318 -3.136 -5.978 1.00 42.03 396 SER A CA 1
ATOM 2961 C C . SER A 1 396 ? 55.820 -4.577 -6.055 1.00 42.03 396 SER A C 1
ATOM 2963 O O . SER A 1 396 ? 56.373 -5.100 -5.098 1.00 42.03 396 SER A O 1
ATOM 2965 N N . ASP A 1 397 ? 55.737 -5.210 -7.228 1.00 39.09 397 ASP A N 1
ATOM 2966 C CA . ASP A 1 397 ? 56.405 -6.495 -7.456 1.00 39.09 397 ASP A CA 1
ATOM 2967 C C . ASP A 1 397 ? 57.873 -6.268 -7.878 1.00 39.09 397 ASP A C 1
ATOM 2969 O O . ASP A 1 397 ? 58.272 -6.438 -9.030 1.00 39.09 397 ASP A O 1
ATOM 2973 N N . THR A 1 398 ? 58.691 -5.825 -6.915 1.00 40.69 398 THR A N 1
ATOM 2974 C CA . THR A 1 398 ? 60.136 -6.101 -6.923 1.00 40.69 398 THR A CA 1
ATOM 2975 C C . THR A 1 398 ? 60.460 -6.917 -5.685 1.00 40.69 398 THR A C 1
ATOM 2977 O O . THR A 1 398 ? 60.586 -6.423 -4.569 1.00 40.69 398 THR A O 1
ATOM 2980 N N . GLN A 1 399 ? 60.553 -8.207 -5.944 1.00 37.94 399 GLN A N 1
ATOM 2981 C CA . GLN A 1 399 ? 60.863 -9.304 -5.054 1.00 37.94 399 GLN A CA 1
ATOM 2982 C C . GLN A 1 399 ? 62.216 -9.118 -4.336 1.00 37.94 399 GLN A C 1
ATOM 2984 O O . GLN A 1 399 ? 63.266 -9.069 -4.977 1.00 37.94 399 GLN A O 1
ATOM 2989 N N . MET A 1 400 ? 62.204 -9.111 -3.000 1.00 30.42 400 MET A N 1
ATOM 2990 C CA . MET A 1 400 ? 63.301 -9.624 -2.164 1.00 30.42 400 MET A CA 1
ATOM 2991 C C . MET A 1 400 ? 62.705 -10.364 -0.954 1.00 30.42 400 MET A C 1
ATOM 2993 O O . MET A 1 400 ? 61.793 -9.824 -0.327 1.00 30.42 400 MET A O 1
ATOM 2997 N N . PRO A 1 401 ? 63.168 -11.586 -0.628 1.00 39.94 401 PRO A N 1
ATOM 2998 C CA . PRO A 1 401 ? 62.589 -12.384 0.442 1.00 39.94 401 PRO A CA 1
ATOM 2999 C C . PRO A 1 401 ? 63.285 -12.176 1.795 1.00 39.94 401 PRO A C 1
ATOM 3001 O O . PRO A 1 401 ? 64.493 -11.965 1.859 1.00 39.94 401 PRO A O 1
ATOM 3004 N N . ASP A 1 402 ? 62.465 -12.349 2.834 1.00 35.06 402 ASP A N 1
ATOM 3005 C CA . ASP A 1 402 ? 62.759 -12.708 4.226 1.00 35.06 402 ASP A CA 1
ATOM 3006 C C . ASP A 1 402 ? 63.712 -11.836 5.053 1.00 35.06 402 ASP A C 1
ATOM 3008 O O . ASP A 1 402 ? 64.916 -11.787 4.834 1.00 35.06 402 ASP A O 1
ATOM 3012 N N . MET A 1 403 ? 63.175 -11.271 6.139 1.00 33.19 403 MET A N 1
ATOM 3013 C CA . MET A 1 403 ? 63.375 -11.780 7.507 1.00 33.19 403 MET A CA 1
ATOM 3014 C C . MET A 1 403 ? 62.599 -10.897 8.492 1.00 33.19 403 MET A C 1
ATOM 3016 O O . MET A 1 403 ? 62.720 -9.676 8.450 1.00 33.19 403 MET A O 1
ATOM 3020 N N . GLY A 1 404 ? 61.872 -11.498 9.437 1.00 31.34 404 GLY A N 1
ATOM 3021 C CA . GLY A 1 404 ? 61.397 -10.754 10.606 1.00 31.34 404 GLY A CA 1
ATOM 3022 C C . GLY A 1 404 ? 60.116 -11.288 11.218 1.00 31.34 404 GLY A C 1
ATOM 3023 O O . GLY A 1 404 ? 59.026 -10.822 10.915 1.00 31.34 404 GLY A O 1
ATOM 3024 N N . SER A 1 405 ? 60.278 -12.240 12.127 1.00 35.62 405 SER A N 1
ATOM 3025 C CA . SER A 1 405 ? 59.294 -12.647 13.125 1.00 35.62 405 SER A CA 1
ATOM 3026 C C . SER A 1 405 ? 58.612 -11.462 13.817 1.00 35.62 405 SER A C 1
ATOM 3028 O O . SER A 1 405 ? 59.295 -10.577 14.335 1.00 35.62 405 SER A O 1
ATOM 3030 N N . SER A 1 406 ? 57.293 -11.514 13.965 1.00 32.72 406 SER A N 1
ATOM 3031 C CA . SER A 1 406 ? 56.637 -11.229 15.248 1.00 32.72 406 SER A CA 1
ATOM 3032 C C . SER A 1 406 ? 55.171 -11.631 15.178 1.00 32.72 406 SER A C 1
ATOM 3034 O O . SER A 1 406 ? 54.407 -11.169 14.336 1.00 32.72 406 SER A O 1
ATOM 3036 N N . ASP A 1 407 ? 54.812 -12.523 16.092 1.00 34.03 407 ASP A N 1
ATOM 3037 C CA . ASP A 1 407 ? 53.448 -12.828 16.472 1.00 34.03 407 ASP A CA 1
ATOM 3038 C C . ASP A 1 407 ? 52.651 -11.543 16.701 1.00 34.03 407 ASP A C 1
ATOM 3040 O O . ASP A 1 407 ? 53.046 -10.681 17.487 1.00 34.03 407 ASP A O 1
ATOM 3044 N N . THR A 1 408 ? 51.473 -11.433 16.094 1.00 33.19 408 THR A N 1
ATOM 3045 C CA . THR A 1 408 ? 50.379 -10.713 16.743 1.00 33.19 408 THR A CA 1
ATOM 3046 C C . THR A 1 408 ? 49.066 -11.408 16.423 1.00 33.19 408 THR A C 1
ATOM 3048 O O . THR A 1 408 ? 48.555 -11.394 15.306 1.00 33.19 408 THR A O 1
ATOM 3051 N N . SER A 1 409 ? 48.580 -12.076 17.462 1.00 31.06 409 SER A N 1
ATOM 3052 C CA . SER A 1 409 ? 47.213 -12.505 17.717 1.00 31.06 409 SER A CA 1
ATOM 3053 C C . SER A 1 409 ? 46.150 -11.815 16.864 1.00 31.06 409 SER A C 1
ATOM 3055 O O . SER A 1 409 ? 45.910 -10.612 16.977 1.00 31.06 409 SER A O 1
ATOM 3057 N N . THR A 1 410 ? 45.433 -12.630 16.100 1.00 33.38 410 THR A N 1
ATOM 3058 C CA . THR A 1 410 ? 44.129 -12.316 15.525 1.00 33.38 410 THR A CA 1
ATOM 3059 C C . THR A 1 410 ? 43.135 -12.137 16.676 1.00 3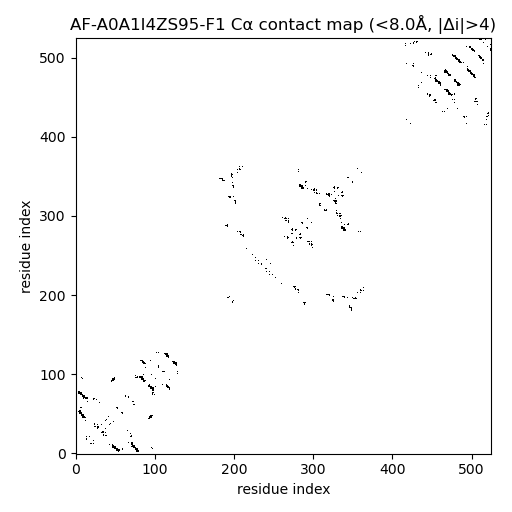3.38 410 THR A C 1
ATOM 3061 O O . THR A 1 410 ? 42.515 -13.091 17.139 1.00 33.38 410 THR A O 1
ATOM 3064 N N . MET A 1 411 ? 43.011 -10.911 17.184 1.00 32.53 411 MET A N 1
ATOM 3065 C CA . MET A 1 411 ? 41.833 -10.510 17.945 1.00 32.53 411 MET A CA 1
ATOM 3066 C C . MET A 1 411 ? 40.768 -10.073 16.947 1.00 32.53 411 MET A C 1
ATOM 3068 O O . MET A 1 411 ? 40.920 -9.087 16.231 1.00 32.53 411 MET A O 1
ATOM 3072 N N . SER A 1 412 ? 39.698 -10.856 16.886 1.00 36.47 412 SER A N 1
ATOM 3073 C CA . SER A 1 412 ? 38.452 -10.511 16.220 1.00 36.47 412 SER A CA 1
ATOM 3074 C C . SER A 1 412 ? 37.867 -9.251 16.863 1.00 36.47 412 SER A C 1
ATOM 3076 O O . SER A 1 412 ? 37.200 -9.342 17.895 1.00 36.47 412 SER A O 1
ATOM 3078 N N . SER A 1 413 ? 38.112 -8.079 16.280 1.00 37.44 413 SER A N 1
ATOM 3079 C CA . SER A 1 413 ? 37.297 -6.908 16.577 1.00 37.44 413 SER A CA 1
ATOM 3080 C C . SER A 1 413 ? 35.963 -7.066 15.851 1.00 37.44 413 SER A C 1
ATOM 3082 O O . SER A 1 413 ? 35.887 -7.220 14.631 1.00 37.44 413 SER A O 1
ATOM 3084 N N . SER A 1 414 ? 34.897 -7.094 16.640 1.00 45.94 414 SER A N 1
ATOM 3085 C CA . SER A 1 414 ? 33.524 -6.907 16.198 1.00 45.94 414 SER A CA 1
ATOM 3086 C C . SER A 1 414 ? 33.422 -5.563 15.476 1.00 45.94 414 SER A C 1
ATOM 3088 O O . SER A 1 414 ? 33.332 -4.528 16.131 1.00 45.94 414 SER A O 1
ATOM 3090 N N . SER A 1 415 ? 33.492 -5.556 14.144 1.00 54.12 415 SER A N 1
ATOM 3091 C CA . SER A 1 415 ? 33.215 -4.337 13.388 1.00 54.12 415 SER A CA 1
ATOM 3092 C C . SER A 1 415 ? 31.720 -4.041 13.475 1.00 54.12 415 SER A C 1
ATOM 3094 O O . SER A 1 415 ? 30.888 -4.931 13.281 1.00 54.12 415 SER A O 1
ATOM 3096 N N . SER A 1 416 ? 31.368 -2.792 13.771 1.00 59.75 416 SER A N 1
ATOM 3097 C CA . SER A 1 416 ? 29.982 -2.311 13.903 1.00 59.75 416 SER A CA 1
ATOM 3098 C C . SER A 1 416 ? 29.126 -2.470 12.637 1.00 59.75 416 SER A C 1
ATOM 3100 O O . SER A 1 416 ? 27.942 -2.148 12.650 1.00 59.75 416 SER A O 1
ATOM 3102 N N . GLY A 1 417 ? 29.695 -2.945 11.521 1.00 65.56 417 GLY A N 1
ATOM 3103 C CA . GLY A 1 417 ? 29.021 -3.005 10.221 1.00 65.56 417 GLY A CA 1
ATOM 3104 C C . GLY A 1 417 ? 28.693 -1.626 9.633 1.00 65.56 417 GLY A C 1
ATOM 3105 O O . GLY A 1 417 ? 28.067 -1.564 8.578 1.00 65.56 417 GLY A O 1
ATOM 3106 N N . VAL A 1 418 ? 29.118 -0.547 10.301 1.00 75.56 418 VAL A N 1
ATOM 3107 C CA . VAL A 1 418 ? 28.935 0.849 9.897 1.00 75.56 418 VAL A CA 1
ATOM 3108 C C . VAL A 1 418 ? 30.023 1.227 8.895 1.00 75.56 418 VAL A C 1
ATOM 3110 O O . VAL A 1 418 ? 31.190 0.835 9.050 1.00 75.56 418 VAL A O 1
ATOM 3113 N N . ASP A 1 419 ? 29.636 1.963 7.854 1.00 82.00 419 ASP A N 1
ATOM 3114 C CA . ASP A 1 419 ? 30.573 2.447 6.846 1.00 82.00 419 ASP A CA 1
ATOM 3115 C C . ASP A 1 419 ? 31.604 3.428 7.449 1.00 82.00 419 ASP A C 1
ATOM 3117 O O . ASP A 1 419 ? 31.422 3.985 8.532 1.00 82.00 419 ASP A O 1
ATOM 3121 N N . GLU A 1 420 ? 32.753 3.592 6.788 1.00 81.56 420 GLU A N 1
ATOM 3122 C CA . GLU A 1 420 ? 33.860 4.384 7.348 1.00 81.56 420 GLU A CA 1
ATOM 3123 C C . GLU A 1 420 ? 33.494 5.870 7.506 1.00 81.56 420 GLU A C 1
ATOM 3125 O O . GLU A 1 420 ? 33.927 6.522 8.452 1.00 81.56 420 GLU A O 1
ATOM 3130 N N . ALA A 1 421 ? 32.657 6.393 6.606 1.00 80.50 421 ALA A N 1
ATOM 3131 C CA . ALA A 1 421 ? 32.253 7.795 6.606 1.00 80.50 421 ALA A CA 1
ATOM 3132 C C . ALA A 1 421 ? 31.278 8.111 7.753 1.00 80.50 421 ALA A C 1
ATOM 3134 O O . ALA A 1 421 ? 31.409 9.137 8.422 1.00 80.50 421 ALA A O 1
ATOM 3135 N N . GLU A 1 422 ? 30.318 7.223 8.013 1.00 82.81 422 GLU A N 1
ATOM 3136 C CA . GLU A 1 422 ? 29.388 7.309 9.134 1.00 82.81 422 GLU A CA 1
ATOM 3137 C C . GLU A 1 422 ? 30.136 7.120 10.458 1.00 82.81 422 GLU A C 1
ATOM 3139 O O . GLU A 1 422 ? 29.882 7.866 11.404 1.00 82.81 422 GLU A O 1
ATOM 3144 N N . ARG A 1 423 ? 31.132 6.225 10.515 1.00 84.50 423 ARG A N 1
ATOM 3145 C CA . ARG A 1 423 ? 32.004 6.073 11.692 1.00 84.50 423 ARG A CA 1
ATOM 3146 C C . ARG A 1 423 ? 32.767 7.356 12.014 1.00 84.50 423 ARG A C 1
ATOM 3148 O O . ARG A 1 423 ? 32.780 7.786 13.169 1.00 84.50 423 ARG A O 1
ATOM 3155 N N . GLU A 1 424 ? 33.383 7.981 11.014 1.00 85.88 424 GLU A N 1
ATOM 3156 C CA . GLU A 1 424 ? 34.118 9.235 11.203 1.00 85.88 424 GLU A CA 1
ATOM 3157 C C . GLU A 1 424 ? 33.181 10.373 11.647 1.00 85.88 424 GLU A C 1
ATOM 3159 O O . GLU A 1 424 ? 33.502 11.113 12.581 1.00 85.88 424 GLU A O 1
ATOM 3164 N N . ALA A 1 425 ? 31.979 10.452 11.065 1.00 85.75 425 ALA A N 1
ATOM 3165 C CA . ALA A 1 425 ? 30.957 11.425 11.451 1.00 85.75 425 ALA A CA 1
ATOM 3166 C C . ALA A 1 425 ? 30.453 11.226 12.893 1.00 85.75 425 ALA A C 1
ATOM 3168 O O . ALA A 1 425 ? 30.326 12.202 13.640 1.00 85.75 425 ALA A O 1
ATOM 3169 N N . VAL A 1 426 ? 30.204 9.978 13.310 1.00 87.44 426 VAL A N 1
ATOM 3170 C CA . VAL A 1 426 ? 29.819 9.637 14.692 1.00 87.44 426 VAL A CA 1
ATOM 3171 C C . VAL A 1 426 ? 30.928 10.028 15.664 1.00 87.44 426 VAL A C 1
ATOM 3173 O O . VAL A 1 426 ? 30.663 10.713 16.654 1.00 87.44 426 VAL A O 1
ATOM 3176 N N . ARG A 1 427 ? 32.181 9.674 15.362 1.00 88.06 427 ARG A N 1
ATOM 3177 C CA . ARG A 1 427 ? 33.328 9.975 16.229 1.00 88.06 427 ARG A CA 1
ATOM 3178 C C . ARG A 1 427 ? 33.555 11.482 16.387 1.00 88.06 427 ARG A C 1
ATOM 3180 O O . ARG A 1 427 ? 33.802 11.962 17.499 1.00 88.06 427 ARG A O 1
ATOM 3187 N N . ALA A 1 428 ? 33.437 12.234 15.293 1.00 86.69 428 ALA A N 1
ATOM 3188 C CA . ALA A 1 428 ? 33.544 13.690 15.309 1.00 86.69 428 ALA A CA 1
ATOM 3189 C C . ALA A 1 428 ? 32.423 14.334 16.144 1.00 86.69 428 ALA A C 1
ATOM 3191 O O . ALA A 1 428 ? 32.696 15.193 16.984 1.00 86.69 428 ALA A O 1
ATOM 3192 N N . GLY A 1 429 ? 31.178 13.879 15.975 1.00 86.62 429 GLY A N 1
ATOM 3193 C CA . GLY A 1 429 ? 30.031 14.376 16.735 1.00 86.62 429 GLY A CA 1
ATOM 3194 C C . GLY A 1 429 ? 30.115 14.079 18.229 1.00 86.62 429 GLY A C 1
ATOM 3195 O O . GLY A 1 429 ? 29.964 14.987 19.052 1.00 86.62 429 GLY A O 1
ATOM 3196 N N . LEU A 1 430 ? 30.454 12.839 18.590 1.00 89.12 430 LEU A N 1
ATOM 3197 C CA . LEU A 1 430 ? 30.620 12.421 19.983 1.00 89.12 430 LEU A CA 1
ATOM 3198 C C . LEU A 1 430 ? 31.708 13.210 20.706 1.00 89.12 430 LEU A C 1
ATOM 3200 O O . LEU A 1 430 ? 31.554 13.497 21.887 1.00 89.12 430 LEU A O 1
ATOM 3204 N N . THR A 1 431 ? 32.764 13.641 20.016 1.00 87.56 431 THR A N 1
ATOM 3205 C CA . THR A 1 431 ? 33.802 14.478 20.639 1.00 87.56 431 THR A CA 1
ATOM 3206 C C . THR A 1 431 ? 33.200 15.734 21.289 1.00 87.56 431 THR A C 1
ATOM 3208 O O . THR A 1 431 ? 33.569 16.076 22.411 1.00 87.56 431 THR A O 1
ATOM 3211 N N . SER A 1 432 ? 32.206 16.368 20.653 1.00 87.88 432 SER A N 1
ATOM 3212 C CA . SER A 1 432 ? 31.499 17.521 21.235 1.00 87.88 432 SER A CA 1
ATOM 3213 C C . SER A 1 432 ? 30.653 17.155 22.463 1.00 87.88 432 SER A C 1
ATOM 3215 O O . SER A 1 432 ? 30.572 17.930 23.413 1.00 87.88 432 SER A O 1
ATOM 3217 N N . VAL A 1 433 ? 30.064 15.955 22.475 1.00 88.31 433 VAL A N 1
ATOM 3218 C CA . VAL A 1 433 ? 29.257 15.450 23.594 1.00 88.31 433 VAL A CA 1
ATOM 3219 C C . VAL A 1 433 ? 30.124 15.217 24.830 1.00 88.31 433 VAL A C 1
ATOM 3221 O O . VAL A 1 433 ? 29.748 15.597 25.938 1.00 88.31 433 VAL A O 1
ATOM 3224 N N . PHE A 1 434 ? 31.308 14.631 24.643 1.00 88.06 434 PHE A N 1
ATOM 3225 C CA . PHE A 1 434 ? 32.256 14.384 25.730 1.00 88.06 434 PHE A CA 1
ATOM 3226 C C . PHE A 1 434 ? 32.774 15.688 26.350 1.00 88.06 434 PHE A C 1
ATOM 3228 O O . PHE A 1 434 ? 32.953 15.754 27.567 1.00 88.06 434 PHE A O 1
ATOM 3235 N N . MET A 1 435 ? 32.984 16.739 25.549 1.00 86.25 435 MET A N 1
ATOM 3236 C CA . MET A 1 435 ? 33.390 18.050 26.071 1.00 86.25 435 MET A CA 1
ATOM 3237 C C . MET A 1 435 ? 32.331 18.647 27.007 1.00 86.25 435 MET A C 1
ATOM 3239 O O . MET A 1 435 ? 32.676 19.095 28.101 1.00 86.25 435 MET A O 1
ATOM 3243 N N . ASP A 1 436 ? 31.052 18.580 26.631 1.00 85.56 436 ASP A N 1
ATOM 3244 C CA . ASP A 1 436 ? 29.943 19.041 27.479 1.00 85.56 436 ASP A CA 1
ATOM 3245 C C . ASP A 1 436 ? 29.797 18.185 28.747 1.00 85.56 436 ASP A C 1
ATOM 3247 O O . ASP A 1 436 ? 29.610 18.714 29.846 1.00 85.56 436 ASP A O 1
ATOM 3251 N N . ALA A 1 437 ? 29.936 16.861 28.617 1.00 87.62 437 ALA A N 1
ATOM 3252 C CA . ALA A 1 437 ? 29.880 15.943 29.753 1.00 87.62 437 ALA A CA 1
ATOM 3253 C C . ALA A 1 437 ? 31.013 16.199 30.763 1.00 87.62 437 ALA A C 1
ATOM 3255 O O . ALA A 1 437 ? 30.790 16.116 31.970 1.00 87.62 437 ALA A O 1
ATOM 3256 N N . THR A 1 438 ? 32.206 16.578 30.291 1.00 89.31 438 THR A N 1
ATOM 3257 C CA . THR A 1 438 ? 33.376 16.866 31.144 1.00 89.31 438 THR A CA 1
ATOM 3258 C C . THR A 1 438 ? 33.119 18.047 32.089 1.00 89.31 438 THR A C 1
ATOM 3260 O O . THR A 1 438 ? 33.557 18.040 33.244 1.00 89.31 438 THR A O 1
ATOM 3263 N N . ALA A 1 439 ? 32.367 19.056 31.634 1.00 86.50 439 ALA A N 1
ATOM 3264 C CA . ALA A 1 439 ? 31.980 20.185 32.477 1.00 86.50 439 ALA A CA 1
ATOM 3265 C C . ALA A 1 439 ? 31.080 19.735 33.641 1.00 86.50 439 ALA A C 1
ATOM 3267 O O . ALA A 1 439 ? 31.339 20.089 34.792 1.00 86.50 439 ALA A O 1
ATOM 3268 N N . ALA A 1 440 ? 30.083 18.889 33.357 1.00 87.19 440 ALA A N 1
ATOM 3269 C CA . ALA A 1 440 ? 29.205 18.316 34.377 1.00 87.19 440 ALA A CA 1
ATOM 3270 C C . ALA A 1 440 ? 29.966 17.386 35.340 1.00 87.19 440 ALA A C 1
ATOM 3272 O O . ALA A 1 440 ? 29.778 17.462 36.552 1.00 87.19 440 ALA A O 1
ATOM 3273 N N . GLN A 1 441 ? 30.878 16.561 34.822 1.00 90.06 441 GLN A N 1
ATOM 3274 C CA . GLN A 1 441 ? 31.735 15.690 35.630 1.00 90.06 441 GLN A CA 1
ATOM 3275 C C . GLN A 1 441 ? 32.600 16.477 36.618 1.00 90.06 441 GLN A C 1
ATOM 3277 O O . GLN A 1 441 ? 32.710 16.096 37.778 1.00 90.06 441 GLN A O 1
ATOM 3282 N N . THR A 1 442 ? 33.194 17.593 36.192 1.00 89.19 442 THR A N 1
ATOM 3283 C CA . THR A 1 442 ? 34.062 18.397 37.070 1.00 89.19 442 THR A CA 1
ATOM 3284 C C . THR A 1 442 ? 33.291 18.949 38.272 1.00 89.19 442 THR A C 1
ATOM 3286 O O . THR A 1 442 ? 33.794 18.949 39.394 1.00 89.19 442 THR A O 1
ATOM 3289 N N . GLU A 1 443 ? 32.050 19.379 38.050 1.00 87.69 443 GLU A N 1
ATOM 3290 C CA . GLU A 1 443 ? 31.168 19.870 39.108 1.00 87.69 443 GLU A CA 1
ATOM 3291 C C . GLU A 1 443 ? 30.728 18.748 40.058 1.00 87.69 443 GLU A C 1
ATOM 3293 O O . GLU A 1 443 ? 30.849 18.891 41.275 1.00 87.69 443 GLU A O 1
ATOM 3298 N N . VAL A 1 444 ? 30.278 17.610 39.515 1.00 87.88 444 VAL A N 1
ATOM 3299 C CA . VAL A 1 444 ? 29.850 16.459 40.326 1.00 87.88 444 VAL A CA 1
ATOM 3300 C C . VAL A 1 444 ? 31.012 15.890 41.144 1.00 87.88 444 VAL A C 1
ATOM 3302 O O . VAL A 1 444 ? 30.820 15.572 42.315 1.00 87.88 444 VAL A O 1
ATOM 3305 N N . ALA A 1 445 ? 32.221 15.822 40.578 1.00 87.38 445 ALA A N 1
ATOM 3306 C CA . ALA A 1 445 ? 33.414 15.376 41.297 1.00 87.38 445 ALA A CA 1
ATOM 3307 C C . ALA A 1 445 ? 33.735 16.290 42.490 1.00 87.38 445 ALA A C 1
ATOM 3309 O O . ALA A 1 445 ? 34.003 15.795 43.582 1.00 87.38 445 ALA A O 1
ATOM 3310 N N . ALA A 1 446 ? 33.633 17.615 42.322 1.00 86.12 446 ALA A N 1
ATOM 3311 C CA . ALA A 1 446 ? 33.869 18.567 43.409 1.00 86.12 446 ALA A CA 1
ATOM 3312 C C . ALA A 1 446 ? 32.854 18.419 44.561 1.00 86.12 446 ALA A C 1
ATOM 3314 O O . ALA A 1 446 ? 33.223 18.552 45.729 1.00 86.12 446 ALA A O 1
ATOM 3315 N N . ILE A 1 447 ? 31.588 18.123 44.245 1.00 85.12 447 ILE A N 1
ATOM 3316 C CA . ILE A 1 447 ? 30.524 17.886 45.238 1.00 85.12 447 ILE A CA 1
ATOM 3317 C C . ILE A 1 447 ? 30.745 16.552 45.963 1.00 85.12 447 ILE A C 1
ATOM 3319 O O . ILE A 1 447 ? 30.675 16.500 47.195 1.00 85.12 447 ILE A O 1
ATOM 3323 N N . ALA A 1 448 ? 31.047 15.493 45.206 1.00 85.06 448 ALA A N 1
ATOM 3324 C CA . ALA A 1 448 ? 31.280 14.153 45.736 1.00 85.06 448 ALA A CA 1
ATOM 3325 C C . ALA A 1 448 ? 32.508 14.113 46.662 1.00 85.06 448 ALA A C 1
ATOM 3327 O O . ALA A 1 448 ? 32.422 13.593 47.775 1.00 85.06 448 ALA A O 1
ATOM 3328 N N . ASP A 1 449 ? 33.620 14.738 46.259 1.00 84.69 449 ASP A N 1
ATOM 3329 C CA . ASP A 1 449 ? 34.837 14.838 47.080 1.00 84.69 449 ASP A CA 1
ATOM 3330 C C . ASP A 1 449 ? 34.634 15.724 48.321 1.00 84.69 449 ASP A C 1
ATOM 3332 O O . ASP A 1 449 ? 35.286 15.529 49.349 1.00 84.69 449 ASP A O 1
ATOM 3336 N N . GLY A 1 450 ? 33.699 16.679 48.252 1.00 81.88 450 GLY A N 1
ATOM 3337 C CA . GLY A 1 450 ? 33.274 17.512 49.378 1.00 81.88 450 GLY A CA 1
ATOM 3338 C C . GLY A 1 450 ? 32.388 16.795 50.406 1.00 81.88 450 GLY A C 1
ATOM 3339 O O . GLY A 1 450 ? 32.002 17.414 51.399 1.00 81.88 450 GLY A O 1
ATOM 3340 N N . GLY A 1 451 ? 32.048 15.518 50.188 1.00 77.69 451 GLY A N 1
ATOM 3341 C CA . GLY A 1 451 ? 31.227 14.710 51.097 1.00 77.69 451 GLY A CA 1
ATOM 3342 C C . GLY A 1 451 ? 29.739 15.076 51.105 1.00 77.69 451 GLY A C 1
ATOM 3343 O O . GLY A 1 451 ? 29.037 14.742 52.057 1.00 77.69 451 GLY A O 1
ATOM 3344 N N . SER A 1 452 ? 29.269 15.787 50.077 1.00 80.62 452 SER A N 1
ATOM 3345 C CA . SER A 1 452 ? 27.855 16.143 49.902 1.00 80.62 452 SER A CA 1
ATOM 3346 C C . SER A 1 452 ? 27.109 15.080 49.081 1.00 80.62 452 SER A C 1
ATOM 3348 O O . SER A 1 452 ? 27.728 14.272 48.387 1.00 80.62 452 SER A O 1
ATOM 3350 N N . ASP A 1 453 ? 25.775 15.072 49.159 1.00 84.88 453 ASP A N 1
ATOM 3351 C CA . ASP A 1 453 ? 24.934 14.172 48.361 1.00 84.88 453 ASP A CA 1
ATOM 3352 C C . ASP A 1 453 ? 25.041 14.482 46.857 1.00 8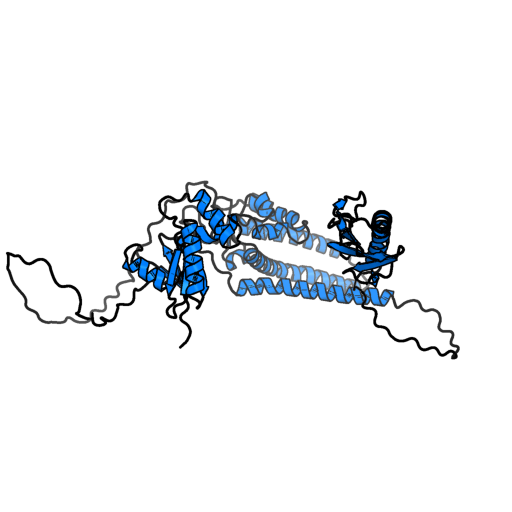4.88 453 ASP A C 1
ATOM 3354 O O . ASP A 1 453 ? 25.217 15.635 46.455 1.00 84.88 453 ASP A O 1
ATOM 3358 N N . CYS A 1 454 ? 24.915 13.451 46.013 1.00 87.06 454 CYS A N 1
ATOM 3359 C CA . CYS A 1 454 ? 24.972 13.610 44.561 1.00 87.06 454 CYS A CA 1
ATOM 3360 C C . CYS A 1 454 ? 23.794 14.467 44.056 1.00 87.06 454 CYS A C 1
ATOM 3362 O O . CYS A 1 454 ? 22.654 14.250 44.480 1.00 87.06 454 CYS A O 1
ATOM 3364 N N . PRO A 1 455 ? 24.027 15.407 43.123 1.00 85.94 455 PRO A N 1
ATOM 3365 C CA . PRO A 1 455 ? 22.952 16.194 42.530 1.00 85.94 455 PRO A CA 1
ATOM 3366 C C . PRO A 1 455 ? 22.004 15.295 41.724 1.00 85.94 455 PRO A C 1
ATOM 3368 O O . PRO A 1 455 ? 22.455 14.456 40.949 1.00 85.94 455 PRO A O 1
ATOM 3371 N N . ALA A 1 456 ? 20.694 15.488 41.901 1.00 86.94 456 ALA A N 1
ATOM 3372 C CA . ALA A 1 456 ? 19.638 14.760 41.197 1.00 86.94 456 ALA A CA 1
ATOM 3373 C C . ALA A 1 456 ? 18.813 15.729 40.337 1.00 86.94 456 ALA A C 1
ATOM 3375 O O . ALA A 1 456 ? 17.734 16.172 40.735 1.00 86.94 456 ALA A O 1
ATOM 3376 N N . GLU A 1 457 ? 19.351 16.101 39.177 1.00 89.81 457 GLU A N 1
ATOM 3377 C CA . GLU A 1 457 ? 18.729 17.068 38.270 1.00 89.81 457 GLU A CA 1
ATOM 3378 C C . GLU A 1 457 ? 18.959 16.723 36.796 1.00 89.81 457 GLU A C 1
ATOM 3380 O O . GLU A 1 457 ? 19.970 16.126 36.423 1.00 89.81 457 GLU A O 1
ATOM 3385 N N . ASP A 1 458 ? 18.018 17.146 35.952 1.00 88.50 458 ASP A N 1
ATOM 3386 C CA . ASP A 1 458 ? 18.112 17.047 34.499 1.00 88.50 458 ASP A CA 1
ATOM 3387 C C . ASP A 1 458 ? 18.512 18.410 33.919 1.00 88.50 458 ASP A C 1
ATOM 3389 O O . ASP A 1 458 ? 17.819 19.415 34.107 1.00 88.50 458 ASP A O 1
ATOM 3393 N N . ARG A 1 459 ? 19.622 18.448 33.180 1.00 87.12 459 ARG A N 1
ATOM 3394 C CA . ARG A 1 459 ? 20.150 19.643 32.517 1.00 87.12 459 ARG A CA 1
ATOM 3395 C C . ARG A 1 459 ? 19.917 19.583 31.012 1.00 87.12 459 ARG A C 1
ATOM 3397 O O . ARG A 1 459 ? 20.090 18.548 30.366 1.00 87.12 459 ARG A O 1
ATOM 3404 N N . THR A 1 460 ? 19.584 20.733 30.441 1.00 85.81 460 THR A N 1
ATOM 3405 C CA . THR A 1 460 ? 19.516 20.938 28.990 1.00 85.81 460 THR A CA 1
ATOM 3406 C C . THR A 1 460 ? 20.876 21.394 28.463 1.00 85.81 460 THR A C 1
ATOM 3408 O O . THR A 1 460 ? 21.492 22.270 29.071 1.00 85.81 460 THR A O 1
ATOM 3411 N N . SER A 1 461 ? 21.323 20.861 27.323 1.00 84.88 461 SER A N 1
ATOM 3412 C CA . SER A 1 461 ? 22.497 21.374 26.601 1.00 84.88 461 SER A CA 1
ATOM 3413 C C . SER A 1 461 ? 22.073 22.137 25.340 1.00 84.88 461 SER A C 1
ATOM 3415 O O . SER A 1 461 ? 21.021 21.872 24.764 1.00 84.88 461 SER A O 1
ATOM 3417 N N . ASN A 1 462 ? 22.911 23.083 24.906 1.00 85.94 462 ASN A N 1
ATOM 3418 C CA . ASN A 1 462 ? 22.787 23.746 23.604 1.00 85.94 462 ASN A CA 1
ATOM 3419 C C . ASN A 1 462 ? 23.395 22.911 22.462 1.00 85.94 462 ASN A C 1
ATOM 3421 O O . ASN A 1 462 ? 23.297 23.298 21.296 1.00 85.94 462 ASN A O 1
ATOM 3425 N N . ASN A 1 463 ? 24.050 21.794 22.782 1.00 86.62 463 ASN A N 1
ATOM 3426 C CA . ASN A 1 463 ? 24.601 20.875 21.802 1.00 86.62 463 ASN A CA 1
ATOM 3427 C C . ASN A 1 463 ? 23.475 20.065 21.149 1.00 86.62 463 ASN A C 1
ATOM 3429 O O . ASN A 1 463 ? 22.730 19.356 21.819 1.00 86.62 463 ASN A O 1
ATOM 3433 N N . THR A 1 464 ? 23.386 20.134 19.821 1.00 88.56 464 THR A N 1
ATOM 3434 C CA . THR A 1 464 ? 22.354 19.448 19.030 1.00 88.56 464 THR A CA 1
ATOM 3435 C C . THR A 1 464 ? 22.403 17.924 19.153 1.00 88.56 464 THR A C 1
ATOM 3437 O O . THR A 1 464 ? 21.399 17.262 18.883 1.00 88.56 464 THR A O 1
ATOM 3440 N N . TRP A 1 465 ? 23.544 17.370 19.577 1.00 89.75 465 TRP A N 1
ATOM 3441 C CA . TRP A 1 465 ? 23.738 15.942 19.817 1.00 89.75 465 TRP A CA 1
ATOM 3442 C C . TRP A 1 465 ? 23.174 15.461 21.153 1.00 89.75 465 TRP A C 1
ATOM 3444 O O . TRP A 1 465 ? 22.982 14.259 21.316 1.00 89.75 465 TRP A O 1
ATOM 3454 N N . ILE A 1 466 ? 22.887 16.362 22.094 1.00 90.25 466 ILE A N 1
ATOM 3455 C CA . ILE A 1 466 ? 22.469 16.022 23.455 1.00 90.25 466 ILE A CA 1
ATOM 3456 C C . ILE A 1 466 ? 20.985 16.341 23.627 1.00 90.25 466 ILE A C 1
ATOM 3458 O O . ILE A 1 466 ? 20.557 17.477 23.454 1.00 90.25 466 ILE A O 1
ATOM 3462 N N . GLU A 1 467 ? 20.197 15.341 24.012 1.00 90.62 467 GLU A N 1
ATOM 3463 C CA . GLU A 1 467 ? 18.794 15.533 24.395 1.00 90.62 467 GLU A CA 1
ATOM 3464 C C . GLU A 1 467 ? 18.679 16.001 25.850 1.00 90.62 467 GLU A C 1
ATOM 3466 O O . GLU A 1 467 ? 17.959 16.949 26.159 1.00 90.62 467 GLU A O 1
ATOM 3471 N N . SER A 1 468 ? 19.415 15.346 26.750 1.00 90.38 468 SER A N 1
ATOM 3472 C CA . SER A 1 468 ? 19.420 15.659 28.180 1.00 90.38 468 SER A CA 1
ATOM 3473 C C . SER A 1 468 ? 20.693 15.147 28.848 1.00 90.38 468 SER A C 1
ATOM 3475 O O . SER A 1 468 ? 21.163 14.054 28.511 1.00 90.38 468 SER A O 1
ATOM 3477 N N . ILE A 1 469 ? 21.186 15.883 29.844 1.00 92.12 469 ILE A N 1
ATOM 3478 C CA . ILE A 1 469 ? 22.242 15.437 30.761 1.00 92.12 469 ILE A CA 1
ATOM 3479 C C . ILE A 1 469 ? 21.599 15.217 32.128 1.00 92.12 469 ILE A C 1
ATOM 3481 O O . ILE A 1 469 ? 21.148 16.172 32.752 1.00 92.12 469 ILE A O 1
ATOM 3485 N N . GLN A 1 470 ? 21.537 13.974 32.583 1.00 92.88 470 GLN A N 1
ATOM 3486 C CA . GLN A 1 470 ? 20.939 13.604 33.864 1.00 92.88 470 GLN A CA 1
ATOM 3487 C C . GLN A 1 470 ? 22.049 13.392 34.889 1.00 92.88 470 GLN A C 1
ATOM 3489 O O . GLN A 1 470 ? 22.976 12.613 34.648 1.00 92.88 470 GLN A O 1
ATOM 3494 N N . LEU A 1 471 ? 21.956 14.081 36.020 1.00 92.12 471 LEU A N 1
ATOM 3495 C CA . LEU A 1 471 ? 22.829 13.875 37.169 1.00 92.12 471 LEU A CA 1
ATOM 3496 C C . LEU A 1 471 ? 22.093 13.030 38.205 1.00 92.12 471 LEU A C 1
ATOM 3498 O O . LEU A 1 471 ? 20.897 13.223 38.433 1.00 92.12 471 LEU A O 1
ATOM 3502 N N . GLY A 1 472 ? 22.794 12.084 38.819 1.00 89.12 472 GLY A N 1
ATOM 3503 C CA . GLY A 1 472 ? 22.208 11.247 39.857 1.00 89.12 472 GLY A CA 1
ATOM 3504 C C . GLY A 1 472 ? 23.236 10.411 40.605 1.00 89.12 472 GLY A C 1
ATOM 3505 O O . GLY A 1 472 ? 24.413 10.755 40.690 1.00 89.12 472 GLY A O 1
ATOM 3506 N N . GLY A 1 473 ? 22.785 9.277 41.138 1.00 85.38 473 GLY A N 1
ATOM 3507 C CA . GLY A 1 473 ? 23.599 8.370 41.949 1.00 85.38 473 GLY A CA 1
ATOM 3508 C C . GLY A 1 473 ? 23.484 8.629 43.451 1.00 85.38 473 GLY A C 1
ATOM 3509 O O . GLY A 1 473 ? 22.712 9.477 43.900 1.00 85.38 473 GLY A O 1
ATOM 3510 N N . ILE A 1 474 ? 24.228 7.847 44.231 1.00 81.12 474 ILE A N 1
ATOM 3511 C CA . ILE A 1 474 ? 24.255 7.918 45.697 1.00 81.12 474 ILE A CA 1
ATOM 3512 C C . ILE A 1 474 ? 25.720 7.997 46.105 1.00 81.12 474 ILE A C 1
ATOM 3514 O O . ILE A 1 474 ? 26.508 7.152 45.690 1.00 81.12 474 ILE A O 1
ATOM 3518 N N . SER A 1 475 ? 26.085 8.996 46.911 1.00 74.19 475 SER A N 1
ATOM 3519 C CA . SER A 1 475 ? 27.473 9.195 47.342 1.00 74.19 475 SER A CA 1
ATOM 3520 C C . SER A 1 475 ? 28.026 7.910 47.984 1.00 74.19 475 SER A C 1
ATOM 3522 O O . SER A 1 475 ? 27.351 7.335 48.846 1.00 74.19 475 SER A O 1
ATOM 3524 N N . PRO A 1 476 ? 29.211 7.415 47.567 1.00 72.56 476 PRO A N 1
ATOM 3525 C CA . PRO A 1 476 ? 30.224 8.079 46.729 1.00 72.56 476 PRO A CA 1
ATOM 3526 C C . PRO A 1 476 ? 30.100 7.847 45.205 1.00 72.56 476 PRO A C 1
ATOM 3528 O O . PRO A 1 476 ? 30.889 8.395 44.438 1.00 72.56 476 PRO 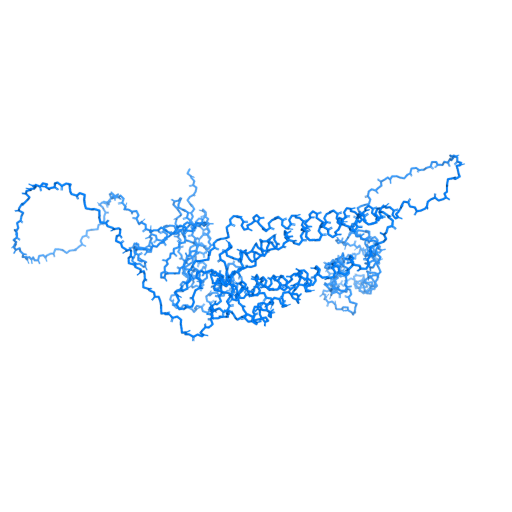A O 1
ATOM 3531 N N . GLU A 1 477 ? 29.131 7.055 44.746 1.00 82.75 477 GLU A N 1
ATOM 3532 C CA . GLU A 1 477 ? 28.938 6.668 43.340 1.00 82.75 477 GLU A CA 1
ATOM 3533 C C . GLU A 1 477 ? 27.962 7.620 42.624 1.00 82.75 477 GLU A C 1
ATOM 3535 O O . GLU A 1 477 ? 26.825 7.270 42.289 1.00 82.75 477 GLU A O 1
ATOM 3540 N N . CYS A 1 478 ? 28.394 8.862 42.395 1.00 90.25 478 CYS A N 1
ATOM 3541 C CA . CYS A 1 478 ? 27.623 9.799 41.577 1.00 90.25 478 CYS A CA 1
ATOM 3542 C C . CYS A 1 478 ? 27.700 9.424 40.089 1.00 90.25 478 CYS A C 1
ATOM 3544 O O . CYS A 1 478 ? 28.730 8.954 39.603 1.00 90.25 478 CYS A O 1
ATOM 3546 N N . THR A 1 479 ? 26.618 9.660 39.351 1.00 92.06 479 THR A N 1
ATOM 3547 C CA . THR A 1 479 ? 26.491 9.314 37.931 1.00 92.06 479 THR A CA 1
ATOM 3548 C C . THR A 1 479 ? 26.160 10.539 37.087 1.00 92.06 479 THR A C 1
ATOM 3550 O O . THR A 1 479 ? 25.381 11.407 37.484 1.00 92.06 479 THR A O 1
ATOM 3553 N N . VAL A 1 480 ? 26.758 10.597 35.899 1.00 93.31 480 VAL A N 1
ATOM 3554 C CA . VAL A 1 480 ? 26.444 11.561 34.842 1.00 93.31 480 VAL A CA 1
ATOM 3555 C C . VAL A 1 480 ? 25.984 10.756 33.639 1.00 93.31 480 VAL A C 1
ATOM 3557 O O . VAL A 1 480 ? 26.753 9.979 33.085 1.00 93.31 480 VAL A O 1
ATOM 3560 N N . THR A 1 481 ? 24.731 10.920 33.236 1.00 92.69 481 THR A N 1
ATOM 3561 C CA . THR A 1 481 ? 24.146 10.191 32.107 1.00 92.69 481 THR A CA 1
ATOM 3562 C C . THR A 1 481 ? 23.794 11.160 30.993 1.00 92.69 481 THR A C 1
ATOM 3564 O O . THR A 1 481 ? 22.965 12.048 31.180 1.00 92.69 481 THR A O 1
ATOM 3567 N N . VAL A 1 482 ? 24.364 10.971 29.808 1.00 92.75 482 VAL A N 1
ATOM 3568 C CA . VAL A 1 482 ? 24.015 11.758 28.622 1.00 92.75 482 VAL A CA 1
ATOM 3569 C C . VAL A 1 482 ? 23.161 10.917 27.685 1.00 92.75 482 VAL A C 1
ATOM 3571 O O . VAL A 1 482 ? 23.545 9.815 27.288 1.00 92.75 482 VAL A O 1
ATOM 3574 N N . ARG A 1 483 ? 21.993 11.451 27.320 1.00 91.00 483 ARG A N 1
ATOM 3575 C CA . ARG A 1 483 ? 21.144 10.895 26.261 1.00 91.00 483 ARG A CA 1
ATOM 3576 C C . ARG A 1 483 ? 21.394 11.628 24.954 1.00 91.00 483 ARG A C 1
ATOM 3578 O O . ARG A 1 483 ? 21.297 12.858 24.912 1.00 91.00 483 ARG A O 1
ATOM 3585 N N . LEU A 1 484 ? 21.697 10.870 23.904 1.00 90.88 484 LEU A N 1
ATOM 3586 C CA . LEU A 1 484 ? 21.895 11.418 22.568 1.00 90.88 484 LEU A CA 1
ATOM 3587 C C . LEU A 1 484 ? 20.558 11.702 21.879 1.00 90.88 484 LEU A C 1
ATOM 3589 O O . LEU A 1 484 ? 19.589 10.956 22.024 1.00 90.88 484 LEU A O 1
ATOM 3593 N N . SER A 1 485 ? 20.523 12.782 21.105 1.00 87.56 485 SER A N 1
ATOM 3594 C CA . SER A 1 485 ? 19.320 13.254 20.422 1.00 87.56 485 SER A CA 1
ATOM 3595 C C . SER A 1 485 ? 18.823 12.276 19.350 1.00 87.56 485 SER A C 1
ATOM 3597 O O . SER A 1 485 ? 19.583 11.588 18.666 1.00 87.56 485 SER A O 1
ATOM 3599 N N . SER A 1 486 ? 17.499 12.221 19.196 1.00 85.31 486 SER A N 1
ATOM 3600 C CA . SER A 1 486 ? 16.804 11.403 18.194 1.00 85.31 486 SER A CA 1
ATOM 3601 C C . SER A 1 486 ? 16.611 12.120 16.846 1.00 85.31 486 SER A C 1
ATOM 3603 O O . SER A 1 486 ? 15.933 11.594 15.957 1.00 85.31 486 SER A O 1
ATOM 3605 N N . SER A 1 487 ? 17.207 13.311 16.680 1.00 85.25 487 SER A N 1
ATOM 3606 C CA . SER A 1 487 ? 17.086 14.141 15.474 1.00 85.25 487 SER A CA 1
ATOM 3607 C C . SER A 1 487 ? 17.516 13.413 14.196 1.00 85.25 487 SER A C 1
ATOM 3609 O O . SER A 1 487 ? 18.424 12.579 14.191 1.00 85.25 487 SER A O 1
ATOM 3611 N N . SER A 1 488 ? 16.897 13.788 13.071 1.00 80.94 488 SER A N 1
ATOM 3612 C CA . SER A 1 488 ? 17.263 13.308 11.737 1.00 80.94 488 SER A CA 1
ATOM 3613 C C . SER A 1 488 ? 18.683 13.679 11.303 1.00 80.94 488 SER A C 1
ATOM 3615 O O . SER A 1 488 ? 19.186 13.053 10.372 1.00 80.94 488 SER A O 1
ATOM 3617 N N . ASP A 1 489 ? 19.307 14.648 11.970 1.00 81.56 489 ASP A N 1
ATOM 3618 C CA . ASP A 1 489 ? 20.631 15.179 11.622 1.00 81.56 489 ASP A CA 1
ATOM 3619 C C . ASP A 1 489 ? 21.789 14.382 12.248 1.00 81.56 489 ASP A C 1
ATOM 3621 O O . ASP A 1 489 ? 22.947 14.587 11.891 1.00 81.56 489 ASP A O 1
ATOM 3625 N N . ILE A 1 490 ? 21.487 13.460 13.169 1.00 85.12 490 ILE A N 1
ATOM 3626 C CA . ILE A 1 490 ? 22.476 12.605 13.838 1.00 85.12 490 ILE A CA 1
ATOM 3627 C C . ILE A 1 490 ? 22.555 11.263 13.094 1.00 85.12 490 ILE A C 1
ATOM 3629 O O . ILE A 1 490 ? 21.506 10.731 12.709 1.00 85.12 490 ILE A O 1
ATOM 3633 N N . PRO A 1 491 ? 23.752 10.690 12.873 1.00 85.00 491 PRO A N 1
ATOM 3634 C CA . PRO A 1 491 ? 23.904 9.363 12.278 1.00 85.00 491 PRO A CA 1
ATOM 3635 C C . PRO A 1 491 ? 23.083 8.301 13.005 1.00 85.00 491 PRO A C 1
ATOM 3637 O O . PRO A 1 491 ? 22.923 8.363 14.225 1.00 85.00 491 PRO A O 1
ATOM 3640 N N . PHE A 1 492 ? 22.554 7.321 12.272 1.00 82.12 492 PHE A N 1
ATOM 3641 C CA . PHE A 1 492 ? 21.629 6.341 12.847 1.00 82.12 492 PHE A CA 1
ATOM 3642 C C . PHE A 1 492 ? 22.286 5.546 13.980 1.00 82.12 492 PHE A C 1
ATOM 3644 O O . PHE A 1 492 ? 21.652 5.327 15.009 1.00 82.12 492 PHE A O 1
ATOM 3651 N N . ALA A 1 493 ? 23.572 5.217 13.825 1.00 80.00 493 ALA A N 1
ATOM 3652 C CA . ALA A 1 493 ? 24.365 4.493 14.818 1.00 80.00 493 ALA A CA 1
ATOM 3653 C C . ALA A 1 493 ? 24.553 5.230 16.164 1.00 80.00 493 ALA A C 1
ATOM 3655 O O . ALA A 1 493 ? 24.994 4.616 17.129 1.00 80.00 493 ALA A O 1
ATOM 3656 N N . ALA A 1 494 ? 24.228 6.527 16.241 1.00 79.06 494 ALA A N 1
ATOM 3657 C CA . ALA A 1 494 ? 24.343 7.333 17.459 1.00 79.06 494 ALA A CA 1
ATOM 3658 C C . ALA A 1 494 ? 22.989 7.784 18.040 1.00 79.06 494 ALA A C 1
ATOM 3660 O O . ALA A 1 494 ? 22.958 8.459 19.069 1.00 79.06 494 ALA A O 1
ATOM 3661 N N . ARG A 1 495 ? 21.855 7.449 17.409 1.00 82.94 495 ARG A N 1
ATOM 3662 C CA . ARG A 1 495 ? 20.536 7.901 17.882 1.00 82.94 495 ARG A CA 1
ATOM 3663 C C . ARG A 1 495 ? 20.048 7.053 19.045 1.00 82.94 495 ARG A C 1
ATOM 3665 O O . ARG A 1 495 ? 20.006 5.835 18.937 1.00 82.94 495 ARG A O 1
ATOM 3672 N N . ILE A 1 496 ? 19.540 7.713 20.089 1.00 69.56 496 ILE A N 1
ATOM 3673 C CA . ILE A 1 496 ? 18.875 7.061 21.237 1.00 69.56 496 ILE A CA 1
ATOM 3674 C C . ILE A 1 496 ? 19.860 6.234 22.094 1.00 69.56 496 ILE A C 1
ATOM 3676 O O . ILE A 1 496 ? 19.462 5.534 23.022 1.00 69.56 496 ILE A O 1
ATOM 3680 N N . GLU A 1 497 ? 21.163 6.365 21.845 1.00 84.44 497 GLU A N 1
ATOM 3681 C CA . GLU A 1 497 ? 22.192 5.765 22.685 1.00 84.44 497 GLU A CA 1
ATOM 3682 C C . GLU A 1 497 ? 22.409 6.592 23.958 1.00 84.44 497 GLU A C 1
ATOM 3684 O O . GLU A 1 497 ? 22.185 7.811 24.011 1.00 84.44 497 GLU A O 1
ATOM 3689 N N . ARG A 1 498 ? 22.841 5.901 25.011 1.00 88.62 4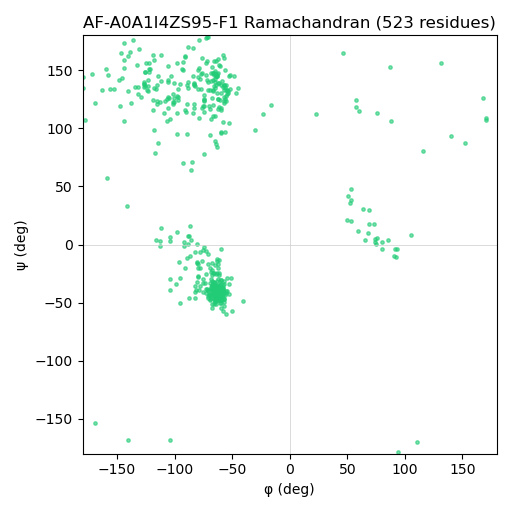98 ARG A N 1
ATOM 3690 C CA . ARG A 1 498 ? 23.141 6.481 26.318 1.00 88.62 498 ARG A CA 1
ATOM 3691 C C . ARG A 1 498 ? 24.613 6.263 26.628 1.00 88.62 498 ARG A C 1
ATOM 3693 O O . ARG A 1 498 ? 25.103 5.147 26.497 1.00 88.62 498 ARG A O 1
ATOM 3700 N N . ILE A 1 499 ? 25.268 7.316 27.107 1.00 90.62 499 ILE A N 1
ATOM 3701 C CA . ILE A 1 499 ? 26.612 7.228 27.677 1.00 90.62 499 ILE A CA 1
ATOM 3702 C C . ILE A 1 499 ? 26.512 7.591 29.153 1.00 90.62 499 ILE A C 1
ATOM 3704 O O . ILE A 1 499 ? 25.988 8.654 29.504 1.00 90.62 499 ILE A O 1
ATOM 3708 N N . GLU A 1 500 ? 26.969 6.689 30.009 1.00 91.75 500 GLU A N 1
ATOM 3709 C CA . GLU A 1 500 ? 26.926 6.835 31.457 1.00 91.75 500 GLU A CA 1
ATOM 3710 C C . GLU A 1 500 ? 28.346 6.897 32.016 1.00 91.75 500 GLU A C 1
ATOM 3712 O O . GLU A 1 500 ? 29.215 6.107 31.649 1.00 91.75 500 GLU A O 1
ATOM 3717 N N . TRP A 1 501 ? 28.586 7.851 32.911 1.00 92.38 501 TRP A N 1
ATOM 3718 C CA . TRP A 1 501 ? 29.826 7.957 33.660 1.00 92.38 501 TRP A CA 1
ATOM 3719 C C . TRP A 1 501 ? 29.553 7.837 35.151 1.00 92.38 501 TRP A C 1
ATOM 3721 O O . TRP A 1 501 ? 28.804 8.637 35.709 1.00 92.38 501 TRP A O 1
ATOM 3731 N N . THR A 1 502 ? 30.213 6.888 35.807 1.00 91.19 502 THR A N 1
ATOM 3732 C CA . THR A 1 502 ? 30.142 6.672 37.256 1.00 91.19 502 THR A CA 1
ATOM 3733 C C . THR A 1 502 ? 31.426 7.160 37.917 1.00 91.19 502 THR A C 1
ATOM 3735 O O . THR A 1 502 ? 32.527 6.752 37.530 1.00 91.19 502 THR A O 1
ATOM 3738 N N . TYR A 1 503 ? 31.301 8.017 38.926 1.00 90.81 503 TYR A N 1
ATOM 3739 C CA . TYR A 1 503 ? 32.435 8.550 39.672 1.00 90.81 503 TYR A CA 1
ATOM 3740 C C . TYR A 1 503 ? 33.100 7.457 40.518 1.00 90.81 503 TYR A C 1
ATOM 3742 O O . TYR A 1 503 ? 32.417 6.692 41.194 1.00 90.81 503 TYR A O 1
ATOM 3750 N N . GLN A 1 504 ? 34.431 7.371 40.467 1.00 87.75 504 GLN A N 1
ATOM 3751 C CA . GLN A 1 504 ? 35.232 6.371 41.192 1.00 87.75 504 GLN A CA 1
ATOM 3752 C C . GLN A 1 504 ? 36.103 6.992 42.302 1.00 87.75 504 GLN A C 1
ATOM 3754 O O . GLN A 1 504 ? 36.871 6.282 42.951 1.00 87.75 504 GLN A O 1
ATOM 3759 N N . GLY A 1 505 ? 35.999 8.307 42.527 1.00 82.81 505 GLY A N 1
ATOM 3760 C CA . GLY A 1 505 ? 36.834 9.041 43.481 1.00 82.81 505 GLY A CA 1
ATOM 3761 C C . GLY A 1 505 ? 38.160 9.533 42.890 1.00 82.81 505 GLY A C 1
ATOM 3762 O O . GLY A 1 505 ? 38.710 8.951 41.951 1.00 82.81 505 GLY A O 1
ATOM 3763 N N . GLY A 1 506 ? 38.686 10.631 43.444 1.00 79.62 506 GLY A N 1
ATOM 3764 C CA . GLY A 1 506 ? 39.982 11.199 43.052 1.00 79.62 506 GLY A CA 1
ATOM 3765 C C . GLY A 1 506 ? 40.042 11.696 41.603 1.00 79.62 506 GLY A C 1
ATOM 3766 O O . GLY A 1 506 ? 41.101 11.619 40.981 1.00 79.62 506 GLY A O 1
ATOM 3767 N N . GLY A 1 507 ? 38.914 12.153 41.049 1.00 80.38 507 GLY A N 1
ATOM 3768 C CA . GLY A 1 507 ? 38.810 12.625 39.663 1.00 80.38 507 GLY A CA 1
ATOM 3769 C C . GLY A 1 507 ? 38.674 11.525 38.601 1.00 80.38 507 GLY A C 1
ATOM 3770 O O . GLY A 1 507 ? 38.600 11.844 37.415 1.00 80.38 507 GLY A O 1
ATOM 3771 N N . ASN A 1 508 ? 38.614 10.247 38.993 1.00 86.56 508 ASN A N 1
ATOM 3772 C CA . ASN A 1 508 ? 38.465 9.133 38.057 1.00 86.56 508 ASN A CA 1
ATOM 3773 C C . ASN A 1 508 ? 36.993 8.824 37.756 1.00 86.56 508 ASN A C 1
ATOM 3775 O O . ASN A 1 508 ? 36.150 8.791 38.654 1.00 86.56 508 ASN A O 1
ATOM 3779 N N . TRP A 1 509 ? 36.709 8.518 36.489 1.00 89.38 509 TRP A N 1
ATOM 3780 C CA . TRP A 1 509 ? 35.377 8.176 35.992 1.00 89.38 509 TRP A CA 1
ATOM 3781 C C . TRP A 1 509 ? 35.403 6.846 35.248 1.00 89.38 509 TRP A C 1
ATOM 3783 O O . TRP A 1 509 ? 36.304 6.586 34.449 1.00 89.38 509 TRP A O 1
ATOM 3793 N N . ARG A 1 510 ? 34.389 6.016 35.483 1.00 89.50 510 ARG A N 1
ATOM 3794 C CA . ARG A 1 510 ? 34.123 4.805 34.707 1.00 89.50 510 ARG A CA 1
ATOM 3795 C C . ARG A 1 510 ? 33.061 5.123 33.664 1.00 89.50 510 ARG A C 1
ATOM 3797 O O . ARG A 1 510 ? 32.001 5.597 34.038 1.00 89.50 510 ARG A O 1
ATOM 3804 N N . CYS A 1 511 ? 33.357 4.883 32.392 1.00 89.62 511 CYS A N 1
ATOM 3805 C CA . CYS A 1 511 ? 32.439 5.116 31.278 1.00 89.62 511 CYS A CA 1
ATOM 3806 C C . CYS A 1 511 ? 31.808 3.791 30.838 1.00 89.62 511 CYS A C 1
ATOM 3808 O O . CYS A 1 511 ? 32.549 2.835 30.590 1.00 89.62 511 CYS A O 1
ATOM 3810 N N . GLU A 1 512 ? 30.482 3.759 30.718 1.00 88.62 512 GLU A N 1
ATOM 3811 C CA . GLU A 1 512 ? 29.708 2.637 30.178 1.00 88.62 512 GLU A CA 1
ATOM 3812 C C . GLU A 1 512 ? 28.779 3.122 29.054 1.00 88.62 512 GLU A C 1
ATOM 3814 O O . GLU A 1 512 ? 28.139 4.177 29.157 1.00 88.62 512 GLU A O 1
ATOM 3819 N N . SER A 1 513 ? 28.735 2.373 27.950 1.00 86.44 513 SER A N 1
ATOM 3820 C CA . SER A 1 513 ? 27.930 2.717 26.773 1.00 86.44 513 SER A CA 1
ATOM 3821 C C . SER A 1 513 ? 27.385 1.470 26.084 1.00 86.44 513 SER A C 1
ATOM 3823 O O . SER A 1 513 ? 28.067 0.460 25.956 1.00 86.44 513 SER A O 1
ATOM 3825 N N . SER A 1 514 ? 26.157 1.548 25.569 1.00 80.38 514 SER A N 1
ATOM 3826 C CA . SER A 1 514 ? 25.586 0.505 24.704 1.00 80.38 514 SER A CA 1
ATOM 3827 C C . SER A 1 514 ? 26.102 0.557 23.258 1.00 80.38 514 SER A C 1
ATOM 3829 O O . SER A 1 514 ? 25.813 -0.346 22.469 1.00 80.38 514 SER A O 1
ATOM 3831 N N . MET A 1 515 ? 26.877 1.588 22.908 1.00 80.62 515 MET A N 1
ATOM 3832 C CA . MET A 1 515 ? 27.429 1.786 21.570 1.00 80.62 515 MET A CA 1
ATOM 3833 C C . MET A 1 515 ? 28.636 0.872 21.307 1.00 80.62 515 MET A C 1
ATOM 3835 O O . MET A 1 515 ? 29.437 0.599 22.198 1.00 80.62 515 MET A O 1
ATOM 3839 N N . ALA A 1 516 ? 28.808 0.436 20.056 1.00 79.06 516 ALA A N 1
ATOM 3840 C CA . ALA A 1 516 ? 29.961 -0.366 19.661 1.00 79.06 516 ALA A CA 1
ATOM 3841 C C . ALA A 1 516 ? 31.290 0.382 19.903 1.00 79.06 516 ALA A C 1
ATOM 3843 O O . ALA A 1 516 ? 31.422 1.569 19.597 1.00 79.06 516 ALA A O 1
ATOM 3844 N N . ALA A 1 517 ? 32.289 -0.328 20.436 1.00 77.44 517 ALA A N 1
ATOM 3845 C CA . ALA A 1 517 ? 33.558 0.261 20.872 1.00 77.44 517 ALA A CA 1
ATOM 3846 C C . ALA A 1 517 ? 34.361 0.934 19.740 1.00 77.44 517 ALA A C 1
ATOM 3848 O O . ALA A 1 517 ? 35.160 1.830 19.999 1.00 77.44 517 ALA A O 1
ATOM 3849 N N . ASP A 1 518 ? 34.147 0.532 18.486 1.00 79.25 518 ASP A N 1
ATOM 3850 C CA . ASP A 1 518 ? 34.776 1.123 17.300 1.00 79.25 518 ASP A CA 1
ATOM 3851 C C . ASP A 1 518 ? 34.169 2.477 16.885 1.00 79.25 518 ASP A C 1
ATOM 3853 O O . ASP A 1 518 ? 34.787 3.206 16.104 1.00 79.25 518 ASP A O 1
ATOM 3857 N N . LEU A 1 519 ? 32.996 2.838 17.418 1.00 81.56 519 LEU A N 1
ATOM 3858 C CA . LEU A 1 519 ? 32.332 4.128 17.188 1.00 81.56 519 LEU A CA 1
ATOM 3859 C C . LEU A 1 519 ? 32.713 5.191 18.232 1.00 81.56 519 LEU A C 1
ATOM 3861 O O . LEU A 1 519 ? 32.553 6.390 17.991 1.00 81.56 519 LEU A O 1
ATOM 3865 N N . LEU A 1 520 ? 33.220 4.770 19.392 1.00 81.19 520 LEU A N 1
ATOM 3866 C CA . LEU A 1 520 ? 33.518 5.664 20.506 1.00 81.19 520 LEU A CA 1
ATOM 3867 C C . LEU A 1 520 ? 34.901 6.320 20.329 1.00 81.19 520 LEU A C 1
ATOM 3869 O O . LEU A 1 520 ? 35.874 5.659 19.957 1.00 81.19 520 LEU A O 1
ATOM 3873 N N . PRO A 1 521 ? 35.037 7.633 20.602 1.00 74.50 521 PRO A N 1
ATOM 3874 C CA . PRO A 1 521 ? 36.315 8.325 20.447 1.00 74.50 521 PRO A CA 1
ATOM 3875 C C . PRO A 1 521 ? 37.383 7.864 21.453 1.00 74.50 521 PRO A C 1
ATOM 3877 O O . PRO A 1 521 ? 38.574 8.005 21.156 1.00 74.50 521 PRO A O 1
ATOM 3880 N N . PHE A 1 522 ? 36.964 7.283 22.585 1.00 75.25 522 PHE A N 1
ATOM 3881 C CA . PHE A 1 522 ? 37.797 6.808 23.694 1.00 75.25 522 PHE A CA 1
ATOM 3882 C C . PHE A 1 522 ? 37.286 5.463 24.229 1.00 75.25 522 PHE A C 1
ATOM 3884 O O . PHE A 1 522 ? 36.151 5.075 23.959 1.00 75.25 522 PHE A O 1
ATOM 3891 N N . SER A 1 523 ? 38.109 4.773 25.024 1.00 70.62 523 SER A N 1
ATOM 3892 C CA . SER A 1 523 ? 37.733 3.518 25.679 1.00 70.62 523 SER A CA 1
ATOM 3893 C C . SER A 1 523 ? 36.606 3.743 26.693 1.00 70.62 523 SER A C 1
ATOM 3895 O O . SER A 1 523 ? 36.819 4.356 27.741 1.00 70.62 523 SER A O 1
ATOM 3897 N N . CYS A 1 524 ? 35.426 3.231 26.372 1.00 77.62 524 CYS A N 1
ATOM 3898 C CA . CYS A 1 524 ? 34.243 3.174 27.220 1.00 77.62 524 CYS A CA 1
ATOM 3899 C C . CYS A 1 524 ? 33.729 1.730 27.128 1.00 77.62 524 CYS A C 1
ATOM 3901 O O . CYS A 1 524 ? 33.792 1.148 26.040 1.00 77.62 524 CYS A O 1
ATOM 3903 N N . ASN A 1 525 ? 33.361 1.139 28.266 1.00 69.00 525 ASN A N 1
ATOM 3904 C CA . ASN A 1 525 ? 33.072 -0.295 28.366 1.00 69.00 525 ASN A CA 1
ATOM 3905 C C . ASN A 1 525 ? 31.643 -0.655 27.977 1.00 69.00 525 ASN A C 1
ATOM 3907 O O . ASN A 1 525 ? 30.745 0.197 28.175 1.00 69.00 525 ASN A O 1
#

Foldseek 3Di:
DPQWKKFKWFALDFAPPDDPVQLQVVLCVVVVHDSVCCVPPPSLQPREGPDMDSPPVVSVVNCVVSVVSGTDIDMGTLVPFAFKWKQAPNDTHYSDRLRVVLVCCVVVVGPQQIWIDGVVDPDTDRDDNPDDDPDDDPPDDDDDDDDDYDDDDDDDDDDDDDDDDDDDPDPDDPDDDPDDDFDFADDPPDFDAFDQQWAPAQLLVLLLVLVVCVVLVVVLCVQVVVLVVVQVVCVVVVHHCDPVSVVSVVVSVVCSLVVVLCQQLDCCQDPQVGHPSCVVSQKHKAARQQHHDHSVLSNQLSVQVVVCVVDPPSVQSNCLNPDRQSDGNSCVRSNMGMTGNPDHRRGGRGPDHDDGDPVSVVSNVVVVVVVVVVVVVVVVVVVVVVVVVVVDDDPPPPDDDDDDDDDDDDDDQPDPPDDPVLLVQLQVLVVVVVVVLVVVLVVQQVCLQVVHFWDADWDDDPRQQFPIWGWDDGHPWTKTKTFTDQDPVRRPLSHRWMWMWTDPHPSDIAIATPHRQSSYNDDHD

Nearest PDB structures (foldseek):
  5vaw-assembly1_A  TM=6.329E-01  e=1.809E-02  Escherichia coli
  7z3c-assembly1_A  TM=6.040E-01  e=2.985E-01  Myxococcus xanthus

pLDDT: mean 79.05, std 19.4, range [27.73, 97.0]